Protein 6GUP (pdb70)

Secondary structure (DSSP, 8-state):
--TT-EEEEEEESSSS-EEEEE--SS----EEEEEE-STT-TT---TTHHHHHHHTSSSSEEEEEE--HHHH-TT-SS-HHHHHHHHHHHHHHHHHHHHHHH-SSTT---EEEEEETTHHHHHHHHHHS--------PPPPBSEEEEES---HHHHHHHHHHH-BTTB-HHHHHHHHHHHHHHHHHHHHHSPTT-EEEPPHHHHHHH-TT----BHHHHHHHHSPPPSS---SS-SS-TT--HHHHHTTGGGHHHHT-BSS-EEEEEETT-TTS-TTS-HHHHHHHHHHHHHTTTT---B-TT-EEETT--SS--SSTTHHHHHHHHHHHHHHHHHHH--/--TT-EEEEEEESSSS-EEEEE--TTS---EEEEEE-STTTSTT--TTHHHHHHHHTTSSEEEEEE--HHHHH--HHHHHHHHHHHHHHHHHHHHHHHH-SGGGT--EEEEEETTHHHHHHHHHH---PPPPPBSEEEEES---HHHHHHHHHHH-BTTB-HHHHHHHHHHHHHHHHHH--EEEPPHHHHHHH-TT----BHHHHHHHHS-----TT--S-TT--HHHHHTTTTHHHHHT-BSS-EEEEEETT-TTS-TT--HHHHHHHHHHHHTTTTT---B-TT-EEETT--SS--SGGGHHHHHHHHHHHHHHHHHH-

Structure (mmCIF, N/CA/C/O backbone):
data_6GUP
#
_entry.id   6GUP
#
_cell.length_a   48.930
_cell.length_b   102.850
_cell.length_c   65.060
_cell.angle_alpha   90.00
_cell.angle_beta   92.14
_cell.angle_gamma   90.00
#
_symmetry.space_group_name_H-M   'P 1 21 1'
#
loop_
_entity.id
_entity.type
_entity.pdbx_description
1 polymer 'Siderophore biosynthesis lipase/esterase, putative'
2 non-polymer GLYCEROL
3 water water
#
loop_
_atom_site.group_PDB
_atom_site.id
_atom_site.type_symbol
_atom_site.label_atom_id
_atom_site.label_alt_id
_atom_site.label_comp_id
_atom_site.label_asym_id
_atom_site.label_entity_id
_atom_site.label_seq_id
_atom_site.pdbx_PDB_ins_code
_atom_site.Cartn_x
_atom_site.Cartn_y
_atom_site.Cartn_z
_atom_site.occupancy
_atom_site.B_iso_or_equiv
_atom_site.auth_seq_id
_atom_site.auth_comp_id
_atom_site.auth_asym_id
_atom_site.auth_atom_id
_atom_site.pdbx_PDB_model_num
ATOM 1 N N . TRP A 1 7 ? -25.749 -34.525 -37.356 1.00 94.44 6 TRP A N 1
ATOM 2 C CA . TRP A 1 7 ? -24.331 -35.022 -37.375 1.00 100.56 6 TRP A CA 1
ATOM 3 C C . TRP A 1 7 ? -23.800 -35.729 -36.120 1.00 99.40 6 TRP A C 1
ATOM 4 O O . TRP A 1 7 ? -22.856 -36.515 -36.237 1.00 102.00 6 TRP A O 1
ATOM 15 N N . PRO A 1 8 ? -24.362 -35.438 -34.926 1.00 93.81 7 PRO A N 1
ATOM 16 C CA . PRO A 1 8 ? -24.035 -36.307 -33.794 1.00 89.13 7 PRO A CA 1
ATOM 17 C C . PRO A 1 8 ? -24.410 -37.763 -34.064 1.00 81.27 7 PRO A C 1
ATOM 18 O O . PRO A 1 8 ? -25.501 -38.032 -34.577 1.00 77.40 7 PRO A O 1
ATOM 22 N N . LYS A 1 9 ? -23.501 -38.679 -33.736 1.00 73.72 8 LYS A N 1
ATOM 23 C CA . LYS A 1 9 ? -23.692 -40.103 -34.018 1.00 67.94 8 LYS A CA 1
ATOM 24 C C . LYS A 1 9 ? -24.918 -40.638 -33.288 1.00 55.13 8 LYS A C 1
ATOM 25 O O . LYS A 1 9 ? -25.110 -40.369 -32.100 1.00 53.17 8 LYS A O 1
ATOM 31 N N . GLY A 1 10 ? -25.743 -41.383 -34.019 1.00 47.12 9 GLY A N 1
ATOM 32 C CA . GLY A 1 10 ? -27.020 -41.876 -33.513 1.00 43.21 9 GLY A CA 1
ATOM 33 C C . GLY A 1 10 ? -28.204 -40.953 -33.763 1.00 41.54 9 GLY A C 1
ATOM 34 O O . GLY A 1 10 ? -29.293 -41.209 -33.250 1.00 41.64 9 GLY A O 1
ATOM 35 N N . GLY A 1 11 ? -28.005 -39.886 -34.542 1.00 39.35 10 GLY A N 1
ATOM 36 C CA . GLY A 1 11 ? -29.071 -38.924 -34.844 1.00 38.31 10 GLY A CA 1
ATOM 37 C C . GLY A 1 11 ? -29.432 -38.051 -33.655 1.00 38.17 10 GLY A C 1
ATOM 38 O O . GLY A 1 11 ? -28.793 -38.131 -32.603 1.00 39.31 10 GLY A O 1
ATOM 39 N N . LEU A 1 12 ? -30.452 -37.211 -33.827 1.00 37.41 11 LEU A N 1
ATOM 40 C CA . LEU A 1 12 ? -30.942 -36.345 -32.750 1.00 38.21 11 LEU A CA 1
ATOM 41 C C . LEU A 1 12 ? -32.402 -36.670 -32.410 1.00 36.30 11 LEU A C 1
ATOM 42 O O . LEU A 1 12 ? -33.263 -36.592 -33.290 1.00 34.47 11 LEU A O 1
ATOM 47 N N . PRO A 1 13 ? -32.683 -37.052 -31.140 1.00 37.76 12 PRO A N 1
ATOM 48 C CA . PRO A 1 13 ? -34.063 -37.380 -30.757 1.00 39.07 12 PRO A CA 1
ATOM 49 C C . PRO A 1 13 ? -35.009 -36.184 -30.781 1.00 38.79 12 PRO A C 1
ATOM 50 O O . PRO A 1 13 ? -34.583 -35.048 -30.560 1.00 39.54 12 PRO A O 1
ATOM 54 N N . GLY A 1 14 ? -36.285 -36.451 -31.038 1.00 38.22 13 GLY A N 1
ATOM 55 C CA . GLY A 1 14 ? -37.283 -35.395 -31.087 1.00 38.69 13 GLY A CA 1
ATOM 56 C C . GLY A 1 14 ? -38.677 -35.848 -31.460 1.00 36.93 13 GLY A C 1
ATOM 57 O O . GLY A 1 14 ? -38.985 -37.038 -31.404 1.00 37.63 13 GLY A O 1
ATOM 58 N N . ILE A 1 15 ? -39.510 -34.879 -31.837 1.00 35.31 14 ILE A N 1
ATOM 59 C CA . ILE A 1 15 ? -40.906 -35.109 -32.215 1.00 35.95 14 ILE A CA 1
ATOM 60 C C . ILE A 1 15 ? -41.162 -34.465 -33.575 1.00 34.87 14 ILE A C 1
ATOM 61 O O . ILE A 1 15 ? -40.913 -33.269 -33.751 1.00 35.33 14 ILE A O 1
ATOM 66 N N . LEU A 1 16 ? -41.662 -35.257 -34.524 1.00 33.84 15 LEU A N 1
ATOM 67 C CA . LEU A 1 16 ? -42.075 -34.745 -35.831 1.00 34.43 15 LEU A CA 1
ATOM 68 C C . LEU A 1 16 ? -43.558 -34.380 -35.794 1.00 35.08 15 LEU A C 1
ATOM 69 O O . LEU A 1 16 ? -44.411 -35.247 -35.581 1.00 34.42 15 LEU A O 1
ATOM 74 N N . HIS A 1 17 ? -43.849 -33.095 -36.000 1.00 35.12 16 HIS A N 1
ATOM 75 C CA . HIS A 1 17 ? -45.216 -32.574 -36.008 1.00 36.39 16 HIS A CA 1
ATOM 76 C C . HIS A 1 17 ? -45.680 -32.271 -37.424 1.00 36.13 16 HIS A C 1
ATOM 77 O O . HIS A 1 17 ? -44.866 -32.103 -38.325 1.00 36.07 16 HIS A O 1
ATOM 84 N N . HIS A 1 18 ? -46.996 -32.195 -37.594 1.00 36.83 17 HIS A N 1
ATOM 85 C CA . HIS A 1 18 ? -47.622 -31.718 -38.825 1.00 38.46 17 HIS A CA 1
ATOM 86 C C . HIS A 1 18 ? -48.408 -30.451 -38.497 1.00 38.76 17 HIS A C 1
ATOM 87 O O . HIS A 1 18 ? -49.467 -30.527 -37.872 1.00 38.63 17 HIS A O 1
ATOM 94 N N . TYR A 1 19 ? -47.881 -29.292 -38.898 1.00 38.74 18 TYR A N 1
ATOM 95 C CA . TYR A 1 19 ? -48.588 -28.014 -38.710 1.00 38.29 18 TYR A CA 1
ATOM 96 C C . TYR A 1 19 ? -49.579 -27.717 -39.850 1.00 40.24 18 TYR A C 1
ATOM 97 O O . TYR A 1 19 ? -50.528 -26.954 -39.662 1.00 41.83 18 TYR A O 1
ATOM 106 N N . THR A 1 20 ? -49.344 -28.309 -41.022 1.00 42.31 19 THR A N 1
ATOM 107 C CA . THR A 1 20 ? -50.385 -28.498 -42.044 1.00 43.53 19 THR A CA 1
ATOM 108 C C . THR A 1 20 ? -50.402 -29.983 -42.412 1.00 47.00 19 THR A C 1
ATOM 109 O O . THR A 1 20 ? -49.616 -30.766 -41.874 1.00 46.92 19 THR A O 1
ATOM 113 N N . GLU A 1 21 ? -51.291 -30.368 -43.326 1.00 50.84 20 GLU A N 1
ATOM 114 C CA . GLU A 1 21 ? -51.328 -31.747 -43.830 1.00 53.22 20 GLU A CA 1
ATOM 115 C C . GLU A 1 21 ? -50.081 -32.082 -44.664 1.00 47.95 20 GLU A C 1
ATOM 116 O O . GLU A 1 21 ? -49.634 -33.230 -44.674 1.00 47.85 20 GLU A O 1
ATOM 122 N N . THR A 1 22 ? -49.526 -31.074 -45.341 1.00 45.26 21 THR A N 1
ATOM 123 C CA . THR A 1 22 ? -48.346 -31.224 -46.203 1.00 45.30 21 THR A CA 1
ATOM 124 C C . THR A 1 22 ? -47.018 -30.899 -45.501 1.00 42.89 21 THR A C 1
ATOM 125 O O . THR A 1 22 ? -45.991 -31.498 -45.829 1.00 45.17 21 THR A O 1
ATOM 129 N N . LEU A 1 23 ? -47.036 -29.961 -44.552 1.00 38.69 22 LEU A N 1
ATOM 130 C CA . LEU A 1 23 ? -45.806 -29.383 -43.993 1.00 36.07 22 LEU A CA 1
ATOM 131 C C . LEU A 1 23 ? -45.563 -29.812 -42.548 1.00 34.07 22 LEU A C 1
ATOM 132 O O . LEU A 1 23 ? -46.508 -29.943 -41.764 1.00 34.49 22 LEU A O 1
ATOM 137 N N . VAL A 1 24 ? -44.287 -30.010 -42.208 1.00 33.48 23 VAL A N 1
ATOM 138 C CA . VAL A 1 24 ? -43.881 -30.532 -40.897 1.00 34.15 23 VAL A CA 1
ATOM 139 C C . VAL A 1 24 ? -42.931 -29.597 -40.159 1.00 35.10 23 VAL A C 1
ATOM 140 O O . VAL A 1 24 ? -42.245 -28.773 -40.773 1.00 35.94 23 VAL A O 1
ATOM 144 N N . THR A 1 25 ? -42.907 -29.742 -38.837 1.00 36.45 24 THR A N 1
ATOM 145 C CA . THR A 1 25 ? -41.911 -29.091 -37.991 1.00 37.79 24 THR A CA 1
ATOM 146 C C . THR A 1 25 ? -41.356 -30.116 -36.997 1.00 37.42 24 THR A C 1
ATOM 147 O O . THR A 1 25 ? -42.121 -30.855 -36.370 1.00 37.07 24 THR A O 1
ATOM 151 N N . PHE A 1 26 ? -40.027 -30.173 -36.894 1.00 36.06 25 PHE A N 1
ATOM 152 C CA . PHE A 1 26 ? -39.338 -31.129 -36.024 1.00 35.82 25 PHE A CA 1
ATOM 153 C C . PHE A 1 26 ? -38.895 -30.449 -34.731 1.00 36.61 25 PHE A C 1
ATOM 154 O O . PHE A 1 26 ? -38.110 -29.501 -34.765 1.00 36.34 25 PHE A O 1
ATOM 162 N N . GLU A 1 27 ? -39.390 -30.958 -33.604 1.00 37.94 26 GLU A N 1
ATOM 163 C CA . GLU A 1 27 ? -39.043 -30.451 -32.277 1.00 39.27 26 GLU A CA 1
ATOM 164 C C . GLU A 1 27 ? -37.905 -31.285 -31.705 1.00 39.51 26 GLU A C 1
ATOM 165 O O . GLU A 1 27 ? -38.034 -32.500 -31.600 1.00 39.73 26 GLU A O 1
ATOM 171 N N . TYR A 1 28 ? -36.815 -30.632 -31.308 1.00 40.16 27 TYR A N 1
ATOM 172 C CA . TYR A 1 28 ? -35.671 -31.317 -30.702 1.00 42.51 27 TYR A CA 1
ATOM 173 C C . TYR A 1 28 ? -35.977 -31.495 -29.226 1.00 46.31 27 TYR A C 1
ATOM 174 O O . TYR A 1 28 ? -36.217 -30.511 -28.525 1.00 48.51 27 TYR A O 1
ATOM 183 N N . THR A 1 29 ? -35.977 -32.739 -28.756 1.00 50.73 28 THR A N 1
ATOM 184 C CA . THR A 1 29 ? -36.238 -33.019 -27.345 1.00 57.19 28 THR A CA 1
ATOM 185 C C . THR A 1 29 ? -35.759 -34.411 -26.950 1.00 61.04 28 THR A C 1
ATOM 186 O O . THR A 1 29 ? -35.979 -35.386 -27.676 1.00 59.81 28 THR A O 1
ATOM 190 N N . THR A 1 30 ? -35.089 -34.478 -25.802 1.00 66.52 29 THR A N 1
ATOM 191 C CA . THR A 1 30 ? -34.621 -35.733 -25.226 1.00 75.82 29 THR A CA 1
ATOM 192 C C . THR A 1 30 ? -35.284 -36.078 -23.888 1.00 84.09 29 THR A C 1
ATOM 193 O O . THR A 1 30 ? -35.058 -37.180 -23.380 1.00 85.22 29 THR A O 1
ATOM 197 N N . THR A 1 31 ? -36.099 -35.179 -23.320 1.00 92.64 30 THR A N 1
ATOM 198 C CA . THR A 1 31 ? -36.508 -35.329 -21.915 1.00 100.45 30 THR A CA 1
ATOM 199 C C . THR A 1 31 ? -37.937 -34.902 -21.532 1.00 105.51 30 THR A C 1
ATOM 200 O O . THR A 1 31 ? -38.649 -34.231 -22.283 1.00 104.54 30 THR A O 1
ATOM 204 N N . THR A 1 32 ? -38.307 -35.333 -20.325 1.00 113.30 31 THR A N 1
ATOM 205 C CA . THR A 1 32 ? -39.579 -35.043 -19.649 1.00 116.06 31 THR A CA 1
ATOM 206 C C . THR A 1 32 ? -39.793 -33.563 -19.308 1.00 110.11 31 THR A C 1
ATOM 207 O O . THR A 1 32 ? -40.934 -33.127 -19.140 1.00 106.45 31 THR A O 1
ATOM 211 N N . THR A 1 33 ? -38.691 -32.816 -19.200 1.00 105.45 32 THR A N 1
ATOM 212 C CA . THR A 1 33 ? -38.673 -31.448 -18.660 1.00 99.14 32 THR A CA 1
ATOM 213 C C . THR A 1 33 ? -39.695 -30.507 -19.299 1.00 88.08 32 THR A C 1
ATOM 214 O O . THR A 1 33 ? -40.064 -30.663 -20.466 1.00 86.43 32 THR A O 1
ATOM 218 N N . ARG A 1 34 ? -40.123 -29.523 -18.514 1.00 80.02 33 ARG A N 1
ATOM 219 C CA . ARG A 1 34 ? -41.138 -28.560 -18.933 1.00 75.41 33 ARG A CA 1
ATOM 220 C C . ARG A 1 34 ? -40.543 -27.574 -19.945 1.00 68.83 33 ARG A C 1
ATOM 221 O O . ARG A 1 34 ? -39.430 -27.080 -19.753 1.00 67.57 33 ARG A O 1
ATOM 229 N N . LYS A 1 35 ? -41.295 -27.303 -21.013 1.00 63.32 34 LYS A N 1
ATOM 230 C CA . LYS A 1 35 ? -40.846 -26.471 -22.133 1.00 57.31 34 LYS A CA 1
ATOM 231 C C . LYS A 1 35 ? -41.970 -25.536 -22.577 1.00 53.43 34 LYS A C 1
ATOM 232 O O . LYS A 1 35 ? -42.503 -25.689 -23.675 1.00 52.44 34 LYS A O 1
ATOM 238 N N . PRO A 1 36 ? -42.339 -24.557 -21.734 1.00 51.13 35 PRO A N 1
ATOM 239 C CA . PRO A 1 36 ? -43.392 -23.611 -22.125 1.00 49.31 35 PRO A CA 1
ATOM 240 C C . PRO A 1 36 ? -43.010 -22.681 -23.291 1.00 46.88 35 PRO A C 1
ATOM 241 O O . PRO A 1 36 ? -43.899 -22.174 -23.978 1.00 46.58 35 PRO A O 1
ATOM 245 N N . HIS A 1 37 ? -41.708 -22.481 -23.510 1.00 44.37 36 HIS A N 1
ATOM 246 C CA . HIS A 1 37 ? -41.198 -21.550 -24.519 1.00 42.87 36 HIS A CA 1
ATOM 247 C C . HIS A 1 37 ? -40.677 -22.285 -25.756 1.00 42.07 36 HIS A C 1
ATOM 248 O O . HIS A 1 37 ? -40.311 -23.462 -25.682 1.00 40.51 36 HIS A O 1
ATOM 255 N N . SER A 1 38 ? -40.641 -21.572 -26.883 1.00 41.48 37 SER A N 1
ATOM 256 C CA . SER A 1 38 ? -40.339 -22.161 -28.192 1.00 40.56 37 SER A CA 1
ATOM 257 C C . SER A 1 38 ? -39.417 -21.278 -29.030 1.00 36.87 37 SER A C 1
ATOM 258 O O . SER A 1 38 ? -39.641 -20.073 -29.140 1.00 36.08 37 SER A O 1
ATOM 261 N N . LEU A 1 39 ? -38.389 -21.891 -29.618 1.00 33.99 38 LEU A N 1
ATOM 262 C CA . LEU A 1 39 ? -37.526 -21.240 -30.603 1.00 33.38 38 LEU A CA 1
ATOM 263 C C . LEU A 1 39 ? -37.740 -21.916 -31.957 1.00 31.72 38 LEU A C 1
ATOM 264 O O . LEU A 1 39 ? -37.340 -23.067 -32.144 1.00 31.77 38 LEU A O 1
ATOM 269 N N . LEU A 1 40 ? -38.382 -21.205 -32.887 1.00 30.78 39 LEU A N 1
ATOM 270 C CA . LEU A 1 40 ? -38.560 -21.691 -34.258 1.00 30.27 39 LEU A CA 1
ATOM 271 C C . LEU A 1 40 ? -37.395 -21.205 -35.116 1.00 30.86 39 LEU A C 1
ATOM 272 O O . LEU A 1 40 ? -37.220 -20.002 -35.321 1.00 29.85 39 LEU A O 1
ATOM 277 N N . PHE A 1 41 ? -36.620 -22.162 -35.616 1.00 32.05 40 PHE A N 1
ATOM 278 C CA . PHE A 1 41 ? -35.418 -21.910 -36.398 1.00 32.79 40 PHE A CA 1
ATOM 279 C C . PHE A 1 41 ? -35.760 -22.117 -37.872 1.00 32.74 40 PHE A C 1
ATOM 280 O O . PHE A 1 41 ? -36.217 -23.193 -38.256 1.00 32.23 40 PHE A O 1
ATOM 288 N N . VAL A 1 42 ? -35.547 -21.079 -38.680 1.00 32.19 41 VAL A N 1
ATOM 289 C CA . VAL A 1 42 ? -35.816 -21.118 -40.118 1.00 32.01 41 VAL A CA 1
ATOM 290 C C . VAL A 1 42 ? -34.473 -21.158 -40.844 1.00 34.63 41 VAL A C 1
ATOM 291 O O . VAL A 1 42 ? -33.723 -20.178 -40.835 1.00 32.95 41 VAL A O 1
ATOM 295 N N . GLY A 1 43 ? -34.174 -22.298 -41.465 1.00 37.95 42 GLY A N 1
ATOM 296 C CA . GLY A 1 43 ? -32.928 -22.479 -42.207 1.00 40.96 42 GLY A CA 1
ATOM 297 C C . GLY A 1 43 ? -32.923 -21.732 -43.527 1.00 42.74 42 GLY A C 1
ATOM 298 O O . GLY A 1 43 ? -33.877 -21.021 -43.856 1.00 42.51 42 GLY A O 1
ATOM 299 N N . GLY A 1 44 ? -31.842 -21.898 -44.286 1.00 45.26 43 GLY A N 1
ATOM 300 C CA . GLY A 1 44 ? -31.707 -21.277 -45.605 1.00 49.09 43 GLY A CA 1
ATOM 301 C C . GLY A 1 44 ? -32.740 -21.766 -46.606 1.00 54.06 43 GLY A C 1
ATOM 302 O O . GLY A 1 44 ? -33.423 -22.767 -46.369 1.00 54.27 43 GLY A O 1
ATOM 303 N N . LEU A 1 45 ? -32.862 -21.048 -47.721 1.00 58.81 44 LEU A N 1
ATOM 304 C CA . LEU A 1 45 ? -33.798 -21.420 -48.785 1.00 62.57 44 LEU A CA 1
ATOM 305 C C . LEU A 1 45 ? -33.431 -22.794 -49.346 1.00 57.80 44 LEU A C 1
ATOM 306 O O . LEU A 1 45 ? -32.307 -22.997 -49.811 1.00 56.55 44 LEU A O 1
ATOM 311 N N . GLY A 1 46 ? -34.382 -23.725 -49.288 1.00 53.76 45 GLY A N 1
ATOM 312 C CA . GLY A 1 46 ? -34.170 -25.095 -49.752 1.00 53.78 45 GLY A CA 1
ATOM 313 C C . GLY A 1 46 ? -33.566 -26.057 -48.736 1.00 54.95 45 GLY A C 1
ATOM 314 O O . GLY A 1 46 ? -33.173 -27.165 -49.107 1.00 56.11 45 GLY A O 1
ATOM 315 N N . ASP A 1 47 ? -33.496 -25.654 -47.464 1.00 56.52 46 ASP A N 1
ATOM 316 C CA . ASP A 1 47 ? -32.921 -26.501 -46.408 1.00 59.05 46 ASP A CA 1
ATOM 317 C C . ASP A 1 47 ? -33.926 -27.528 -45.887 1.00 57.22 46 ASP A C 1
ATOM 318 O O . ASP A 1 47 ? -33.637 -28.726 -45.866 1.00 55.68 46 ASP A O 1
ATOM 323 N N . GLY A 1 48 ? -35.098 -27.054 -45.466 1.00 54.50 47 GLY A N 1
ATOM 324 C CA . GLY A 1 48 ? -36.096 -27.905 -44.812 1.00 53.87 47 GLY A CA 1
ATOM 325 C C . GLY A 1 48 ? -35.645 -28.234 -43.399 1.00 52.01 47 GLY A C 1
ATOM 326 O O . GLY A 1 48 ? -35.322 -27.328 -42.628 1.00 52.53 47 GLY A O 1
ATOM 327 N N . LEU A 1 49 ? -35.609 -29.526 -43.065 1.00 49.17 48 LEU A N 1
ATOM 328 C CA . LEU A 1 49 ? -35.056 -29.996 -41.785 1.00 47.36 48 LEU A CA 1
ATOM 329 C C . LEU A 1 49 ? -33.559 -30.345 -41.864 1.00 46.75 48 LEU A C 1
ATOM 330 O O . LEU A 1 49 ? -32.977 -30.776 -40.865 1.00 46.68 48 LEU A O 1
ATOM 335 N N . ALA A 1 50 ? -32.936 -30.140 -43.028 1.00 46.23 49 ALA A N 1
ATOM 336 C CA . ALA A 1 50 ? -31.576 -30.626 -43.295 1.00 49.77 49 ALA A CA 1
ATOM 337 C C . ALA A 1 50 ? -30.433 -29.672 -42.908 1.00 51.87 49 ALA A C 1
ATOM 338 O O . ALA A 1 50 ? -29.270 -29.973 -43.193 1.00 52.04 49 ALA A O 1
ATOM 340 N N . THR A 1 51 ? -30.745 -28.539 -42.273 1.00 50.99 50 THR A N 1
ATOM 341 C CA . THR A 1 51 ? -29.709 -27.631 -41.768 1.00 49.17 50 THR A CA 1
ATOM 342 C C . THR A 1 51 ? -28.861 -28.350 -40.720 1.00 37.74 50 THR A C 1
ATOM 343 O O . THR A 1 51 ? -29.401 -29.034 -39.853 1.00 22.64 50 THR A O 1
ATOM 347 N N . THR A 1 52 ? -27.540 -28.203 -40.824 1.00 41.76 51 THR A N 1
ATOM 348 C CA . THR A 1 52 ? -26.607 -28.719 -39.819 1.00 50.57 51 THR A CA 1
ATOM 349 C C . THR A 1 52 ? -26.017 -27.544 -39.036 1.00 53.57 51 THR A C 1
ATOM 350 O O . THR A 1 52 ? -26.640 -27.080 -38.085 1.00 50.72 51 THR A O 1
ATOM 354 N N . SER A 1 53 ? -24.843 -27.053 -39.441 1.00 55.93 52 SER A N 1
ATOM 355 C CA . SER A 1 53 ? -24.177 -25.915 -38.791 1.00 56.92 52 SER A CA 1
ATOM 356 C C . SER A 1 53 ? -24.009 -26.071 -37.260 1.00 51.84 52 SER A C 1
ATOM 357 O O . SER A 1 53 ? -23.312 -26.983 -36.809 1.00 51.94 52 SER A O 1
ATOM 360 N N . TYR A 1 54 ? -24.671 -25.210 -36.483 1.00 46.77 53 TYR A N 1
ATOM 361 C CA . TYR A 1 54 ? -24.540 -25.160 -35.016 1.00 42.93 53 TYR A CA 1
ATOM 362 C C . TYR A 1 54 ? -25.789 -25.706 -34.320 1.00 41.33 53 TYR A C 1
ATOM 363 O O . TYR A 1 54 ? -25.927 -25.585 -33.099 1.00 39.85 53 TYR A O 1
ATOM 372 N N . LEU A 1 55 ? -26.682 -26.326 -35.091 1.00 41.66 54 LEU A N 1
ATOM 373 C CA . LEU A 1 55 ? -28.025 -26.658 -34.611 1.00 42.47 54 LEU A CA 1
ATOM 374 C C . LEU A 1 55 ? -28.006 -27.763 -33.555 1.00 41.56 54 LEU A C 1
ATOM 375 O O . LEU A 1 55 ? -28.787 -27.724 -32.602 1.00 41.45 54 LEU A O 1
ATOM 380 N N . ALA A 1 56 ? -27.112 -28.736 -33.730 1.00 41.60 55 ALA A N 1
ATOM 381 C CA . ALA A 1 56 ? -26.917 -29.807 -32.750 1.00 40.69 55 ALA A CA 1
ATOM 382 C C . ALA A 1 56 ? -26.411 -29.268 -31.412 1.00 41.14 55 ALA A C 1
ATOM 383 O O . ALA A 1 56 ? -26.911 -29.659 -30.357 1.00 40.41 55 ALA A O 1
ATOM 385 N N . ASP A 1 57 ? -25.423 -28.374 -31.470 1.00 42.89 56 ASP A N 1
ATOM 386 C CA . ASP A 1 57 ? -24.874 -27.726 -30.270 1.00 44.64 56 ASP A CA 1
ATOM 387 C C . ASP A 1 57 ? -25.906 -26.845 -29.563 1.00 41.97 56 ASP A C 1
ATOM 388 O O . ASP A 1 57 ? -25.928 -26.787 -28.332 1.00 41.46 56 ASP A O 1
ATOM 393 N N . LEU A 1 58 ? -26.749 -26.165 -30.343 1.00 41.30 57 LEU A N 1
ATOM 394 C CA . LEU A 1 58 ? -27.838 -25.349 -29.795 1.00 41.48 57 LEU A CA 1
ATOM 395 C C . LEU A 1 58 ? -28.875 -26.212 -29.073 1.00 42.86 57 LEU A C 1
ATOM 396 O O . LEU A 1 58 ? -29.279 -25.889 -27.958 1.00 42.69 57 LEU A O 1
ATOM 401 N N . ALA A 1 59 ? -29.293 -27.305 -29.712 1.00 43.59 58 ALA A N 1
ATOM 402 C CA . ALA A 1 59 ? -30.225 -28.265 -29.101 1.00 42.24 58 ALA A CA 1
ATOM 403 C C . ALA A 1 59 ? -29.666 -28.873 -27.811 1.00 44.45 58 ALA A C 1
ATOM 404 O O . ALA A 1 59 ? -30.395 -29.020 -26.827 1.00 45.76 58 ALA A O 1
ATOM 406 N N . HIS A 1 60 ? -28.378 -29.218 -27.826 1.00 48.31 59 HIS A N 1
ATOM 407 C CA . HIS A 1 60 ? -27.677 -29.720 -26.636 1.00 53.65 59 HIS A CA 1
ATOM 408 C C . HIS A 1 60 ? -27.648 -28.688 -25.500 1.00 52.52 59 HIS A C 1
ATOM 409 O O . HIS A 1 60 ? -27.834 -29.044 -24.334 1.00 52.54 59 HIS A O 1
ATOM 416 N N . ALA A 1 61 ? -27.419 -27.422 -25.850 1.00 49.86 60 ALA A N 1
ATOM 417 C CA . ALA A 1 61 ? -27.388 -26.325 -24.872 1.00 47.64 60 ALA A CA 1
ATOM 418 C C . ALA A 1 61 ? -28.767 -25.972 -24.299 1.00 47.50 60 ALA A C 1
ATOM 419 O O . ALA A 1 61 ? -28.861 -25.535 -23.149 1.00 47.64 60 ALA A O 1
ATOM 421 N N . LEU A 1 62 ? -29.824 -26.151 -25.096 1.00 47.71 61 LEU A N 1
ATOM 422 C CA . LEU A 1 62 ? -31.202 -25.880 -24.652 1.00 48.46 61 LEU A CA 1
ATOM 423 C C . LEU A 1 62 ? -31.860 -27.020 -23.844 1.00 50.86 61 LEU A C 1
ATOM 424 O O . LEU A 1 62 ? -32.998 -26.865 -23.395 1.00 50.96 61 LEU A O 1
ATOM 429 N N . GLN A 1 63 ? -31.165 -28.149 -23.665 1.00 55.38 62 GLN A N 1
ATOM 430 C CA . GLN A 1 63 ? -31.669 -29.274 -22.846 1.00 59.94 62 GLN A CA 1
ATOM 431 C C . GLN A 1 63 ? -32.067 -28.903 -21.401 1.00 58.66 62 GLN A C 1
ATOM 432 O O . GLN A 1 63 ? -33.184 -29.217 -20.983 1.00 60.49 62 GLN A O 1
ATOM 438 N N . PRO A 1 64 ? -31.167 -28.239 -20.638 1.00 58.26 63 PRO A N 1
ATOM 439 C CA . PRO A 1 64 ? -31.533 -27.803 -19.276 1.00 58.06 63 PRO A CA 1
ATOM 440 C C . PRO A 1 64 ? -32.567 -26.664 -19.172 1.00 56.55 63 PRO A C 1
ATOM 441 O O . PRO A 1 64 ? -33.130 -26.461 -18.094 1.00 57.12 63 PRO A O 1
ATOM 445 N N . THR A 1 65 ? -32.816 -25.943 -20.266 1.00 52.15 64 THR A N 1
ATOM 446 C CA . THR A 1 65 ? -33.636 -24.726 -20.245 1.00 49.62 64 THR A CA 1
ATOM 447 C C . THR A 1 65 ? -35.134 -25.032 -20.380 1.00 48.44 64 THR A C 1
ATOM 448 O O . THR A 1 65 ? -35.529 -26.190 -20.536 1.00 47.67 64 THR A O 1
ATOM 452 N N . GLU A 1 66 ? -35.950 -23.978 -20.316 1.00 47.52 65 GLU A N 1
ATOM 453 C CA . GLU A 1 66 ? -37.396 -24.056 -20.578 1.00 49.74 65 GLU A CA 1
ATOM 454 C C . GLU A 1 66 ? -37.770 -23.775 -22.053 1.00 48.54 65 GLU A C 1
ATOM 455 O O . GLU A 1 66 ? -38.946 -23.566 -22.365 1.00 47.66 65 GLU A O 1
ATOM 461 N N . TRP A 1 67 ? -36.776 -23.782 -22.947 1.00 46.15 66 TRP A N 1
ATOM 462 C CA . TRP A 1 67 ? -36.985 -23.606 -24.387 1.00 43.96 66 TRP A CA 1
ATOM 463 C C . TRP A 1 67 ? -36.777 -24.925 -25.122 1.00 44.20 66 TRP A C 1
ATOM 464 O O . TRP A 1 67 ? -35.820 -25.649 -24.832 1.00 43.19 66 TRP A O 1
ATOM 475 N N . SER A 1 68 ? -37.670 -25.234 -26.063 1.00 44.35 67 SER A N 1
ATOM 476 C CA . SER A 1 68 ? -37.465 -26.338 -27.006 1.00 45.33 67 SER A CA 1
ATOM 477 C C . SER A 1 68 ? -37.274 -25.770 -28.413 1.00 42.03 67 SER A C 1
ATOM 478 O O . SER A 1 68 ? -37.941 -24.807 -28.800 1.00 40.28 67 SER A O 1
ATOM 481 N N . LEU A 1 69 ? -36.359 -26.378 -29.163 1.00 39.40 68 LEU A N 1
ATOM 482 C CA . LEU A 1 69 ? -35.993 -25.920 -30.502 1.00 37.35 68 LEU A CA 1
ATOM 483 C C . LEU A 1 69 ? -36.872 -26.597 -31.551 1.00 36.39 68 LEU A C 1
ATOM 484 O O . LEU A 1 69 ? -37.064 -27.811 -31.505 1.00 37.12 68 LEU A O 1
ATOM 489 N N . PHE A 1 70 ? -37.396 -25.802 -32.486 1.00 35.80 69 PHE A N 1
ATOM 490 C CA . PHE A 1 70 ? -38.123 -26.304 -33.655 1.00 35.95 69 PHE A CA 1
ATOM 491 C C . PHE A 1 70 ? -37.406 -25.903 -34.938 1.00 36.07 69 PHE A C 1
ATOM 492 O O . PHE A 1 70 ? -36.843 -24.811 -35.025 1.00 36.15 69 PHE A O 1
ATOM 500 N N . THR A 1 71 ? -37.440 -26.795 -35.924 1.00 34.99 70 THR A N 1
ATOM 501 C CA . THR A 1 71 ? -37.101 -26.476 -37.313 1.00 34.38 70 THR A CA 1
ATOM 502 C C . THR A 1 71 ? -38.299 -26.888 -38.160 1.00 35.06 70 THR A C 1
ATOM 503 O O . THR A 1 71 ? -39.145 -27.646 -37.685 1.00 35.23 70 THR A O 1
ATOM 507 N N . LEU A 1 72 ? -38.387 -26.395 -39.396 1.00 34.92 71 LEU A N 1
ATOM 508 C CA . LEU A 1 72 ? -39.564 -26.671 -40.233 1.00 35.87 71 LEU A CA 1
ATOM 509 C C . LEU A 1 72 ? -39.294 -26.733 -41.729 1.00 36.25 71 LEU A C 1
ATOM 510 O O . LEU A 1 72 ? -38.267 -26.254 -42.216 1.00 35.74 71 LEU A O 1
ATOM 515 N N . THR A 1 73 ? -40.253 -27.331 -42.436 1.00 37.57 72 THR A N 1
ATOM 516 C CA . THR A 1 73 ? -40.306 -27.315 -43.890 1.00 38.12 72 THR A CA 1
ATOM 517 C C . THR A 1 73 ? -41.312 -26.270 -44.348 1.00 37.59 72 THR A C 1
ATOM 518 O O . THR A 1 73 ? -42.331 -26.039 -43.690 1.00 37.12 72 THR A O 1
ATOM 522 N N . LEU A 1 74 ? -41.001 -25.640 -45.476 1.00 37.91 73 LEU A N 1
ATOM 523 C CA . LEU A 1 74 ? -41.896 -24.724 -46.168 1.00 38.15 73 LEU A CA 1
ATOM 524 C C . LEU A 1 74 ? -42.121 -25.309 -47.561 1.00 40.07 73 LEU A C 1
ATOM 525 O O . LEU A 1 74 ? -41.539 -26.342 -47.900 1.00 41.21 73 LEU A O 1
ATOM 530 N N . THR A 1 75 ? -42.960 -24.662 -48.365 1.00 41.32 74 THR A N 1
ATOM 531 C CA . THR A 1 75 ? -43.090 -25.020 -49.783 1.00 41.94 74 THR A CA 1
ATOM 532 C C . THR A 1 75 ? -41.794 -24.657 -50.519 1.00 44.59 74 THR A C 1
ATOM 533 O O . THR A 1 75 ? -41.372 -25.371 -51.430 1.00 45.18 74 THR A O 1
ATOM 537 N N . SER A 1 76 ? -41.170 -23.554 -50.105 1.00 47.20 75 SER A N 1
ATOM 538 C CA . SER A 1 76 ? -39.885 -23.116 -50.656 1.00 48.57 75 SER A CA 1
ATOM 539 C C . SER A 1 76 ? -38.699 -24.032 -50.323 1.00 47.41 75 SER A C 1
ATOM 540 O O . SER A 1 76 ? -37.659 -23.947 -50.982 1.00 48.16 75 SER A O 1
ATOM 543 N N . SER A 1 77 ? -38.841 -24.876 -49.298 1.00 45.49 76 SER A N 1
ATOM 544 C CA . SER A 1 77 ? -37.892 -25.970 -49.048 1.00 47.03 76 SER A CA 1
ATOM 545 C C . SER A 1 77 ? -37.787 -26.897 -50.260 1.00 49.30 76 SER A C 1
ATOM 546 O O . SER A 1 77 ? -36.691 -27.315 -50.632 1.00 51.53 76 SER A O 1
ATOM 549 N N . TYR A 1 78 ? -38.934 -27.198 -50.867 1.00 51.02 77 TYR A N 1
ATOM 550 C CA . TYR A 1 78 ? -39.014 -28.079 -52.036 1.00 54.33 77 TYR A CA 1
ATOM 551 C C . TYR A 1 78 ? -38.933 -27.307 -53.365 1.00 56.64 77 TYR A C 1
ATOM 552 O O . TYR A 1 78 ? -38.401 -27.828 -54.345 1.00 57.50 77 TYR A O 1
ATOM 561 N N . GLN A 1 79 ? -39.441 -26.073 -53.393 1.00 56.87 78 GLN A N 1
ATOM 562 C CA . GLN A 1 79 ? -39.331 -25.203 -54.573 1.00 56.88 78 GLN A CA 1
ATOM 563 C C . GLN A 1 79 ? -38.357 -24.058 -54.275 1.00 56.59 78 GLN A C 1
ATOM 564 O O . GLN A 1 79 ? -38.757 -22.903 -54.101 1.00 58.48 78 GLN A O 1
ATOM 570 N N . SER A 1 80 ? -37.070 -24.395 -54.229 1.00 57.58 79 SER A N 1
ATOM 571 C CA . SER A 1 80 ? -36.009 -23.431 -53.902 1.00 61.13 79 SER A CA 1
ATOM 572 C C . SER A 1 80 ? -35.518 -22.577 -55.087 1.00 62.85 79 SER A C 1
ATOM 573 O O . SER A 1 80 ? -34.674 -21.696 -54.905 1.00 62.17 79 SER A O 1
ATOM 576 N N . TRP A 1 81 ? -36.065 -22.820 -56.279 1.00 63.17 80 TRP A N 1
ATOM 577 C CA . TRP A 1 81 ? -35.607 -22.182 -57.528 1.00 62.95 80 TRP A CA 1
ATOM 578 C C . TRP A 1 81 ? -36.464 -20.988 -57.962 1.00 64.66 80 TRP A C 1
ATOM 579 O O . TRP A 1 81 ? -36.076 -20.282 -58.885 1.00 63.83 80 TRP A O 1
ATOM 590 N N . GLY A 1 82 ? -37.605 -20.757 -57.306 1.00 70.22 81 GLY A N 1
ATOM 591 C CA . GLY A 1 82 ? -38.562 -19.725 -57.729 1.00 77.25 81 GLY A CA 1
ATOM 592 C C . GLY A 1 82 ? -38.439 -18.386 -57.014 1.00 80.32 81 GLY A C 1
ATOM 593 O O . GLY A 1 82 ? -38.086 -18.333 -55.834 1.00 80.87 81 GLY A O 1
ATOM 594 N N . LEU A 1 83 ? -38.736 -17.309 -57.746 1.00 83.14 82 LEU A N 1
ATOM 595 C CA . LEU A 1 83 ? -38.832 -15.946 -57.195 1.00 83.88 82 LEU A CA 1
ATOM 596 C C . LEU A 1 83 ? -40.254 -15.700 -56.691 1.00 82.47 82 LEU A C 1
ATOM 597 O O . LEU A 1 83 ? -41.199 -16.370 -57.120 1.00 84.65 82 LEU A O 1
ATOM 602 N N . GLY A 1 84 ? -40.397 -14.739 -55.780 1.00 76.33 83 GLY A N 1
ATOM 603 C CA . GLY A 1 84 ? -41.698 -14.358 -55.235 1.00 69.45 83 GLY A CA 1
ATOM 604 C C . GLY A 1 84 ? -42.168 -15.372 -54.214 1.00 65.79 83 GLY A C 1
ATOM 605 O O . GLY A 1 84 ? -43.341 -15.750 -54.202 1.00 66.66 83 GLY A O 1
ATOM 606 N N . HIS A 1 85 ? -41.240 -15.804 -53.360 1.00 57.32 84 HIS A N 1
ATOM 607 C CA . HIS A 1 85 ? -41.476 -16.892 -52.408 1.00 53.15 84 HIS A CA 1
ATOM 608 C C . HIS A 1 85 ? -41.662 -16.445 -50.950 1.00 49.61 84 HIS A C 1
ATOM 609 O O . HIS A 1 85 ? -42.211 -17.203 -50.147 1.00 48.27 84 HIS A O 1
ATOM 616 N N . LEU A 1 86 ? -41.213 -15.234 -50.609 1.00 45.94 85 LEU A N 1
ATOM 617 C CA . LEU A 1 86 ? -41.230 -14.770 -49.214 1.00 43.27 85 LEU A CA 1
ATOM 618 C C . LEU A 1 86 ? -42.629 -14.594 -48.613 1.00 42.26 85 LEU A C 1
ATOM 619 O O . LEU A 1 86 ? -42.803 -14.803 -47.411 1.00 40.55 85 LEU A O 1
ATOM 624 N N . ASP A 1 87 ? -43.611 -14.206 -49.429 1.00 43.11 86 ASP A N 1
ATOM 625 C CA . ASP A 1 87 ? -45.000 -14.081 -48.956 1.00 45.83 86 ASP A CA 1
ATOM 626 C C . ASP A 1 87 ? -45.581 -15.422 -48.500 1.00 45.11 86 ASP A C 1
ATOM 627 O O . ASP A 1 87 ? -46.226 -15.496 -47.453 1.00 44.07 86 ASP A O 1
ATOM 632 N N . ARG A 1 88 ? -45.347 -16.469 -49.288 1.00 45.56 87 ARG A N 1
ATOM 633 C CA . ARG A 1 88 ? -45.806 -17.821 -48.953 1.00 45.47 87 ARG A CA 1
ATOM 634 C C . ARG A 1 88 ? -45.041 -18.410 -47.762 1.00 40.72 87 ARG A C 1
ATOM 635 O O . ARG A 1 88 ? -45.637 -19.069 -46.908 1.00 36.72 87 ARG A O 1
ATOM 643 N N . ASP A 1 89 ? -43.726 -18.186 -47.730 1.00 39.75 88 ASP A N 1
ATOM 644 C CA . ASP A 1 89 ? -42.878 -18.555 -46.582 1.00 40.91 88 ASP A CA 1
ATOM 645 C C . ASP A 1 89 ? -43.440 -18.004 -45.284 1.00 39.32 88 ASP A C 1
ATOM 646 O O . ASP A 1 89 ? -43.590 -18.723 -44.294 1.00 38.14 88 ASP A O 1
ATOM 651 N N . THR A 1 90 ? -43.741 -16.713 -45.320 1.00 38.29 89 THR A N 1
ATOM 652 C CA . THR A 1 90 ? -44.284 -15.983 -44.187 1.00 38.60 89 THR A CA 1
ATOM 653 C C . THR A 1 90 ? -45.629 -16.544 -43.688 1.00 38.24 89 THR A C 1
ATOM 654 O O . THR A 1 90 ? -45.840 -16.651 -42.476 1.00 36.39 89 THR A O 1
ATOM 658 N N . ASN A 1 91 ? -46.522 -16.894 -44.613 1.00 39.61 90 ASN A N 1
ATOM 659 C CA . ASN A 1 91 ? -47.820 -17.491 -44.257 1.00 42.62 90 ASN A CA 1
ATOM 660 C C . ASN A 1 91 ? -47.657 -18.839 -43.558 1.00 38.88 90 ASN A C 1
ATOM 661 O O . ASN A 1 91 ? -48.369 -19.135 -42.597 1.00 38.61 90 ASN A O 1
ATOM 666 N N . GLU A 1 92 ? -46.724 -19.645 -44.054 1.00 36.74 91 GLU A N 1
ATOM 667 C CA . GLU A 1 92 ? -46.466 -20.979 -43.509 1.00 36.82 91 GLU A CA 1
ATOM 668 C C . GLU A 1 92 ? -45.749 -20.932 -42.159 1.00 34.65 91 GLU A C 1
ATOM 669 O O . GLU A 1 92 ? -46.010 -21.769 -41.296 1.00 35.05 91 GLU A O 1
ATOM 675 N N . ILE A 1 93 ? -44.859 -19.956 -41.978 1.00 33.88 92 ILE A N 1
ATOM 676 C CA . ILE A 1 93 ? -44.257 -19.686 -40.665 1.00 32.29 92 ILE A CA 1
ATOM 677 C C . ILE A 1 93 ? -45.354 -19.323 -39.659 1.00 31.84 92 ILE A C 1
ATOM 678 O O . ILE A 1 93 ? -45.381 -19.857 -38.550 1.00 32.01 92 ILE A O 1
ATOM 683 N N . ALA A 1 94 ? -46.257 -18.430 -40.062 1.00 32.87 93 ALA A N 1
ATOM 684 C CA . ALA A 1 94 ? -47.395 -18.027 -39.224 1.00 33.98 93 ALA A CA 1
ATOM 685 C C . ALA A 1 94 ? -48.285 -19.211 -38.834 1.00 35.45 93 ALA A C 1
ATOM 686 O O . ALA A 1 94 ? -48.737 -19.299 -37.688 1.00 35.91 93 ALA A O 1
ATOM 688 N N . GLN A 1 95 ? -48.530 -20.111 -39.788 1.00 36.07 94 GLN A N 1
ATOM 689 C CA . GLN A 1 95 ? -49.262 -21.360 -39.522 1.00 37.34 94 GLN A CA 1
ATOM 690 C C . GLN A 1 95 ? -48.517 -22.271 -38.545 1.00 34.67 94 GLN A C 1
ATOM 691 O O . GLN A 1 95 ? -49.134 -22.866 -37.660 1.00 33.83 94 GLN A O 1
ATOM 697 N N . CYS A 1 96 ? -47.198 -22.374 -38.714 1.00 33.00 95 CYS A N 1
ATOM 698 C CA . CYS A 1 96 ? -46.356 -23.163 -37.809 1.00 32.64 95 CYS A CA 1
ATOM 699 C C . CYS A 1 96 ? -46.333 -22.585 -36.393 1.00 33.41 95 CYS A C 1
ATOM 700 O O . CYS A 1 96 ? -46.395 -23.334 -35.416 1.00 33.73 95 CYS A O 1
ATOM 703 N N . LEU A 1 97 ? -46.241 -21.259 -36.291 1.00 33.85 96 LEU A N 1
ATOM 704 C CA . LEU A 1 97 ? -46.284 -20.568 -34.998 1.00 34.82 96 LEU A CA 1
ATOM 705 C C . LEU A 1 97 ? -47.616 -20.763 -34.278 1.00 35.92 96 LEU A C 1
ATOM 706 O O . LEU A 1 97 ? -47.633 -20.967 -33.062 1.00 35.99 96 LEU A O 1
ATOM 711 N N . LYS A 1 98 ? -48.719 -20.692 -35.024 1.00 38.44 97 LYS A N 1
ATOM 712 C CA . LYS A 1 98 ? -50.049 -20.971 -34.469 1.00 42.78 97 LYS A CA 1
ATOM 713 C C . LYS A 1 98 ? -50.121 -22.379 -33.894 1.00 42.38 97 LYS A C 1
ATOM 714 O O . LYS A 1 98 ? -50.635 -22.573 -32.790 1.00 42.71 97 LYS A O 1
ATOM 720 N N . TYR A 1 99 ? -49.621 -23.351 -34.655 1.00 41.53 98 TYR A N 1
ATOM 721 C CA . TYR A 1 99 ? -49.600 -24.744 -34.215 1.00 41.09 98 TYR A CA 1
ATOM 722 C C . TYR A 1 99 ? -48.773 -24.932 -32.941 1.00 39.55 98 TYR A C 1
ATOM 723 O O . TYR A 1 99 ? -49.235 -25.565 -31.991 1.00 38.15 98 TYR A O 1
ATOM 732 N N . ILE A 1 100 ? -47.553 -24.394 -32.942 1.00 38.97 99 ILE A N 1
ATOM 733 C CA . ILE A 1 100 ? -46.647 -24.486 -31.786 1.00 38.65 99 ILE A CA 1
ATOM 734 C C . ILE A 1 100 ? -47.284 -23.876 -30.537 1.00 40.06 99 ILE A C 1
ATOM 735 O O . ILE A 1 100 ? -47.162 -24.430 -29.442 1.00 40.30 99 ILE A O 1
ATOM 740 N N . LYS A 1 101 ? -47.960 -22.743 -30.715 1.00 43.51 100 LYS A N 1
ATOM 741 C CA . LYS A 1 101 ? -48.611 -22.038 -29.612 1.00 48.98 100 LYS A CA 1
ATOM 742 C C . LYS A 1 101 ? -49.745 -22.855 -28.990 1.00 49.40 100 LYS A C 1
ATOM 743 O O . LYS A 1 101 ? -49.837 -22.940 -27.763 1.00 48.06 100 LYS A O 1
ATOM 749 N N . GLU A 1 102 ? -50.594 -23.456 -29.826 1.00 53.79 101 GLU A N 1
ATOM 750 C CA . GLU A 1 102 ? -51.660 -24.346 -29.333 1.00 60.31 101 GLU A CA 1
ATOM 751 C C . GLU A 1 102 ? -51.085 -25.648 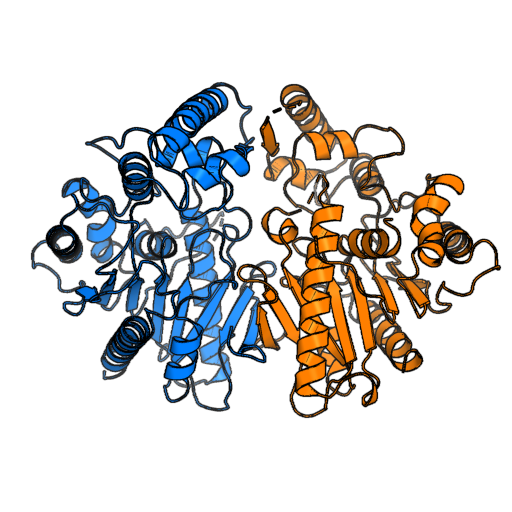-28.767 1.00 57.27 101 GLU A C 1
ATOM 752 O O . GLU A 1 102 ? -51.563 -26.137 -27.742 1.00 58.59 101 GLU A O 1
ATOM 758 N N . TYR A 1 103 ? -50.079 -26.204 -29.444 1.00 51.92 102 TYR A N 1
ATOM 759 C CA . TYR A 1 103 ? -49.402 -27.426 -28.988 1.00 48.48 102 TYR A CA 1
ATOM 760 C C . TYR A 1 103 ? -48.798 -27.270 -27.593 1.00 49.31 102 TYR A C 1
ATOM 761 O O . TYR A 1 103 ? -48.996 -28.129 -26.731 1.00 48.91 102 TYR A O 1
ATOM 770 N N . LYS A 1 104 ? -48.060 -26.181 -27.388 1.00 51.91 103 LYS A N 1
ATOM 771 C CA . LYS A 1 104 ? -47.416 -25.913 -26.097 1.00 54.39 103 LYS A CA 1
ATOM 772 C C . LYS A 1 104 ? -48.409 -25.595 -24.980 1.00 58.00 103 LYS A C 1
ATOM 773 O O . LYS A 1 104 ? -48.141 -25.900 -23.815 1.00 57.74 103 LYS A O 1
ATOM 779 N N . THR A 1 105 ? -49.541 -24.987 -25.330 1.00 63.12 104 THR A N 1
ATOM 780 C CA . THR A 1 105 ? -50.637 -24.797 -24.381 1.00 68.26 104 THR A CA 1
ATOM 781 C C . THR A 1 105 ? -51.244 -26.148 -23.998 1.00 72.14 104 THR A C 1
ATOM 782 O O . THR A 1 105 ? -51.363 -26.458 -22.817 1.00 74.81 104 THR A O 1
ATOM 786 N N . GLU A 1 106 ? -51.626 -26.937 -25.000 1.00 73.63 105 GLU A N 1
ATOM 787 C CA . GLU A 1 106 ? -52.225 -28.263 -24.774 1.00 74.12 105 GLU A CA 1
ATOM 788 C C . GLU A 1 106 ? -51.328 -29.215 -23.978 1.00 74.57 105 GLU A C 1
ATOM 789 O O . GLU A 1 106 ? -51.811 -29.921 -23.090 1.00 73.85 105 GLU A O 1
ATOM 795 N N . LYS A 1 107 ? -50.033 -29.229 -24.297 1.00 75.07 106 LYS A N 1
ATOM 796 C CA . LYS A 1 107 ? -49.089 -30.156 -23.667 1.00 75.55 106 LYS A CA 1
ATOM 797 C C . LYS A 1 107 ? -48.786 -29.791 -22.212 1.00 78.79 106 LYS A C 1
ATOM 798 O O . LYS A 1 107 ? -48.984 -30.615 -21.316 1.00 81.36 106 LYS A O 1
ATOM 804 N N . PHE A 1 108 ? -48.318 -28.563 -21.987 1.00 80.51 107 PHE A N 1
ATOM 805 C CA . PHE A 1 108 ? -47.850 -28.131 -20.661 1.00 82.61 107 PHE A CA 1
ATOM 806 C C . PHE A 1 108 ? -48.832 -27.247 -19.881 1.00 84.30 107 PHE A C 1
ATOM 807 O O . PHE A 1 108 ? -48.561 -26.915 -18.726 1.00 83.60 107 PHE A O 1
ATOM 815 N N . GLY A 1 109 ? -49.959 -26.877 -20.493 1.00 87.22 108 GLY A N 1
ATOM 816 C CA . GLY A 1 109 ? -51.005 -26.118 -19.802 1.00 89.70 108 GLY A CA 1
ATOM 817 C C . GLY A 1 109 ? -50.563 -24.728 -19.382 1.00 92.55 108 GLY A C 1
ATOM 818 O O . GLY A 1 109 ? -50.096 -23.941 -20.209 1.00 92.75 108 GLY A O 1
ATOM 819 N N . GLY A 1 110 ? -50.706 -24.438 -18.089 1.00 94.31 109 GLY A N 1
ATOM 820 C CA . GLY A 1 110 ? -50.326 -23.146 -17.522 1.00 95.40 109 GLY A CA 1
ATOM 821 C C . GLY A 1 110 ? -51.250 -22.040 -17.988 1.00 96.37 109 GLY A C 1
ATOM 822 O O . GLY A 1 110 ? -52.444 -22.270 -18.197 1.00 98.06 109 GLY A O 1
ATOM 823 N N . SER A 1 111 ? -50.698 -20.838 -18.149 1.00 96.02 110 SER A N 1
ATOM 824 C CA . SER A 1 111 ? -51.443 -19.724 -18.737 1.00 98.26 110 SER A CA 1
ATOM 825 C C . SER A 1 111 ? -51.536 -19.948 -20.245 1.00 101.89 110 SER A C 1
ATOM 826 O O . SER A 1 111 ? -50.665 -20.591 -20.839 1.00 102.96 110 SER A O 1
ATOM 829 N N . ALA A 1 112 ? -52.595 -19.420 -20.853 1.00 106.51 111 ALA A N 1
ATOM 830 C CA . ALA A 1 112 ? -52.844 -19.603 -22.286 1.00 109.10 111 ALA A CA 1
ATOM 831 C C . ALA A 1 112 ? -51.752 -18.975 -23.155 1.00 109.50 111 ALA A C 1
ATOM 832 O O . ALA A 1 112 ? -51.299 -19.593 -24.121 1.00 110.05 111 ALA A O 1
ATOM 834 N N . SER A 1 113 ? -51.336 -17.758 -22.798 1.00 106.29 112 SER A N 1
ATOM 835 C CA . SER A 1 113 ? -50.296 -17.023 -23.530 1.00 101.51 112 SER A CA 1
ATOM 836 C C . SER A 1 113 ? -49.011 -16.801 -22.709 1.00 96.28 112 SER A C 1
ATOM 837 O O . SER A 1 113 ? -48.259 -15.858 -22.975 1.00 96.30 112 SER A O 1
ATOM 840 N N . SER A 1 114 ? -48.755 -17.669 -21.726 1.00 89.32 113 SER A N 1
ATOM 841 C CA . SER A 1 114 ? -47.497 -17.637 -20.960 1.00 83.24 113 SER A CA 1
ATOM 842 C C . SER A 1 114 ? -46.292 -17.993 -21.824 1.00 75.74 113 SER A C 1
ATOM 843 O O . SER A 1 114 ? -45.212 -17.424 -21.650 1.00 75.47 113 SER A O 1
ATOM 846 N N . GLY A 1 115 ? -46.483 -18.945 -22.737 1.00 65.58 114 GLY A N 1
ATOM 847 C CA . GLY A 1 115 ? -45.419 -19.411 -23.615 1.00 58.54 114 GLY A CA 1
ATOM 848 C C . GLY A 1 115 ? -44.904 -18.323 -24.537 1.00 52.31 114 GLY A C 1
ATOM 849 O O . GLY A 1 115 ? -45.687 -17.603 -25.158 1.00 49.77 114 GLY A O 1
ATOM 850 N N . LYS A 1 116 ? -43.580 -18.220 -24.620 1.00 49.88 115 LYS A N 1
ATOM 851 C CA . LYS A 1 116 ? -42.905 -17.207 -25.421 1.00 49.59 115 LYS A CA 1
ATOM 852 C C . LYS A 1 116 ? -42.402 -17.842 -26.704 1.00 46.10 115 LYS A C 1
ATOM 853 O O . LYS A 1 116 ? -41.998 -19.009 -26.707 1.00 43.10 115 LYS A O 1
ATOM 859 N N . ILE A 1 117 ? -42.440 -17.070 -27.788 1.00 44.77 116 ILE A N 1
ATOM 860 C CA . ILE A 1 117 ? -42.021 -17.547 -29.100 1.00 43.55 116 ILE A CA 1
ATOM 861 C C . ILE A 1 117 ? -40.963 -16.618 -29.686 1.00 37.99 116 ILE A C 1
ATOM 862 O O . ILE A 1 117 ? -41.148 -15.402 -29.723 1.00 36.09 116 ILE A O 1
ATOM 867 N N . VAL A 1 118 ? -39.876 -17.215 -30.168 1.00 34.87 117 VAL A N 1
ATOM 868 C CA . VAL A 1 118 ? -38.789 -16.495 -30.821 1.00 31.69 117 VAL A CA 1
ATOM 869 C C . VAL A 1 118 ? -38.580 -17.114 -32.199 1.00 31.42 117 VAL A C 1
ATOM 870 O O . VAL A 1 118 ? -38.525 -18.339 -32.327 1.00 31.76 117 VAL A O 1
ATOM 874 N N . LEU A 1 119 ? -38.470 -16.265 -33.219 1.00 30.05 118 LEU A N 1
ATOM 875 C CA . LEU A 1 119 ? -38.196 -16.709 -34.583 1.00 28.76 118 LEU A CA 1
ATOM 876 C C . LEU A 1 119 ? -36.737 -16.418 -34.918 1.00 28.75 118 LEU A C 1
ATOM 877 O O . LEU A 1 119 ? -36.313 -15.263 -34.899 1.00 29.72 118 LEU A O 1
ATOM 882 N N . MET A 1 120 ? -35.975 -17.470 -35.212 1.00 28.33 119 MET A N 1
ATOM 883 C CA . MET A 1 120 ? -34.568 -17.341 -35.585 1.00 28.37 119 MET A CA 1
ATOM 884 C C . MET A 1 120 ? -34.384 -17.682 -37.060 1.00 29.24 119 MET A C 1
ATOM 885 O O . MET A 1 120 ? -34.877 -18.708 -37.528 1.00 29.42 119 MET A O 1
ATOM 890 N N . GLY A 1 121 ? -33.674 -16.812 -37.777 1.00 30.61 120 GLY A N 1
ATOM 891 C CA . GLY A 1 121 ? -33.336 -17.022 -39.184 1.00 31.58 120 GLY A CA 1
ATOM 892 C C . GLY A 1 121 ? -31.853 -17.300 -39.342 1.00 34.65 120 GLY A C 1
ATOM 893 O O . GLY A 1 121 ? -31.021 -16.640 -38.713 1.00 34.23 120 GLY A O 1
ATOM 894 N N . HIS A 1 122 ? -31.529 -18.282 -40.183 1.00 38.45 121 HIS A N 1
ATOM 895 C CA . HIS A 1 122 ? -30.150 -18.673 -40.470 1.00 43.35 121 HIS A CA 1
ATOM 896 C C . HIS A 1 122 ? -29.903 -18.497 -41.960 1.00 41.45 121 HIS A C 1
ATOM 897 O O . HIS A 1 122 ? -30.677 -18.999 -42.779 1.00 39.12 121 HIS A O 1
ATOM 904 N N . SER A 1 123 ? -28.826 -17.785 -42.296 1.00 41.87 122 SER A N 1
ATOM 905 C CA . SER A 1 123 ? -28.471 -17.468 -43.681 1.00 42.85 122 SER A CA 1
ATOM 906 C C . SER A 1 123 ? -29.646 -16.757 -44.385 1.00 41.22 122 SER A C 1
ATOM 907 O O . SER A 1 123 ? -30.120 -15.735 -43.882 1.00 41.35 122 SER A O 1
ATOM 910 N N . THR A 1 124 ? -30.133 -17.297 -45.505 1.00 39.83 123 THR A N 1
ATOM 911 C CA . THR A 1 124 ? -31.261 -16.704 -46.233 1.00 39.24 123 THR A CA 1
ATOM 912 C C . THR A 1 124 ? -32.623 -16.887 -45.540 1.00 36.52 123 THR A C 1
ATOM 913 O O . THR A 1 124 ? -33.609 -16.284 -45.961 1.00 37.58 123 THR A O 1
ATOM 917 N N . GLY A 1 125 ? -32.679 -17.711 -44.491 1.00 33.45 124 GLY A N 1
ATOM 918 C CA . GLY A 1 125 ? -33.837 -17.760 -43.595 1.00 31.69 124 GLY A CA 1
ATOM 919 C C . GLY A 1 125 ? -34.091 -16.456 -42.849 1.00 31.37 124 GLY A C 1
ATOM 920 O O . GLY A 1 125 ? -35.210 -16.208 -42.403 1.00 31.34 124 GLY A O 1
ATOM 921 N N . SER A 1 126 ? -33.049 -15.632 -42.701 1.00 31.94 125 SER A N 1
ATOM 922 C CA . SER A 1 126 ? -33.178 -14.274 -42.157 1.00 32.46 125 SER A CA 1
ATOM 923 C C . SER A 1 126 ? -34.077 -13.355 -42.991 1.00 31.18 125 SER A C 1
ATOM 924 O O . SER A 1 126 ? -34.692 -12.437 -42.442 1.00 30.16 125 SER A O 1
ATOM 927 N N . GLN A 1 127 ? -34.145 -13.592 -44.303 1.00 30.88 126 GLN A N 1
ATOM 928 C CA . GLN A 1 127 ? -35.082 -12.879 -45.180 1.00 31.52 126 GLN A CA 1
ATOM 929 C C . GLN A 1 127 ? -36.521 -13.110 -44.727 1.00 31.02 126 GLN A C 1
ATOM 930 O O . GLN A 1 127 ? -37.303 -12.166 -44.645 1.00 30.78 126 GLN A O 1
ATOM 936 N N . CYS A 1 128 ? -36.855 -14.368 -44.431 1.00 32.10 127 CYS A N 1
ATOM 937 C CA . CYS A 1 128 ? -38.186 -14.731 -43.925 1.00 33.36 127 CYS A CA 1
ATOM 938 C C . CYS A 1 128 ? -38.532 -14.031 -42.607 1.00 34.42 127 CYS A C 1
ATOM 939 O O . CYS A 1 128 ? -39.684 -13.650 -42.396 1.00 34.44 127 CYS A O 1
ATOM 942 N N . VAL A 1 129 ? -37.534 -13.855 -41.740 1.00 33.41 128 VAL A N 1
ATOM 943 C CA . VAL A 1 129 ? -37.719 -13.190 -40.443 1.00 32.14 128 VAL A CA 1
ATOM 944 C C . VAL A 1 129 ? -38.071 -11.711 -40.636 1.00 31.85 128 VAL A C 1
ATOM 945 O O . VAL A 1 129 ? -39.068 -11.238 -40.090 1.00 32.01 128 VAL A O 1
ATOM 949 N N . LEU A 1 130 ? -37.258 -10.994 -41.412 1.00 31.42 129 LEU A N 1
ATOM 950 C CA . LEU A 1 130 ? -37.498 -9.569 -41.685 1.00 32.29 129 LEU A CA 1
ATOM 951 C C . LEU A 1 130 ? -38.777 -9.340 -42.499 1.00 34.22 129 LEU A C 1
ATOM 952 O O . LEU A 1 130 ? -39.493 -8.366 -42.266 1.00 34.88 129 LEU A O 1
ATOM 957 N N . HIS A 1 131 ? -39.057 -10.241 -43.441 1.00 35.43 130 HIS A N 1
ATOM 958 C CA . HIS A 1 131 ? -40.282 -10.185 -44.251 1.00 35.41 130 HIS A CA 1
ATOM 959 C C . HIS A 1 131 ? -41.530 -10.435 -43.393 1.00 33.33 130 HIS A C 1
ATOM 960 O O . HIS A 1 131 ? -42.545 -9.761 -43.564 1.00 33.30 130 HIS A O 1
ATOM 967 N N . TYR A 1 132 ? -41.440 -11.394 -42.470 1.00 32.58 131 TYR A N 1
ATOM 968 C CA . TYR A 1 132 ? -42.504 -11.656 -41.485 1.00 32.25 131 TYR A CA 1
ATOM 969 C C . TYR A 1 132 ? -42.849 -10.393 -40.687 1.00 33.94 131 TYR A C 1
ATOM 970 O O . TYR A 1 132 ? -44.027 -10.075 -40.500 1.00 35.13 131 TYR A O 1
ATOM 979 N N . LEU A 1 133 ? -41.817 -9.681 -40.236 1.00 34.07 132 LEU A N 1
ATOM 980 C CA . LEU A 1 133 ? -41.983 -8.500 -39.381 1.00 34.48 132 LEU A CA 1
ATOM 981 C C . LEU A 1 133 ? -42.345 -7.208 -40.121 1.00 35.41 132 LEU A C 1
ATOM 982 O O . LEU A 1 133 ? -43.043 -6.365 -39.560 1.00 35.95 132 LEU A O 1
ATOM 987 N N . SER A 1 134 ? -41.875 -7.049 -41.360 1.00 36.28 133 SER A N 1
ATOM 988 C CA . SER A 1 134 ? -41.924 -5.753 -42.053 1.00 37.72 133 SER A CA 1
ATOM 989 C C . SER A 1 134 ? -43.122 -5.541 -42.985 1.00 39.58 133 SER A C 1
ATOM 990 O O . SER A 1 134 ? -43.558 -4.403 -43.172 1.00 41.22 133 SER A O 1
ATOM 993 N N . ARG A 1 135 ? -43.650 -6.618 -43.565 1.00 40.84 134 ARG A N 1
ATOM 994 C CA . ARG A 1 135 ? -44.698 -6.502 -44.585 1.00 42.61 134 ARG A CA 1
ATOM 995 C C . ARG A 1 135 ? -46.095 -6.318 -43.978 1.00 43.98 134 ARG A C 1
ATOM 996 O O . ARG A 1 135 ? -46.287 -6.588 -42.790 1.00 42.31 134 ARG A O 1
ATOM 1004 N N . PRO A 1 136 ? -47.073 -5.854 -44.792 1.00 48.97 135 PRO A N 1
ATOM 1005 C CA . PRO A 1 136 ? -48.458 -5.698 -44.326 1.00 51.25 135 PRO A CA 1
ATOM 1006 C C . PRO A 1 136 ? -49.082 -6.989 -43.796 1.00 53.30 135 PRO A C 1
ATOM 1007 O O . PRO A 1 136 ? -48.762 -8.077 -44.284 1.00 51.52 135 PRO A O 1
ATOM 1011 N N . ASN A 1 137 ? -49.975 -6.849 -42.818 1.00 57.71 136 ASN A N 1
ATOM 1012 C CA . ASN A 1 137 ? -50.649 -7.979 -42.180 1.00 64.21 136 ASN A CA 1
ATOM 1013 C C . ASN A 1 137 ? -52.168 -7.814 -42.329 1.00 72.11 136 ASN A C 1
ATOM 1014 O O . ASN A 1 137 ? -52.866 -7.512 -41.355 1.00 73.01 136 ASN A O 1
ATOM 1019 N N . PRO A 1 138 ? -52.685 -7.997 -43.563 1.00 82.08 137 PRO A N 1
ATOM 1020 C CA . PRO A 1 138 ? -54.118 -7.855 -43.788 1.00 89.29 137 PRO A CA 1
ATOM 1021 C C . PRO A 1 138 ? -54.932 -9.030 -43.245 1.00 97.54 137 PRO A C 1
ATOM 1022 O O . PRO A 1 138 ? -54.398 -10.115 -42.991 1.00 97.29 137 PRO A O 1
ATOM 1026 N N . HIS A 1 139 ? -56.227 -8.778 -43.103 1.00 109.73 138 HIS A N 1
ATOM 1027 C CA . HIS A 1 139 ? -57.196 -9.712 -42.523 1.00 119.54 138 HIS A CA 1
ATOM 1028 C C . HIS A 1 139 ? -58.174 -10.062 -43.642 1.00 113.43 138 HIS A C 1
ATOM 1029 O O . HIS A 1 139 ? -59.375 -9.800 -43.551 1.00 113.83 138 HIS A O 1
ATOM 1036 N N . THR A 1 140 ? -57.638 -10.641 -44.713 1.00 102.49 139 THR A N 1
ATOM 1037 C CA . THR A 1 140 ? -58.418 -10.921 -45.917 1.00 93.74 139 THR A CA 1
ATOM 1038 C C . THR A 1 140 ? -58.951 -12.351 -45.878 1.00 86.76 139 THR A C 1
ATOM 1039 O O . THR A 1 140 ? -58.198 -13.292 -45.614 1.00 85.88 139 THR A O 1
ATOM 1043 N N . HIS A 1 141 ? -60.251 -12.495 -46.141 1.00 80.12 140 HIS A N 1
ATOM 1044 C CA . HIS A 1 141 ? -60.932 -13.791 -46.139 1.00 74.93 140 HIS A CA 1
ATOM 1045 C C . HIS A 1 141 ? -61.628 -13.975 -47.487 1.00 74.19 140 HIS A C 1
ATOM 1046 O O . HIS A 1 141 ? -62.575 -13.251 -47.807 1.00 73.30 140 HIS A O 1
ATOM 1053 N N . THR A 1 142 ? -61.146 -14.941 -48.267 1.00 74.05 141 THR A N 1
ATOM 1054 C CA . THR A 1 142 ? -61.598 -15.156 -49.642 1.00 73.36 141 THR A CA 1
ATOM 1055 C C . THR A 1 142 ? -62.511 -16.373 -49.742 1.00 73.41 141 THR A C 1
ATOM 1056 O O . THR A 1 142 ? -63.228 -16.542 -50.729 1.00 74.29 141 THR A O 1
ATOM 1060 N N . VAL A 1 152 ? -55.408 -15.848 -42.159 1.00 85.78 151 VAL A N 1
ATOM 1061 C CA . VAL A 1 152 ? -54.008 -16.213 -41.945 1.00 79.70 151 VAL A CA 1
ATOM 1062 C C . VAL A 1 152 ? -53.254 -14.993 -41.406 1.00 75.51 151 VAL A C 1
ATOM 1063 O O . VAL A 1 152 ? -52.317 -14.481 -42.027 1.00 73.47 151 VAL A O 1
ATOM 1067 N N . GLU A 1 153 ? -53.701 -14.523 -40.243 1.00 71.60 152 GLU A N 1
ATOM 1068 C CA . GLU A 1 153 ? -53.041 -13.419 -39.545 1.00 67.37 152 GLU A CA 1
ATOM 1069 C C . GLU A 1 153 ? -51.765 -13.922 -38.887 1.00 53.55 152 GLU A C 1
ATOM 1070 O O . GLU A 1 153 ? -51.751 -14.993 -38.276 1.00 49.65 152 GLU A O 1
ATOM 1076 N N . ARG A 1 154 ? -50.705 -13.132 -39.010 1.00 45.72 153 ARG A N 1
ATOM 1077 C CA . ARG A 1 154 ? -49.422 -13.458 -38.406 1.00 42.06 153 ARG A CA 1
ATOM 1078 C C . ARG A 1 154 ? -49.448 -13.007 -36.965 1.00 40.16 153 ARG A C 1
ATOM 1079 O O . ARG A 1 154 ? -49.844 -11.875 -36.675 1.00 40.66 153 ARG A O 1
ATOM 1087 N N . MET A 1 155 ? -49.027 -13.888 -36.065 1.00 38.67 154 MET A N 1
ATOM 1088 C CA . MET A 1 155 ? -48.968 -13.550 -34.650 1.00 40.24 154 MET A CA 1
ATOM 1089 C C . MET A 1 155 ? -47.718 -12.720 -34.351 1.00 41.56 154 MET A C 1
ATOM 1090 O O . MET A 1 155 ? -46.713 -12.845 -35.058 1.00 39.00 154 MET A O 1
ATOM 1095 N N . PRO A 1 156 ? -47.771 -11.876 -33.303 1.00 43.10 155 PRO A N 1
ATOM 1096 C CA . PRO A 1 156 ? -46.564 -11.151 -32.910 1.00 41.63 155 PRO A CA 1
ATOM 1097 C C . PRO A 1 156 ? -45.562 -12.065 -32.208 1.00 38.17 155 PRO A C 1
ATOM 1098 O O . PRO A 1 156 ? -45.958 -13.010 -31.520 1.00 38.11 155 PRO A O 1
ATOM 1102 N N . LEU A 1 157 ? -44.277 -11.775 -32.394 1.00 34.74 156 LEU A N 1
ATOM 1103 C CA . LEU A 1 157 ? -43.192 -12.560 -31.815 1.00 33.68 156 LEU A CA 1
ATOM 1104 C C . LEU A 1 157 ? -42.680 -11.893 -30.542 1.00 32.81 156 LEU A C 1
ATOM 1105 O O . LEU A 1 157 ? -42.660 -10.663 -30.443 1.00 33.73 156 LEU A O 1
ATOM 1110 N N . ASP A 1 158 ? -42.268 -12.711 -29.576 1.00 33.65 157 ASP A N 1
ATOM 1111 C CA . ASP A 1 158 ? -41.611 -12.220 -28.358 1.00 34.52 157 ASP A CA 1
ATOM 1112 C C . ASP A 1 158 ? -40.124 -11.938 -28.592 1.00 34.41 157 ASP A C 1
ATOM 1113 O O . ASP A 1 158 ? -39.483 -11.274 -27.778 1.00 34.28 157 ASP A O 1
ATOM 1118 N N . GLY A 1 159 ? -39.579 -12.457 -29.692 1.00 33.75 158 GLY A N 1
ATOM 1119 C CA . GLY A 1 159 ? -38.198 -12.194 -30.078 1.00 33.00 158 GLY A CA 1
ATOM 1120 C C . GLY A 1 159 ? -37.934 -12.537 -31.531 1.00 31.97 158 GLY A C 1
ATOM 1121 O O . GLY A 1 159 ? -38.702 -13.276 -32.154 1.00 30.69 158 GLY A O 1
ATOM 1122 N N . ALA A 1 160 ? -36.847 -11.989 -32.069 1.00 30.77 159 ALA A N 1
ATOM 1123 C CA . ALA A 1 160 ? -36.424 -12.275 -33.437 1.00 32.06 159 ALA A CA 1
ATOM 1124 C C . ALA A 1 160 ? -34.902 -12.232 -33.545 1.00 32.05 159 ALA A C 1
ATOM 1125 O O . ALA A 1 160 ? -34.273 -11.275 -33.095 1.00 31.49 159 ALA A O 1
ATOM 1127 N N . ILE A 1 161 ? -34.322 -13.281 -34.127 1.00 31.40 160 ILE A N 1
ATOM 1128 C CA . ILE A 1 161 ? -32.873 -13.383 -34.313 1.00 30.93 160 ILE A CA 1
ATOM 1129 C C . ILE A 1 161 ? -32.585 -13.610 -35.799 1.00 30.26 160 ILE A C 1
ATOM 1130 O O . ILE A 1 161 ? -33.285 -14.379 -36.459 1.00 29.40 160 ILE A O 1
ATOM 1135 N N . MET A 1 162 ? -31.559 -12.933 -36.315 1.00 29.97 161 MET A N 1
ATOM 1136 C CA . MET A 1 162 ? -31.074 -13.147 -37.680 1.00 30.98 161 MET A CA 1
ATOM 1137 C C . MET A 1 162 ? -29.582 -13.455 -37.632 1.00 30.44 161 MET A C 1
ATOM 1138 O O . MET A 1 162 ? -28.781 -12.605 -37.242 1.00 30.57 161 MET A O 1
ATOM 1143 N N . GLN A 1 163 ? -29.219 -14.677 -38.016 1.00 30.05 162 GLN A N 1
ATOM 1144 C CA . GLN A 1 163 ? -27.832 -15.136 -37.989 1.00 31.61 162 GLN A CA 1
ATOM 1145 C C . GLN A 1 163 ? -27.257 -15.103 -39.402 1.00 32.98 162 GLN A C 1
ATOM 1146 O O . GLN A 1 163 ? -27.773 -15.772 -40.299 1.00 34.25 162 GLN A O 1
ATOM 1152 N N . ALA A 1 164 ? -26.188 -14.325 -39.581 1.00 33.79 163 ALA A N 1
ATOM 1153 C CA . ALA A 1 164 ? -25.543 -14.123 -40.881 1.00 34.42 163 ALA A CA 1
ATOM 1154 C C . ALA A 1 164 ? -26.518 -13.725 -42.009 1.00 34.03 163 ALA A C 1
ATOM 1155 O O . ALA A 1 164 ? -26.575 -14.398 -43.045 1.00 34.46 163 ALA A O 1
ATOM 1157 N N . PRO A 1 165 ? -27.299 -12.640 -41.804 1.00 32.86 164 PRO A N 1
ATOM 1158 C CA . PRO A 1 165 ? -28.130 -12.125 -42.898 1.00 32.15 164 PRO A CA 1
ATOM 1159 C C . PRO A 1 165 ? -27.253 -11.445 -43.948 1.00 34.79 164 PRO A C 1
ATOM 1160 O O . PRO A 1 165 ? -26.767 -10.332 -43.732 1.00 36.95 164 PRO A O 1
ATOM 1164 N N . VAL A 1 166 ? -27.056 -12.134 -45.069 1.00 36.50 165 VAL A N 1
ATOM 1165 C CA . VAL A 1 166 ? -26.065 -11.762 -46.073 1.00 37.32 165 VAL A CA 1
ATOM 1166 C C . VAL A 1 166 ? -26.751 -11.599 -47.428 1.00 37.47 165 VAL A C 1
ATOM 1167 O O . VAL A 1 166 ? -27.619 -12.394 -47.794 1.00 36.95 165 VAL A O 1
ATOM 1171 N N . SER A 1 167 ? -26.350 -10.561 -48.160 1.00 37.94 166 SER A N 1
ATOM 1172 C CA . SER A 1 167 ? -26.858 -10.310 -49.508 1.00 39.56 166 SER A CA 1
ATOM 1173 C C . SER A 1 167 ? -26.302 -11.340 -50.491 1.00 41.33 166 SER A C 1
ATOM 1174 O O . SER A 1 167 ? -25.084 -11.450 -50.655 1.00 41.37 166 SER A O 1
ATOM 1177 N N . ASP A 1 168 ? -27.200 -12.094 -51.126 1.00 43.28 167 ASP A N 1
ATOM 1178 C CA . ASP A 1 168 ? -26.826 -13.022 -52.201 1.00 45.61 167 ASP A CA 1
ATOM 1179 C C . ASP A 1 168 ? -26.245 -12.275 -53.397 1.00 44.24 167 ASP A C 1
ATOM 1180 O O . ASP A 1 168 ? -25.294 -12.746 -54.022 1.00 43.84 167 ASP A O 1
ATOM 1185 N N . ARG A 1 169 ? -26.832 -11.122 -53.712 1.00 43.57 168 ARG A N 1
ATOM 1186 C CA . ARG A 1 169 ? -26.324 -10.240 -54.764 1.00 44.78 168 ARG A CA 1
ATOM 1187 C C . ARG A 1 169 ? -24.858 -9.870 -54.527 1.00 44.83 168 ARG A C 1
ATOM 1188 O O . ARG A 1 169 ? -24.026 -10.018 -55.424 1.00 45.15 168 ARG A O 1
ATOM 1196 N N . GLU A 1 170 ? -24.559 -9.383 -53.325 1.00 45.08 169 GLU A N 1
ATOM 1197 C CA . GLU A 1 170 ? -23.186 -9.007 -52.964 1.00 45.01 169 GLU A CA 1
ATOM 1198 C C . GLU A 1 170 ? -22.257 -10.211 -52.788 1.00 44.11 169 GLU A C 1
ATOM 1199 O O . GLU A 1 170 ? -21.049 -10.084 -52.987 1.00 44.85 169 GLU A O 1
ATOM 1205 N N . ALA A 1 171 ? -22.812 -11.365 -52.416 1.00 42.24 170 ALA A N 1
ATOM 1206 C CA . ALA A 1 171 ? -22.042 -12.613 -52.371 1.00 42.07 170 ALA A CA 1
ATOM 1207 C C . ALA A 1 171 ? -21.570 -13.051 -53.759 1.00 43.20 170 ALA A C 1
ATOM 1208 O O . ALA A 1 171 ? -20.445 -13.529 -53.906 1.00 42.45 170 ALA A O 1
ATOM 1210 N N . ILE A 1 172 ? -22.427 -12.880 -54.766 1.00 43.55 171 ILE A N 1
ATOM 1211 C CA . ILE A 1 172 ? -22.071 -13.191 -56.156 1.00 43.84 171 ILE A CA 1
ATOM 1212 C C . ILE A 1 172 ? -21.009 -12.217 -56.688 1.00 46.61 171 ILE A C 1
ATOM 1213 O O . ILE A 1 172 ? -20.076 -12.639 -57.372 1.00 46.47 171 ILE A O 1
ATOM 1218 N N . GLN A 1 173 ? -21.152 -10.928 -56.367 1.00 49.98 172 GLN A N 1
ATOM 1219 C CA . GLN A 1 173 ? -20.128 -9.912 -56.683 1.00 52.35 172 GLN A CA 1
ATOM 1220 C C . GLN A 1 173 ? -18.746 -10.286 -56.130 1.00 51.07 172 GLN A C 1
ATOM 1221 O O . GLN A 1 173 ? -17.727 -10.078 -56.791 1.00 51.67 172 GLN A O 1
ATOM 1227 N N . TRP A 1 174 ? -18.736 -10.837 -54.918 1.00 48.94 173 TRP A N 1
ATOM 1228 C CA . TRP A 1 174 ? -17.514 -11.290 -54.248 1.00 47.90 173 TRP A CA 1
ATOM 1229 C C . TRP A 1 174 ? -16.950 -12.574 -54.867 1.00 48.08 173 TRP A C 1
ATOM 1230 O O . TRP A 1 174 ? -15.730 -12.741 -54.941 1.00 49.48 173 TRP A O 1
ATOM 1241 N N . VAL A 1 175 ? -17.838 -13.472 -55.298 1.00 45.88 174 VAL A N 1
ATOM 1242 C CA . VAL A 1 175 ? -17.450 -14.669 -56.063 1.00 45.79 174 VAL A CA 1
ATOM 1243 C C . VAL A 1 175 ? -16.830 -14.289 -57.416 1.00 47.17 174 VAL A C 1
ATOM 1244 O O . VAL A 1 175 ? -15.829 -14.881 -57.822 1.00 48.53 174 VAL A O 1
ATOM 1248 N N . LEU A 1 176 ? -17.424 -13.315 -58.104 1.00 48.07 175 LEU A N 1
ATOM 1249 C CA . LEU A 1 176 ? -16.872 -12.806 -59.368 1.00 51.18 175 LEU A CA 1
ATOM 1250 C C . LEU A 1 176 ? -15.543 -12.062 -59.184 1.00 55.04 175 LEU A C 1
ATOM 1251 O O . LEU A 1 176 ? -14.714 -12.052 -60.092 1.00 57.03 175 LEU A O 1
ATOM 1256 N N . ALA A 1 177 ? -15.354 -11.436 -58.022 1.00 57.87 176 ALA A N 1
ATOM 1257 C CA . ALA A 1 177 ? -14.096 -10.761 -57.688 1.00 60.55 176 ALA A CA 1
ATOM 1258 C C . ALA A 1 177 ? -12.978 -11.741 -57.315 1.00 61.72 176 ALA A C 1
ATOM 1259 O O . ALA A 1 177 ? -11.870 -11.644 -57.847 1.00 62.71 176 ALA A O 1
ATOM 1261 N N . GLU A 1 178 ? -13.278 -12.676 -56.410 1.00 61.04 177 GLU A N 1
ATOM 1262 C CA . GLU A 1 178 ? -12.265 -13.553 -55.789 1.00 61.53 177 GLU A CA 1
ATOM 1263 C C . GLU A 1 178 ? -12.271 -15.029 -56.207 1.00 59.61 177 GLU A C 1
ATOM 1264 O O . GLU A 1 178 ? -11.268 -15.719 -56.013 1.00 60.63 177 GLU A O 1
ATOM 1270 N N . GLY A 1 179 ? -13.382 -15.509 -56.766 1.00 56.24 178 GLY A N 1
ATOM 1271 C CA . GLY A 1 179 ? -13.561 -16.930 -57.080 1.00 54.00 178 GLY A CA 1
ATOM 1272 C C . GLY A 1 179 ? -14.391 -17.656 -56.034 1.00 54.48 178 GLY A C 1
ATOM 1273 O O . GLY A 1 179 ? -14.895 -17.042 -55.090 1.00 53.73 178 GLY A O 1
ATOM 1274 N N . LEU A 1 180 ? -14.530 -18.969 -56.213 1.00 56.50 179 LEU A N 1
ATOM 1275 C CA . LEU A 1 180 ? -15.303 -19.821 -55.302 1.00 58.91 179 LEU A CA 1
ATOM 1276 C C . LEU A 1 180 ? -14.802 -21.266 -55.363 1.00 61.18 179 LEU A C 1
ATOM 1277 O O . LEU A 1 180 ? -14.910 -21.918 -56.405 1.00 59.84 179 LEU A O 1
ATOM 1282 N N . GLY A 1 181 ? -14.261 -21.756 -54.247 1.00 64.97 180 GLY A N 1
ATOM 1283 C CA . GLY A 1 181 ? -13.714 -23.112 -54.168 1.00 69.30 180 GLY A CA 1
ATOM 1284 C C . GLY A 1 181 ? -12.416 -23.236 -54.948 1.00 72.90 180 GLY A C 1
ATOM 1285 O O . GLY A 1 181 ? -11.491 -22.447 -54.748 1.00 72.92 180 GLY A O 1
ATOM 1286 N N . ASP A 1 182 ? -12.355 -24.223 -55.841 1.00 78.80 181 ASP A N 1
ATOM 1287 C CA . ASP A 1 182 ? -11.223 -24.382 -56.765 1.00 83.28 181 ASP A CA 1
ATOM 1288 C C . ASP A 1 182 ? -11.219 -23.340 -57.891 1.00 79.58 181 ASP A C 1
ATOM 1289 O O . ASP A 1 182 ? -10.168 -23.062 -58.473 1.00 80.81 181 ASP A O 1
ATOM 1294 N N . ARG A 1 183 ? -12.385 -22.763 -58.183 1.00 73.09 182 ARG A N 1
ATOM 1295 C CA . ARG A 1 183 ? -12.596 -21.968 -59.393 1.00 67.39 182 ARG A CA 1
ATOM 1296 C C . ARG A 1 183 ? -12.171 -20.513 -59.180 1.00 65.89 182 ARG A C 1
ATOM 1297 O O . ARG A 1 183 ? -12.592 -19.877 -58.212 1.00 63.67 182 ARG A O 1
ATOM 1305 N N . THR A 1 184 ? -11.343 -20.001 -60.091 1.00 68.19 183 THR A N 1
ATOM 1306 C CA . THR A 1 184 ? -10.894 -18.605 -60.075 1.00 69.15 183 THR A CA 1
ATOM 1307 C C . THR A 1 184 ? -11.935 -17.706 -60.767 1.00 63.13 183 THR A C 1
ATOM 1308 O O . THR A 1 184 ? -12.830 -18.219 -61.445 1.00 62.07 183 THR A O 1
ATOM 1312 N N . PRO A 1 185 ? -11.832 -16.368 -60.590 1.00 59.74 184 PRO A N 1
ATOM 1313 C CA . PRO A 1 185 ? -12.692 -15.401 -61.295 1.00 62.55 184 PRO A CA 1
ATOM 1314 C C . PRO A 1 185 ? -12.740 -15.550 -62.817 1.00 70.45 184 PRO A C 1
ATOM 1315 O O . PRO A 1 185 ? -13.805 -15.397 -63.417 1.00 73.05 184 PRO A O 1
ATOM 1319 N N . ALA A 1 186 ? -11.589 -15.835 -63.421 1.00 77.43 185 ALA A N 1
ATOM 1320 C CA . ALA A 1 186 ? -11.476 -16.002 -64.872 1.00 79.74 185 ALA A CA 1
ATOM 1321 C C . ALA A 1 186 ? -12.257 -17.199 -65.428 1.00 79.09 185 ALA A C 1
ATOM 1322 O O . ALA A 1 186 ? -12.680 -17.179 -66.584 1.00 80.74 185 ALA A O 1
ATOM 1324 N N . GLU A 1 187 ? -12.423 -18.234 -64.606 1.00 79.63 186 GLU A N 1
ATOM 1325 C CA . GLU A 1 187 ? -13.159 -19.448 -64.979 1.00 81.67 186 GLU A CA 1
ATOM 1326 C C . GLU A 1 187 ? -14.663 -19.310 -64.747 1.00 77.21 186 GLU A C 1
ATOM 1327 O O . GLU A 1 187 ? -15.465 -19.884 -65.486 1.00 77.08 186 GLU A O 1
ATOM 1333 N N . ILE A 1 188 ? -15.027 -18.579 -63.695 1.00 70.86 187 ILE A N 1
ATOM 1334 C CA . ILE A 1 188 ? -16.427 -18.352 -63.316 1.00 64.73 187 ILE A CA 1
ATOM 1335 C C . ILE A 1 188 ? -17.120 -17.329 -64.227 1.00 66.15 187 ILE A C 1
ATOM 1336 O O . ILE A 1 188 ? -18.300 -17.489 -64.548 1.00 66.39 187 ILE A O 1
ATOM 1341 N N . ARG A 1 189 ? -16.386 -16.291 -64.631 1.00 67.10 188 ARG A N 1
ATOM 1342 C CA . ARG A 1 189 ? -16.932 -15.182 -65.432 1.00 67.30 188 ARG A CA 1
ATOM 1343 C C . ARG A 1 189 ? -17.703 -15.594 -66.701 1.00 64.38 188 ARG A C 1
ATOM 1344 O O . ARG A 1 189 ? -18.836 -15.146 -66.886 1.00 65.77 188 ARG A O 1
ATOM 1352 N N . PRO A 1 190 ? -17.098 -16.433 -67.576 1.00 61.13 189 PRO A N 1
ATOM 1353 C CA . PRO A 1 190 ? -17.798 -16.866 -68.801 1.00 62.51 189 PRO A CA 1
ATOM 1354 C C . PRO A 1 190 ? -19.145 -17.540 -68.534 1.00 63.98 189 PRO A C 1
ATOM 1355 O O . PRO A 1 190 ? -20.081 -17.391 -69.323 1.00 62.72 189 PRO A O 1
ATOM 1359 N N . VAL A 1 191 ? -19.221 -18.269 -67.423 1.00 64.09 190 VAL A N 1
ATOM 1360 C CA . VAL A 1 191 ? -20.431 -18.980 -67.026 1.00 62.47 190 VAL A CA 1
ATOM 1361 C C . VAL A 1 191 ? -21.485 -17.987 -66.526 1.00 60.48 190 VAL A C 1
ATOM 1362 O O . VAL A 1 191 ? -22.660 -18.116 -66.864 1.00 57.84 190 VAL A O 1
ATOM 1366 N N . PHE A 1 192 ? -21.058 -17.002 -65.734 1.00 59.15 191 PHE A N 1
ATOM 1367 C CA . PHE A 1 192 ? -21.953 -15.950 -65.233 1.00 59.79 191 PHE A CA 1
ATOM 1368 C C . PHE A 1 192 ? -22.605 -15.139 -66.355 1.00 62.11 191 PHE A C 1
ATOM 1369 O O . PHE A 1 192 ? -23.802 -14.847 -66.300 1.00 61.28 191 PHE A O 1
ATOM 1377 N N . GLU A 1 193 ? -21.804 -14.771 -67.353 1.00 65.63 192 GLU A N 1
ATOM 1378 C CA . GLU A 1 193 ? -22.281 -13.995 -68.503 1.00 68.35 192 GLU A CA 1
ATOM 1379 C C . GLU A 1 193 ? -23.247 -14.805 -69.367 1.00 65.74 192 GLU A C 1
ATOM 1380 O O . GLU A 1 193 ? -24.243 -14.269 -69.860 1.00 65.32 192 GLU A O 1
ATOM 1386 N N . LYS A 1 194 ? -22.940 -16.088 -69.551 1.00 64.10 193 LYS A N 1
ATOM 1387 C CA . LYS A 1 194 ? -23.831 -17.014 -70.252 1.00 66.06 193 LYS A CA 1
ATOM 1388 C C . LYS A 1 194 ? -25.135 -17.229 -69.475 1.00 63.37 193 LYS A C 1
ATOM 1389 O O . LYS A 1 194 ? -26.208 -17.258 -70.075 1.00 62.99 193 LYS A O 1
ATOM 1395 N N . LEU A 1 195 ? -25.036 -17.359 -68.150 1.00 59.72 194 LEU A N 1
ATOM 1396 C CA . LEU A 1 195 ? -26.216 -17.532 -67.285 1.00 56.72 194 LEU A CA 1
ATOM 1397 C C . LEU A 1 195 ? -27.167 -16.329 -67.306 1.00 57.01 194 LEU A C 1
ATOM 1398 O O . LEU A 1 195 ? -28.386 -16.512 -67.326 1.00 55.71 194 LEU A O 1
ATOM 1403 N N . THR A 1 196 ? -26.614 -15.114 -67.291 1.00 58.10 195 THR A N 1
ATOM 1404 C CA . THR A 1 196 ? -27.420 -13.889 -67.416 1.00 60.11 195 THR A CA 1
ATOM 1405 C C . THR A 1 196 ? -28.120 -13.828 -68.769 1.00 58.18 195 THR A C 1
ATOM 1406 O O . THR A 1 196 ? -29.329 -13.615 -68.833 1.00 59.26 195 THR A O 1
ATOM 1410 N N . SER A 1 197 ? -27.354 -14.041 -69.837 1.00 56.77 196 SER A N 1
ATOM 1411 C CA . SER A 1 197 ? -27.885 -14.065 -71.206 1.00 58.19 196 SER A CA 1
ATOM 1412 C C . SER A 1 197 ? -29.008 -15.094 -71.390 1.00 59.19 196 SER A C 1
ATOM 1413 O O . SER A 1 197 ? -30.000 -14.816 -72.067 1.00 60.87 196 SER A O 1
ATOM 1416 N N . MET A 1 198 ? -28.836 -16.274 -70.793 1.00 56.68 197 MET A N 1
ATOM 1417 C CA . MET A 1 198 ? -29.883 -17.305 -70.763 1.00 54.92 197 MET A CA 1
ATOM 1418 C C . MET A 1 198 ? -31.107 -16.846 -69.979 1.00 51.51 197 MET A C 1
ATOM 1419 O O . MET A 1 198 ? -32.242 -17.017 -70.431 1.00 50.46 197 MET A O 1
ATOM 1424 N N . ALA A 1 199 ? -30.860 -16.276 -68.801 1.00 48.07 198 ALA A N 1
ATOM 1425 C CA . ALA A 1 199 ? -31.923 -15.841 -67.898 1.00 45.50 198 ALA A CA 1
ATOM 1426 C C . ALA A 1 199 ? -32.748 -14.678 -68.457 1.00 46.87 198 ALA A C 1
ATOM 1427 O O . ALA A 1 199 ? -33.968 -14.643 -68.277 1.00 45.56 198 ALA A O 1
ATOM 1429 N N . ARG A 1 200 ? -32.084 -13.734 -69.125 1.00 48.42 199 ARG A N 1
ATOM 1430 C CA . ARG A 1 200 ? -32.772 -12.614 -69.784 1.00 50.41 199 ARG A CA 1
ATOM 1431 C C . ARG A 1 200 ? -33.627 -13.080 -70.960 1.00 48.13 199 ARG A C 1
ATOM 1432 O O . ARG A 1 200 ? -34.744 -12.594 -71.147 1.00 47.94 199 ARG A O 1
ATOM 1440 N N . GLU A 1 201 ? -33.089 -14.011 -71.748 1.00 47.30 200 GLU A N 1
ATOM 1441 C CA . GLU A 1 201 ? -33.806 -14.595 -72.885 1.00 51.40 200 GLU A CA 1
ATOM 1442 C C . GLU A 1 201 ? -35.072 -15.332 -72.436 1.00 49.95 200 GLU A C 1
ATOM 1443 O O . GLU A 1 201 ? -36.119 -15.212 -73.073 1.00 49.60 200 GLU A O 1
ATOM 1449 N N . ALA A 1 202 ? -34.967 -16.075 -71.335 1.00 49.00 201 ALA A N 1
ATOM 1450 C CA . ALA A 1 202 ? -36.109 -16.791 -70.755 1.00 48.01 201 ALA A CA 1
ATOM 1451 C C . ALA A 1 202 ? -37.186 -15.847 -70.218 1.00 47.01 201 ALA A C 1
ATOM 1452 O O . ALA A 1 202 ? -38.375 -16.116 -70.380 1.00 47.05 201 ALA A O 1
ATOM 1454 N N . ALA A 1 203 ? -36.772 -14.750 -69.583 1.00 45.78 202 ALA A N 1
ATOM 1455 C CA . ALA A 1 203 ? -37.713 -13.738 -69.084 1.00 45.47 202 ALA A CA 1
ATOM 1456 C C . ALA A 1 203 ? -38.550 -13.136 -70.215 1.00 45.68 202 ALA A C 1
ATOM 1457 O O . ALA A 1 203 ? -39.760 -12.957 -70.072 1.00 45.26 202 ALA A O 1
ATOM 1459 N N . ARG A 1 204 ? -37.897 -12.841 -71.337 1.00 47.40 203 ARG A N 1
ATOM 1460 C CA . ARG A 1 204 ? -38.578 -12.330 -72.529 1.00 50.13 203 ARG A CA 1
ATOM 1461 C C . ARG A 1 204 ? -39.447 -13.379 -73.236 1.00 52.06 203 ARG A C 1
ATOM 1462 O O . ARG A 1 204 ? -40.584 -13.083 -73.612 1.00 52.78 203 ARG A O 1
ATOM 1470 N N . ASP A 1 205 ? -38.911 -14.591 -73.407 1.00 50.91 204 ASP A N 1
ATOM 1471 C CA . ASP A 1 205 ? -39.465 -15.584 -74.347 1.00 52.17 204 ASP A CA 1
ATOM 1472 C C . ASP A 1 205 ? -40.288 -16.732 -73.749 1.00 48.18 204 ASP A C 1
ATOM 1473 O O . ASP A 1 205 ? -41.072 -17.347 -74.474 1.00 46.30 204 ASP A O 1
ATOM 1478 N N . ALA A 1 206 ? -40.111 -17.041 -72.463 1.00 44.95 205 ALA A N 1
ATOM 1479 C CA . ALA A 1 206 ? -40.816 -18.178 -71.848 1.00 42.33 205 ALA A CA 1
ATOM 1480 C C . ALA A 1 206 ? -42.314 -17.908 -71.734 1.00 41.76 205 ALA A C 1
ATOM 1481 O O . ALA A 1 206 ? -42.729 -16.762 -71.538 1.00 41.22 205 ALA A O 1
ATOM 1483 N N . ASP A 1 207 ? -43.116 -18.965 -71.864 1.00 42.33 206 ASP A N 1
ATOM 1484 C CA . ASP A 1 207 ? -44.573 -18.859 -71.732 1.00 43.72 206 ASP A CA 1
ATOM 1485 C C . ASP A 1 207 ? -44.951 -18.479 -70.304 1.00 41.78 206 ASP A C 1
ATOM 1486 O O . ASP A 1 207 ? -44.227 -18.797 -69.359 1.00 41.40 206 ASP A O 1
ATOM 1491 N N . ALA A 1 208 ? -46.081 -17.790 -70.158 1.00 40.60 207 ALA A N 1
ATOM 1492 C CA . ALA A 1 208 ? -46.563 -17.367 -68.844 1.00 41.14 207 ALA A CA 1
ATOM 1493 C C . ALA A 1 208 ? -46.828 -18.581 -67.955 1.00 43.03 207 ALA A C 1
ATOM 1494 O O . ALA A 1 208 ? -47.380 -19.582 -68.415 1.00 43.25 207 ALA A O 1
ATOM 1496 N N . GLY A 1 209 ? -46.395 -18.494 -66.699 1.00 44.07 208 GLY A N 1
ATOM 1497 C CA . GLY A 1 209 ? -46.534 -19.591 -65.741 1.00 44.53 208 GLY A CA 1
ATOM 1498 C C . GLY A 1 209 ? -45.419 -20.628 -65.742 1.00 43.92 208 GLY A C 1
ATOM 1499 O O . GLY A 1 209 ? -45.339 -21.430 -64.809 1.00 45.72 208 GLY A O 1
ATOM 1500 N N . THR A 1 210 ? -44.566 -20.632 -66.772 1.00 42.28 209 THR A N 1
ATOM 1501 C CA . THR A 1 210 ? -43.439 -21.565 -66.840 1.00 42.49 209 THR A CA 1
ATOM 1502 C C . THR A 1 210 ? -42.213 -21.005 -66.130 1.00 43.55 209 THR A C 1
ATOM 1503 O O . THR A 1 210 ? -42.102 -19.794 -65.915 1.00 43.44 209 THR A O 1
ATOM 1507 N N . ASP A 1 211 ? -41.299 -21.906 -65.778 1.00 42.79 210 ASP A N 1
ATOM 1508 C CA . ASP A 1 211 ? -40.003 -21.554 -65.203 1.00 42.84 210 ASP A CA 1
ATOM 1509 C C . ASP A 1 211 ? -38.908 -22.322 -65.929 1.00 41.85 210 ASP A C 1
ATOM 1510 O O . ASP A 1 211 ? -38.914 -23.554 -65.933 1.00 42.99 210 ASP A O 1
ATOM 1515 N N . VAL A 1 212 ? -37.978 -21.591 -66.540 1.00 40.29 211 VAL A N 1
ATOM 1516 C CA . VAL A 1 212 ? -36.811 -22.189 -67.179 1.00 40.94 211 VAL A CA 1
ATOM 1517 C C . VAL A 1 212 ? -35.744 -22.379 -66.105 1.00 42.23 211 VAL A C 1
ATOM 1518 O O . VAL A 1 212 ? -35.150 -21.406 -65.637 1.00 42.83 211 VAL A O 1
ATOM 1522 N N . LEU A 1 213 ? -35.515 -23.631 -65.713 1.00 43.51 212 LEU A N 1
ATOM 1523 C CA . LEU A 1 213 ? -34.485 -23.959 -64.730 1.00 44.98 212 LEU A CA 1
ATOM 1524 C C . LEU A 1 213 ? -33.127 -23.938 -65.413 1.00 45.89 212 LEU A C 1
ATOM 1525 O O . LEU A 1 213 ? -32.921 -24.635 -66.410 1.00 47.06 212 LEU A O 1
ATOM 1530 N N . LEU A 1 214 ? -32.210 -23.134 -64.879 1.00 45.28 213 LEU A N 1
ATOM 1531 C CA . LEU A 1 214 ? -30.865 -23.023 -65.432 1.00 44.61 213 LEU A CA 1
ATOM 1532 C C . LEU A 1 214 ? -30.036 -24.228 -64.981 1.00 45.16 213 LEU A C 1
ATOM 1533 O O . LEU A 1 214 ? -30.343 -24.827 -63.946 1.00 45.13 213 LEU A O 1
ATOM 1538 N N . PRO A 1 215 ? -28.990 -24.594 -65.753 1.00 47.72 214 PRO A N 1
ATOM 1539 C CA . PRO A 1 215 ? -28.216 -25.797 -65.424 1.00 50.15 214 PRO A CA 1
ATOM 1540 C C . PRO A 1 215 ? -27.509 -25.699 -64.075 1.00 51.59 214 PRO A C 1
ATOM 1541 O O . PRO A 1 215 ? -26.874 -24.683 -63.781 1.00 50.21 214 PRO A O 1
ATOM 1545 N N . LEU A 1 216 ? -27.633 -26.754 -63.274 1.00 54.78 215 LEU A N 1
ATOM 1546 C CA . LEU A 1 216 ? -27.016 -26.813 -61.947 1.00 58.56 215 LEU A CA 1
ATOM 1547 C C . LEU A 1 216 ? -25.486 -26.793 -62.059 1.00 59.22 215 LEU A C 1
ATOM 1548 O O . LEU A 1 216 ? -24.813 -26.166 -61.239 1.00 60.13 215 LEU A O 1
ATOM 1553 N N . ALA A 1 217 ? -24.953 -27.462 -63.084 1.00 59.01 216 ALA A N 1
ATOM 1554 C CA . ALA A 1 217 ? -23.516 -27.433 -63.392 1.00 60.00 216 ALA A CA 1
ATOM 1555 C C . ALA A 1 217 ? -22.962 -26.008 -63.453 1.00 59.26 216 ALA A C 1
ATOM 1556 O O . ALA A 1 217 ? -21.898 -25.733 -62.904 1.00 60.45 216 ALA A O 1
ATOM 1558 N N . MET A 1 218 ? -23.702 -25.118 -64.114 1.00 57.37 217 MET A N 1
ATOM 1559 C CA . MET A 1 218 ? -23.302 -23.717 -64.290 1.00 55.28 217 MET A CA 1
ATOM 1560 C C . MET A 1 218 ? -23.573 -22.837 -63.064 1.00 51.75 217 MET A C 1
ATOM 1561 O O . MET A 1 218 ? -22.684 -22.106 -62.628 1.00 51.76 217 MET A O 1
ATOM 1566 N N . THR A 1 219 ? -24.791 -22.900 -62.520 1.00 49.17 218 THR A N 1
ATOM 1567 C CA . THR A 1 219 ? -25.204 -22.007 -61.420 1.00 48.60 218 THR A CA 1
ATOM 1568 C C . THR A 1 219 ? -24.413 -22.208 -60.124 1.00 49.10 218 THR A C 1
ATOM 1569 O O . THR A 1 219 ? -24.116 -21.239 -59.424 1.00 49.06 218 THR A O 1
ATOM 1573 N N . SER A 1 220 ? -24.078 -23.459 -59.814 1.00 53.77 219 SER A N 1
ATOM 1574 C CA . SER A 1 220 ? -23.309 -23.786 -58.602 1.00 58.18 219 SER A CA 1
ATOM 1575 C C . SER A 1 220 ? -21.867 -23.268 -58.594 1.00 59.96 219 SER A C 1
ATOM 1576 O O . SER A 1 220 ? -21.266 -23.146 -57.524 1.00 61.14 219 SER A O 1
ATOM 1579 N N . LEU A 1 221 ? -21.318 -22.974 -59.773 1.00 60.14 220 LEU A N 1
ATOM 1580 C CA . LEU A 1 221 ? -20.006 -22.326 -59.878 1.00 61.93 220 LEU A CA 1
ATOM 1581 C C . LEU A 1 221 ? -20.026 -20.890 -59.370 1.00 61.73 220 LEU A C 1
ATOM 1582 O O . LEU A 1 221 ? -19.017 -20.404 -58.854 1.00 59.72 220 LEU A O 1
ATOM 1587 N N . VAL A 1 222 ? -21.162 -20.216 -59.540 1.00 62.33 221 VAL A N 1
ATOM 1588 C CA . VAL A 1 222 ? -21.320 -18.823 -59.116 1.00 65.59 221 VAL A CA 1
ATOM 1589 C C . VAL A 1 222 ? -22.171 -18.638 -57.857 1.00 64.14 221 VAL A C 1
ATOM 1590 O O . VAL A 1 222 ? -22.076 -17.590 -57.217 1.00 64.10 221 VAL A O 1
ATOM 1594 N N . TYR A 1 223 ? -22.986 -19.634 -57.497 1.00 63.98 222 TYR A N 1
ATOM 1595 C CA . TYR A 1 223 ? -23.912 -19.491 -56.378 1.00 66.17 222 TYR A CA 1
ATOM 1596 C C . TYR A 1 223 ? -23.480 -20.309 -55.145 1.00 69.97 222 TYR A C 1
ATOM 1597 O O . TYR A 1 223 ? -23.592 -21.537 -55.150 1.00 67.41 222 TYR A O 1
ATOM 1606 N N . PRO A 1 224 ? -22.968 -19.623 -54.092 1.00 79.64 223 PRO A N 1
ATOM 1607 C CA . PRO A 1 224 ? -22.538 -20.225 -52.817 1.00 84.77 223 PRO A CA 1
ATOM 1608 C C . PRO A 1 224 ? -23.572 -21.115 -52.131 1.00 82.94 223 PRO A C 1
ATOM 1609 O O . PRO A 1 224 ? -23.204 -22.134 -51.542 1.00 84.77 223 PRO A O 1
ATOM 1613 N N . ALA A 1 225 ? -24.843 -20.718 -52.192 1.00 78.24 224 ALA A N 1
ATOM 1614 C CA . ALA A 1 225 ? -25.941 -21.519 -51.638 1.00 74.48 224 ALA A CA 1
ATOM 1615 C C . ALA A 1 225 ? -26.066 -22.896 -52.303 1.00 76.26 224 ALA A C 1
ATOM 1616 O O . ALA A 1 225 ? -26.494 -23.852 -51.654 1.00 76.37 224 ALA A O 1
ATOM 1618 N N . HIS A 1 226 ? -25.699 -22.981 -53.586 1.00 78.97 225 HIS A N 1
ATOM 1619 C CA . HIS A 1 226 ? -25.643 -24.248 -54.333 1.00 84.49 225 HIS A CA 1
ATOM 1620 C C . HIS A 1 226 ? -27.027 -24.912 -54.437 1.00 83.96 225 HIS A C 1
ATOM 1621 O O . HIS A 1 226 ? -27.159 -26.137 -54.348 1.00 84.50 225 HIS A O 1
ATOM 1628 N N . THR A 1 227 ? -28.051 -24.083 -54.629 1.00 84.52 226 THR A N 1
ATOM 1629 C CA . THR A 1 227 ? -29.432 -24.544 -54.798 1.00 84.64 226 THR A CA 1
ATOM 1630 C C . THR A 1 227 ? -29.816 -24.285 -56.261 1.00 77.92 226 THR A C 1
ATOM 1631 O O . THR A 1 227 ? -29.263 -23.370 -56.881 1.00 78.71 226 THR A O 1
ATOM 1635 N N . PRO A 1 228 ? -30.739 -25.095 -56.831 1.00 71.29 227 PRO A N 1
ATOM 1636 C CA . PRO A 1 228 ? -31.160 -24.865 -58.221 1.00 68.97 227 PRO A CA 1
ATOM 1637 C C . PRO A 1 228 ? -31.785 -23.487 -58.434 1.00 65.23 227 PRO A C 1
ATOM 1638 O O . PRO A 1 228 ? -32.344 -22.915 -57.495 1.00 65.79 227 PRO A O 1
ATOM 1642 N N . LEU A 1 229 ? -31.683 -22.970 -59.656 1.00 59.23 228 LEU A N 1
ATOM 1643 C CA . LEU A 1 229 ? -32.150 -21.621 -59.969 1.00 55.33 228 LEU A CA 1
ATOM 1644 C C . LEU A 1 229 ? -32.962 -21.574 -61.255 1.00 49.77 228 LEU A C 1
ATOM 1645 O O . LEU A 1 229 ? -32.509 -22.039 -62.304 1.00 47.09 228 LEU A O 1
ATOM 1650 N N . SER A 1 230 ? -34.163 -21.004 -61.159 1.00 45.31 229 SER A N 1
ATOM 1651 C CA . SER A 1 230 ? -34.941 -20.629 -62.333 1.00 42.97 229 SER A CA 1
ATOM 1652 C C . SER A 1 230 ? -34.327 -19.372 -62.940 1.00 40.79 229 SER A C 1
ATOM 1653 O O . SER A 1 230 ? -33.563 -18.658 -62.281 1.00 41.82 229 SER A O 1
ATOM 1656 N N . ALA A 1 231 ? -34.664 -19.115 -64.199 1.00 40.46 230 ALA A N 1
ATOM 1657 C CA . ALA A 1 231 ? -34.204 -17.916 -64.901 1.00 41.26 230 ALA A CA 1
ATOM 1658 C C . ALA A 1 231 ? -34.678 -16.638 -64.212 1.00 44.53 230 ALA A C 1
ATOM 1659 O O . ALA A 1 231 ? -33.902 -15.695 -64.047 1.00 45.89 230 ALA A O 1
ATOM 1661 N N . ARG A 1 232 ? -35.949 -16.620 -63.812 1.00 47.58 231 ARG A N 1
ATOM 1662 C CA . ARG A 1 232 ? -36.525 -15.464 -63.117 1.00 52.10 231 ARG A CA 1
ATOM 1663 C C . ARG A 1 232 ? -35.879 -15.210 -61.762 1.00 55.21 231 ARG A C 1
ATOM 1664 O O . ARG A 1 232 ? -35.645 -14.054 -61.399 1.00 56.58 231 ARG A O 1
ATOM 1672 N N . ARG A 1 233 ? -35.596 -16.279 -61.022 1.00 56.61 232 ARG A N 1
ATOM 1673 C CA . ARG A 1 233 ? -34.935 -16.140 -59.730 1.00 57.94 232 ARG A CA 1
ATOM 1674 C C . ARG A 1 233 ? -33.496 -15.668 -59.870 1.00 59.33 232 ARG A C 1
ATOM 1675 O O . ARG A 1 233 ? -33.050 -14.815 -59.106 1.00 60.77 232 ARG A O 1
ATOM 1683 N N . PHE A 1 234 ? -32.775 -16.231 -60.834 1.00 58.56 233 PHE A N 1
ATOM 1684 C CA . PHE A 1 234 ? -31.399 -15.824 -61.099 1.00 57.55 233 PHE A CA 1
ATOM 1685 C C . PHE A 1 234 ? -31.299 -14.343 -61.496 1.00 58.42 233 PHE A C 1
ATOM 1686 O O . PHE A 1 234 ? -30.377 -13.651 -61.057 1.00 59.41 233 PHE A O 1
ATOM 1694 N N . LEU A 1 235 ? -32.232 -13.871 -62.326 1.00 56.39 234 LEU A N 1
ATOM 1695 C CA . LEU A 1 235 ? -32.259 -12.458 -62.751 1.00 55.84 234 LEU A CA 1
ATOM 1696 C C . LEU A 1 235 ? -32.406 -11.482 -61.594 1.00 57.03 234 LEU A C 1
ATOM 1697 O O . LEU A 1 235 ? -31.818 -10.400 -61.615 1.00 58.87 234 LEU A O 1
ATOM 1702 N N . SER A 1 236 ? -33.205 -11.866 -60.603 1.00 56.22 235 SER A N 1
ATOM 1703 C CA . SER A 1 236 ? -33.346 -11.100 -59.365 1.00 55.72 235 SER A CA 1
ATOM 1704 C C . SER A 1 236 ? -31.996 -10.868 -58.678 1.00 56.04 235 SER A C 1
ATOM 1705 O O . SER A 1 236 ? -31.727 -9.772 -58.180 1.00 58.39 235 SER A O 1
ATOM 1708 N N . LEU A 1 237 ? -31.153 -11.900 -58.674 1.00 53.73 236 LEU A N 1
ATOM 1709 C CA . LEU A 1 237 ? -29.862 -11.860 -57.985 1.00 51.79 236 LEU A CA 1
ATOM 1710 C C . LEU A 1 237 ? -28.760 -11.091 -58.731 1.00 54.13 236 LEU A C 1
ATOM 1711 O O . LEU A 1 237 ? -27.833 -10.597 -58.087 1.00 54.24 236 LEU A O 1
ATOM 1716 N N . THR A 1 238 ? -28.858 -10.980 -60.061 1.00 59.25 237 THR A N 1
ATOM 1717 C CA . THR A 1 238 ? -27.796 -10.357 -60.879 1.00 69.05 237 THR A CA 1
ATOM 1718 C C . THR A 1 238 ? -28.123 -9.023 -61.558 1.00 77.10 237 THR A C 1
ATOM 1719 O O . THR A 1 238 ? -27.200 -8.269 -61.874 1.00 78.69 237 THR A O 1
ATOM 1723 N N . SER A 1 239 ? -29.404 -8.737 -61.802 1.00 83.73 238 SER A N 1
ATOM 1724 C CA . SER A 1 239 ? -29.798 -7.473 -62.445 1.00 85.68 238 SER A CA 1
ATOM 1725 C C . SER A 1 239 ? -29.456 -6.287 -61.545 1.00 87.66 238 SER A C 1
ATOM 1726 O O . SER A 1 239 ? -29.326 -6.461 -60.331 1.00 85.20 238 SER A O 1
ATOM 1729 N N . PRO A 1 240 ? -29.301 -5.083 -62.134 1.00 91.28 239 PRO A N 1
ATOM 1730 C CA . PRO A 1 240 ? -28.894 -3.968 -61.290 1.00 90.43 239 PRO A CA 1
ATOM 1731 C C . PRO A 1 240 ? -29.980 -3.615 -60.288 1.00 87.44 239 PRO A C 1
ATOM 1732 O O . PRO A 1 240 ? -31.126 -3.368 -60.677 1.00 85.44 239 PRO A O 1
ATOM 1736 N N . GLU A 1 241 ? -29.623 -3.656 -59.006 1.00 86.17 240 GLU A N 1
ATOM 1737 C CA . GLU A 1 241 ? -30.429 -3.031 -57.966 1.00 83.76 240 GLU A CA 1
ATOM 1738 C C . GLU A 1 241 ? -30.661 -1.594 -58.383 1.00 88.07 240 GLU A C 1
ATOM 1739 O O . GLU A 1 241 ? -29.724 -0.909 -58.809 1.00 88.27 240 GLU A O 1
ATOM 1745 N N . SER A 1 242 ? -31.903 -1.141 -58.305 1.00 93.51 241 SER A N 1
ATOM 1746 C CA . SER A 1 242 ? -32.175 0.246 -58.604 1.00 100.02 241 SER A CA 1
ATOM 1747 C C . SER A 1 242 ? -31.912 1.072 -57.356 1.00 101.59 241 SER A C 1
ATOM 1748 O O . SER A 1 242 ? -32.373 0.701 -56.273 1.00 101.05 241 SER A O 1
ATOM 1751 N N . PRO A 1 243 ? -31.148 2.177 -57.492 1.00 102.28 242 PRO A N 1
ATOM 1752 C CA . PRO A 1 243 ? -31.001 3.124 -56.387 1.00 107.17 242 PRO A CA 1
ATOM 1753 C C . PRO A 1 243 ? -32.328 3.558 -55.742 1.00 115.51 242 PRO A C 1
ATOM 1754 O O . PRO A 1 243 ? -32.361 3.806 -54.534 1.00 118.64 242 PRO A O 1
ATOM 1758 N N . GLU A 1 244 ? -33.398 3.641 -56.536 1.00 112.75 243 GLU A N 1
ATOM 1759 C CA . GLU A 1 244 ? -34.746 3.869 -55.997 1.00 101.78 243 GLU A CA 1
ATOM 1760 C C . GLU A 1 244 ? -35.334 2.629 -55.298 1.00 90.56 243 GLU A C 1
ATOM 1761 O O . GLU A 1 244 ? -35.950 2.774 -54.239 1.00 88.75 243 GLU A O 1
ATOM 1767 N N . SER A 1 245 ? -35.146 1.429 -55.864 1.00 86.07 244 SER A N 1
ATOM 1768 C CA . SER A 1 245 ? -35.658 0.182 -55.242 1.00 86.42 244 SER A CA 1
ATOM 1769 C C . SER A 1 245 ? -35.017 -1.172 -55.683 1.00 81.49 244 SER A C 1
ATOM 1770 O O . SER A 1 245 ? -34.833 -1.416 -56.874 1.00 81.90 244 SER A O 1
ATOM 1773 N N . PRO A 1 246 ? -34.709 -2.063 -54.710 1.00 74.29 245 PRO A N 1
ATOM 1774 C CA . PRO A 1 246 ? -34.200 -3.430 -54.920 1.00 69.61 245 PRO A CA 1
ATOM 1775 C C . PRO A 1 246 ? -35.278 -4.519 -55.056 1.00 61.37 245 PRO A C 1
ATOM 1776 O O . PRO A 1 246 ? -36.473 -4.232 -54.960 1.00 60.47 245 PRO A O 1
ATOM 1780 N N . SER A 1 247 ? -34.830 -5.760 -55.259 1.00 56.51 246 SER A N 1
ATOM 1781 C CA . SER A 1 247 ? -35.716 -6.925 -55.368 1.00 55.76 246 SER A CA 1
ATOM 1782 C C . SER A 1 247 ? -36.184 -7.423 -53.996 1.00 55.97 246 SER A C 1
ATOM 1783 O O . SER A 1 247 ? -35.723 -6.943 -52.957 1.00 56.17 246 SER A O 1
ATOM 1786 N N . GLU A 1 248 ? -37.103 -8.389 -54.016 1.00 56.00 247 GLU A N 1
ATOM 1787 C CA . GLU A 1 248 ? -37.649 -9.012 -52.801 1.00 59.08 247 GLU A CA 1
ATOM 1788 C C . GLU A 1 248 ? -36.566 -9.641 -51.919 1.00 57.40 247 GLU A C 1
ATOM 1789 O O . GLU A 1 248 ? -36.593 -9.492 -50.695 1.00 56.60 247 GLU A O 1
ATOM 1795 N N . ASP A 1 249 ? -35.630 -10.347 -52.550 1.00 59.53 248 ASP A N 1
ATOM 1796 C CA . ASP A 1 249 ? -34.537 -11.022 -51.841 1.00 63.40 248 ASP A CA 1
ATOM 1797 C C . ASP A 1 249 ? -33.512 -10.046 -51.275 1.00 59.72 248 ASP A C 1
ATOM 1798 O O . ASP A 1 249 ? -32.955 -10.286 -50.201 1.00 57.51 248 ASP A O 1
ATOM 1803 N N . ASP A 1 250 ? -33.271 -8.949 -51.993 1.00 54.65 249 ASP A N 1
ATOM 1804 C CA . ASP A 1 250 ? -32.195 -8.018 -51.662 1.00 51.85 249 ASP A CA 1
ATOM 1805 C C . ASP A 1 250 ? -32.571 -7.096 -50.491 1.00 46.43 249 ASP A C 1
ATOM 1806 O O . ASP A 1 250 ? -32.844 -5.906 -50.669 1.00 46.88 249 ASP A O 1
ATOM 1811 N N . LEU A 1 251 ? -32.575 -7.678 -49.293 1.00 40.97 250 LEU A N 1
ATOM 1812 C CA . LEU A 1 251 ? -32.875 -6.963 -48.050 1.00 39.09 250 LEU A CA 1
ATOM 1813 C C . LEU A 1 251 ? -31.611 -6.493 -47.326 1.00 37.53 250 LEU A C 1
ATOM 1814 O O . LEU A 1 251 ? -31.658 -5.504 -46.593 1.00 37.52 250 LEU A O 1
ATOM 1819 N N . PHE A 1 252 ? -30.489 -7.188 -47.544 1.00 36.03 251 PHE A N 1
ATOM 1820 C CA . PHE A 1 252 ? -29.288 -7.033 -46.716 1.00 35.16 251 PHE A CA 1
ATOM 1821 C C . PHE A 1 252 ? -28.054 -6.476 -47.445 1.00 34.80 251 PHE A C 1
ATOM 1822 O O . PHE A 1 252 ? -26.940 -6.572 -46.921 1.00 33.50 251 PHE A O 1
ATOM 1830 N N . SER A 1 253 ? -28.239 -5.880 -48.627 1.00 34.66 252 SER A N 1
ATOM 1831 C CA . SER A 1 253 ? -27.121 -5.257 -49.356 1.00 35.30 252 SER A CA 1
ATOM 1832 C C . SER A 1 253 ? -26.638 -3.986 -48.656 1.00 35.74 252 SER A C 1
ATOM 1833 O O . SER A 1 253 ? -27.441 -3.201 -48.152 1.00 36.33 252 SER A O 1
ATOM 1836 N N . SER A 1 254 ? -25.321 -3.799 -48.642 1.00 36.88 253 SER A N 1
ATOM 1837 C CA . SER A 1 254 ? -24.681 -2.684 -47.943 1.00 39.57 253 SER A CA 1
ATOM 1838 C C . SER A 1 254 ? -24.885 -1.313 -48.594 1.00 42.01 253 SER A C 1
ATOM 1839 O O . SER A 1 254 ? -24.727 -0.293 -47.922 1.00 43.92 253 SER A O 1
ATOM 1842 N N . ASP A 1 255 ? -25.230 -1.287 -49.884 1.00 43.28 254 ASP A N 1
ATOM 1843 C CA . ASP A 1 255 ? -25.434 -0.026 -50.619 1.00 45.84 254 ASP A CA 1
ATOM 1844 C C . ASP A 1 255 ? -26.910 0.401 -50.759 1.00 44.16 254 ASP A C 1
ATOM 1845 O O . ASP A 1 255 ? -27.217 1.300 -51.548 1.00 44.04 254 ASP A O 1
ATOM 1850 N N . LEU A 1 256 ? -27.811 -0.228 -49.998 1.00 42.71 255 LEU A N 1
ATOM 1851 C CA . LEU A 1 256 ? -29.208 0.210 -49.940 1.00 43.21 255 LEU A CA 1
ATOM 1852 C C . LEU A 1 256 ? -29.296 1.532 -49.189 1.00 43.61 255 LEU A C 1
ATOM 1853 O O . LEU A 1 256 ? -28.585 1.738 -48.205 1.00 43.90 255 LEU A O 1
ATOM 1858 N N . SER A 1 257 ? -30.170 2.419 -49.657 1.00 43.83 256 SER A N 1
ATOM 1859 C CA . SER A 1 257 ? -30.348 3.736 -49.045 1.00 44.47 256 SER A CA 1
ATOM 1860 C C . SER A 1 257 ? -31.113 3.642 -47.728 1.00 44.16 256 SER A C 1
ATOM 1861 O O . SER A 1 257 ? -31.752 2.628 -47.436 1.00 40.13 256 SER A O 1
ATOM 1864 N N . ASP A 1 258 ? -31.047 4.719 -46.948 1.00 45.53 257 ASP A N 1
ATOM 1865 C CA . ASP A 1 258 ? -31.818 4.835 -45.704 1.00 47.59 257 ASP A CA 1
ATOM 1866 C C . ASP A 1 258 ? -33.329 4.848 -45.954 1.00 48.41 257 ASP A C 1
ATOM 1867 O O . ASP A 1 258 ? -34.097 4.400 -45.099 1.00 47.81 257 ASP A O 1
ATOM 1872 N N . GLU A 1 259 ? -33.748 5.359 -47.114 1.00 50.18 258 GLU A N 1
ATOM 1873 C CA . GLU A 1 259 ? -35.150 5.274 -47.538 1.00 52.68 258 GLU A CA 1
ATOM 1874 C C . GLU A 1 259 ? -35.585 3.813 -47.688 1.00 46.52 258 GLU A C 1
ATOM 1875 O O . GLU A 1 259 ? -36.653 3.432 -47.213 1.00 44.32 258 GLU A O 1
ATOM 1881 N N . GLN A 1 260 ? -34.745 3.010 -48.341 1.00 42.82 259 GLN A N 1
ATOM 1882 C CA . GLN A 1 260 ? -35.027 1.583 -48.562 1.00 41.92 259 GLN A CA 1
ATOM 1883 C C . GLN A 1 260 ? -35.013 0.757 -47.273 1.00 38.53 259 GLN A C 1
ATOM 1884 O O . GLN A 1 260 ? -35.858 -0.125 -47.099 1.00 37.26 259 GLN A O 1
ATOM 1890 N N . LEU A 1 261 ? -34.065 1.042 -46.379 1.00 36.13 260 LEU A N 1
ATOM 1891 C CA . LEU A 1 261 ? -34.025 0.399 -45.057 1.00 35.97 260 LEU A CA 1
ATOM 1892 C C . LEU A 1 261 ? -35.237 0.773 -44.196 1.00 36.36 260 LEU A C 1
ATOM 1893 O O . LEU A 1 261 ? -35.679 -0.029 -43.373 1.00 36.94 260 LEU A O 1
ATOM 1898 N N . GLY A 1 262 ? -35.764 1.983 -44.390 1.00 37.82 261 GLY A N 1
ATOM 1899 C CA . GLY A 1 262 ? -37.014 2.414 -43.759 1.00 39.75 261 GLY A CA 1
ATOM 1900 C C . GLY A 1 262 ? -38.237 1.602 -44.166 1.00 40.92 261 GLY A C 1
ATOM 1901 O O . GLY A 1 262 ? -39.179 1.464 -43.383 1.00 40.54 261 GLY A O 1
ATOM 1902 N N . LYS A 1 263 ? -38.219 1.071 -45.389 1.00 41.60 262 LYS A N 1
ATOM 1903 C CA . LYS A 1 263 ? -39.295 0.211 -45.899 1.00 41.37 262 LYS A CA 1
ATOM 1904 C C . LYS A 1 263 ? -39.268 -1.219 -45.352 1.00 39.04 262 LYS A C 1
ATOM 1905 O O . LYS A 1 263 ? -40.273 -1.924 -45.454 1.00 38.66 262 LYS A O 1
ATOM 1911 N N . THR A 1 264 ? -38.133 -1.649 -44.794 1.00 36.60 263 THR A N 1
ATOM 1912 C CA . THR A 1 264 ? -37.971 -3.012 -44.277 1.00 35.67 263 THR A CA 1
ATOM 1913 C C . THR A 1 264 ? -37.723 -3.007 -42.764 1.00 35.49 263 THR A C 1
ATOM 1914 O O . THR A 1 264 ? -38.643 -3.285 -41.992 1.00 35.62 263 THR A O 1
ATOM 1918 N N . PHE A 1 265 ? -36.503 -2.672 -42.341 1.00 34.16 264 PHE A N 1
ATOM 1919 C CA . PHE A 1 265 ? -36.178 -2.579 -40.908 1.00 34.05 264 PHE A CA 1
ATOM 1920 C C . PHE A 1 265 ? -37.038 -1.526 -40.204 1.00 35.43 264 PHE A C 1
ATOM 1921 O O . PHE A 1 265 ? -37.498 -1.747 -39.082 1.00 35.38 264 PHE A O 1
ATOM 1929 N N . GLY A 1 266 ? -37.250 -0.394 -40.875 1.00 36.86 265 GLY A N 1
ATOM 1930 C CA . GLY A 1 266 ? -38.098 0.684 -40.363 1.00 37.45 265 GLY A CA 1
ATOM 1931 C C . GLY A 1 266 ? -39.570 0.346 -40.192 1.00 38.45 265 GLY A C 1
ATOM 1932 O O . GLY A 1 266 ? -40.252 0.968 -39.377 1.00 40.30 265 GLY A O 1
ATOM 1933 N N . MET A 1 267 ? -40.065 -0.630 -40.954 1.00 37.29 266 MET A N 1
ATOM 1934 C CA . MET A 1 267 ? -41.450 -1.103 -40.815 1.00 37.36 266 MET A CA 1
ATOM 1935 C C . MET A 1 267 ? -41.670 -2.130 -39.692 1.00 36.77 266 MET A C 1
ATOM 1936 O O . MET A 1 267 ? -42.814 -2.516 -39.446 1.00 38.43 266 MET A O 1
ATOM 1941 N N . ILE A 1 268 ? -40.609 -2.558 -39.003 1.00 35.92 267 ILE A N 1
ATOM 1942 C CA . ILE A 1 268 ? -40.747 -3.497 -37.877 1.00 36.47 267 ILE A CA 1
ATOM 1943 C C . ILE A 1 268 ? -41.598 -2.880 -36.757 1.00 37.10 267 ILE A C 1
ATOM 1944 O O . ILE A 1 268 ? -42.489 -3.541 -36.219 1.00 36.04 267 ILE A O 1
ATOM 1949 N N . ARG A 1 269 ? -41.325 -1.621 -36.419 1.00 38.01 268 ARG A N 1
ATOM 1950 C CA . ARG A 1 269 ? -42.119 -0.895 -35.417 1.00 39.35 268 ARG A CA 1
ATOM 1951 C C . ARG A 1 269 ? -43.584 -0.711 -35.834 1.00 39.03 268 ARG A C 1
ATOM 1952 O O . ARG A 1 269 ? -44.482 -0.814 -34.997 1.00 39.53 268 ARG A O 1
ATOM 1960 N N . GLU A 1 270 ? -43.814 -0.445 -37.119 1.00 39.44 269 GLU A N 1
ATOM 1961 C CA . GLU A 1 270 ? -45.146 -0.077 -37.616 1.00 41.29 269 GLU A CA 1
ATOM 1962 C C . GLU A 1 270 ? -46.128 -1.253 -37.671 1.00 40.03 269 GLU A C 1
ATOM 1963 O O . GLU A 1 270 ? -47.304 -1.082 -37.344 1.00 40.12 269 GLU A O 1
ATOM 1969 N N . GLN A 1 271 ? -45.655 -2.432 -38.079 1.00 38.69 270 GLN A N 1
ATOM 1970 C CA . GLN A 1 271 ? -46.529 -3.610 -38.221 1.00 38.46 270 GLN A CA 1
ATOM 1971 C C . GLN A 1 271 ? -46.933 -4.240 -36.881 1.00 38.43 270 GLN A C 1
ATOM 1972 O O . GLN A 1 271 ? -47.955 -4.926 -36.808 1.00 39.09 270 GLN A O 1
ATOM 1978 N N . GLY A 1 272 ? -46.134 -4.022 -35.836 1.00 39.63 271 GLY A N 1
ATOM 1979 C CA . GLY A 1 272 ? -46.467 -4.477 -34.483 1.00 40.33 271 GLY A CA 1
ATOM 1980 C C . GLY A 1 272 ? -46.372 -5.977 -34.255 1.00 40.63 271 GLY A C 1
ATOM 1981 O O . GLY A 1 272 ? -47.117 -6.524 -33.438 1.00 41.82 271 GLY A O 1
ATOM 1982 N N . LEU A 1 273 ? -45.455 -6.639 -34.963 1.00 39.51 272 LEU A N 1
ATOM 1983 C CA . LEU A 1 273 ? -45.275 -8.093 -34.858 1.00 39.33 272 LEU A CA 1
ATOM 1984 C C . LEU A 1 273 ? -43.990 -8.502 -34.125 1.00 38.38 272 LEU A C 1
ATOM 1985 O O . LEU A 1 273 ? -43.618 -9.679 -34.145 1.00 39.66 272 LEU A O 1
ATOM 1990 N N . LEU A 1 274 ? -43.328 -7.548 -33.467 1.00 37.34 273 LEU A N 1
ATOM 1991 C CA . LEU A 1 274 ? -42.192 -7.845 -32.595 1.00 35.98 273 LEU A CA 1
ATOM 1992 C C . LEU A 1 274 ? -42.348 -7.104 -31.269 1.00 38.23 273 LEU A C 1
ATOM 1993 O O . LEU A 1 274 ? -41.959 -5.939 -31.154 1.00 37.71 273 LEU A O 1
ATOM 1998 N N . ARG A 1 275 ? -42.928 -7.784 -30.278 1.00 40.56 274 ARG A N 1
ATOM 1999 C CA . ARG A 1 275 ? -42.980 -7.270 -28.900 1.00 43.27 274 ARG A CA 1
ATOM 2000 C C . ARG A 1 275 ? -41.764 -7.782 -28.117 1.00 40.70 274 ARG A C 1
ATOM 2001 O O . ARG A 1 275 ? -41.877 -8.538 -27.149 1.00 41.01 274 ARG A O 1
ATOM 2009 N N . GLY A 1 276 ? -40.595 -7.330 -28.558 1.00 39.26 275 GLY A N 1
ATOM 2010 C CA . GLY A 1 276 ? -39.314 -7.779 -28.027 1.00 38.66 275 GLY A CA 1
ATOM 2011 C C . GLY A 1 276 ? -38.174 -7.182 -28.830 1.00 36.81 275 GLY A C 1
ATOM 2012 O O . GLY A 1 276 ? -38.347 -6.150 -29.485 1.00 35.60 275 GLY A O 1
ATOM 2013 N N . LYS A 1 277 ? -37.019 -7.845 -28.801 1.00 36.02 276 LYS A N 1
ATOM 2014 C CA . LYS A 1 277 ? -35.798 -7.321 -29.418 1.00 37.04 276 LYS A CA 1
ATOM 2015 C C . LYS A 1 277 ? -35.434 -8.049 -30.711 1.00 3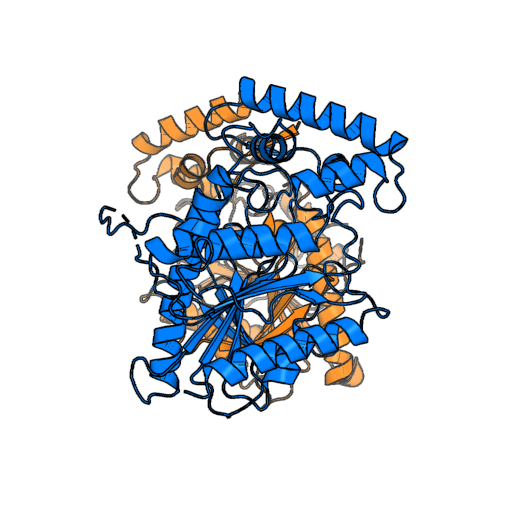5.12 276 LYS A C 1
ATOM 2016 O O . LYS A 1 277 ? -35.714 -9.239 -30.858 1.00 35.61 276 LYS A O 1
ATOM 2022 N N . LEU A 1 278 ? -34.817 -7.318 -31.642 1.00 33.79 277 LEU A N 1
ATOM 2023 C CA . LEU A 1 278 ? -34.210 -7.903 -32.840 1.00 33.17 277 LEU A CA 1
ATOM 2024 C C . LEU A 1 278 ? -32.704 -8.008 -32.628 1.00 32.84 277 LEU A C 1
ATOM 2025 O O . LEU A 1 278 ? -32.022 -6.982 -32.534 1.00 32.51 277 LEU A O 1
ATOM 2030 N N . MET A 1 279 ? -32.188 -9.236 -32.554 1.00 31.86 278 MET A N 1
ATOM 2031 C CA . MET A 1 279 ? -30.744 -9.467 -32.461 1.00 31.80 278 MET A CA 1
ATOM 2032 C C . MET A 1 279 ? -30.185 -9.980 -33.786 1.00 31.65 278 MET A C 1
ATOM 2033 O O . MET A 1 279 ? -30.613 -11.021 -34.282 1.00 32.03 278 MET A O 1
ATOM 2038 N N . VAL A 1 280 ? -29.230 -9.241 -34.348 1.00 31.84 279 VAL A N 1
ATOM 2039 C CA . VAL A 1 280 ? -28.503 -9.658 -35.547 1.00 32.83 279 VAL A CA 1
ATOM 2040 C C . VAL A 1 280 ? -27.114 -10.156 -35.141 1.00 32.94 279 VAL A C 1
ATOM 2041 O O . VAL A 1 280 ? -26.383 -9.458 -34.438 1.00 31.41 279 VAL A O 1
ATOM 2045 N N . LEU A 1 281 ? -26.766 -11.362 -35.588 1.00 33.50 280 LEU A N 1
ATOM 2046 C CA . LEU A 1 281 ? -25.460 -11.964 -35.319 1.00 34.90 280 LEU A CA 1
ATOM 2047 C C . LEU A 1 281 ? -24.684 -12.135 -36.621 1.00 35.31 280 LEU A C 1
ATOM 2048 O O . LEU A 1 281 ? -24.869 -13.122 -37.339 1.00 35.79 280 LEU A O 1
ATOM 2053 N N . PHE A 1 282 ? -23.831 -11.160 -36.929 1.00 36.14 281 PHE A N 1
ATOM 2054 C CA . PHE A 1 282 ? -22.925 -11.264 -38.076 1.00 39.30 281 PHE A CA 1
ATOM 2055 C C . PHE A 1 282 ? -21.775 -12.212 -37.780 1.00 39.28 281 PHE A C 1
ATOM 2056 O O . PHE A 1 282 ? -21.398 -12.410 -36.625 1.00 38.61 281 PHE A O 1
ATOM 2064 N N . SER A 1 283 ? -21.212 -12.768 -38.848 1.00 39.86 282 SER A N 1
ATOM 2065 C CA . SER A 1 283 ? -20.028 -13.610 -38.767 1.00 41.36 282 SER A CA 1
ATOM 2066 C C . SER A 1 283 ? -18.812 -12.762 -39.147 1.00 42.91 282 SER A C 1
ATOM 2067 O O . SER A 1 283 ? -18.778 -12.168 -40.225 1.00 41.87 282 SER A O 1
ATOM 2070 N N . GLY A 1 284 ? -17.834 -12.686 -38.243 1.00 44.02 283 GLY A N 1
ATOM 2071 C CA . GLY A 1 284 ? -16.657 -11.829 -38.421 1.00 45.60 283 GLY A CA 1
ATOM 2072 C C . GLY A 1 284 ? -15.739 -12.213 -39.564 1.00 46.14 283 GLY A C 1
ATOM 2073 O O . GLY A 1 284 ? -15.134 -11.341 -40.194 1.00 47.32 283 GLY A O 1
ATOM 2074 N N . ALA A 1 285 ? -15.637 -13.513 -39.829 1.00 45.84 284 ALA A N 1
ATOM 2075 C CA . ALA A 1 285 ? -14.875 -14.036 -40.961 1.00 47.91 284 ALA A CA 1
ATOM 2076 C C . ALA A 1 285 ? -15.812 -14.614 -42.026 1.00 46.85 284 ALA A C 1
ATOM 2077 O O . ALA A 1 285 ? -15.507 -15.645 -42.633 1.00 45.70 284 ALA A O 1
ATOM 2079 N N . ASP A 1 286 ? -16.947 -13.946 -42.250 1.00 46.99 285 ASP A N 1
ATOM 2080 C CA . ASP A 1 286 ? -17.929 -14.402 -43.231 1.00 46.93 285 ASP A CA 1
ATOM 2081 C C . ASP A 1 286 ? -17.322 -14.296 -44.625 1.00 48.59 285 ASP A C 1
ATOM 2082 O O . ASP A 1 286 ? -17.048 -13.202 -45.122 1.00 47.33 285 ASP A O 1
ATOM 2087 N N . GLN A 1 287 ? -17.115 -15.458 -45.235 1.00 51.19 286 GLN A N 1
ATOM 2088 C CA . GLN A 1 287 ? -16.509 -15.561 -46.560 1.00 54.90 286 GLN A CA 1
ATOM 2089 C C . GLN A 1 287 ? -17.441 -15.139 -47.706 1.00 52.64 286 GLN A C 1
ATOM 2090 O O . GLN A 1 287 ? -16.969 -14.929 -48.820 1.00 52.55 286 GLN A O 1
ATOM 2096 N N . SER A 1 288 ? -18.747 -15.039 -47.439 1.00 48.78 287 SER A N 1
ATOM 2097 C CA . SER A 1 288 ? -19.726 -14.566 -48.428 1.00 46.42 287 SER A CA 1
ATOM 2098 C C . SER A 1 288 ? -19.812 -13.041 -48.539 1.00 42.66 287 SER A C 1
ATOM 2099 O O . SER A 1 288 ? -20.321 -12.531 -49.534 1.00 42.87 287 SER A O 1
ATOM 2102 N N . VAL A 1 289 ? -19.330 -12.320 -47.527 1.00 40.06 288 VAL A N 1
ATOM 2103 C CA . VAL A 1 289 ? -19.431 -10.862 -47.492 1.00 39.36 288 VAL A CA 1
ATOM 2104 C C . VAL A 1 289 ? -18.156 -10.263 -48.088 1.00 42.13 288 VAL A C 1
ATOM 2105 O O . VAL A 1 289 ? -17.057 -10.626 -47.658 1.00 42.92 288 VAL A O 1
ATOM 2109 N N . PRO A 1 290 ? -18.291 -9.352 -49.080 1.00 44.00 289 PRO A N 1
ATOM 2110 C CA . PRO A 1 290 ? -17.096 -8.727 -49.663 1.00 45.72 289 PRO A CA 1
ATOM 2111 C C . PRO A 1 290 ? -16.273 -7.924 -48.658 1.00 51.04 289 PRO A C 1
ATOM 2112 O O . PRO A 1 290 ? -16.827 -7.348 -47.718 1.00 50.57 289 PRO A O 1
ATOM 2116 N N . ALA A 1 291 ? -14.960 -7.890 -48.873 1.00 56.02 290 ALA A N 1
ATOM 2117 C CA . ALA A 1 291 ? -14.042 -7.130 -48.022 1.00 58.57 290 ALA A CA 1
ATOM 2118 C C . ALA A 1 291 ? -14.247 -5.613 -48.128 1.00 55.38 290 ALA A C 1
ATOM 2119 O O . ALA A 1 291 ? -13.874 -4.878 -47.211 1.00 56.79 290 ALA A O 1
ATOM 2121 N N . TRP A 1 292 ? -14.832 -5.148 -49.236 1.00 51.62 291 TRP A N 1
ATOM 2122 C CA . TRP A 1 292 ? -15.206 -3.731 -49.385 1.00 50.98 291 TRP A CA 1
ATOM 2123 C C . TRP A 1 292 ? -16.430 -3.295 -48.551 1.00 48.69 291 TRP A C 1
ATOM 2124 O O . TRP A 1 292 ? -16.679 -2.095 -48.420 1.00 48.40 291 TRP A O 1
ATOM 2135 N N . VAL A 1 293 ? -17.180 -4.251 -47.995 1.00 45.11 292 VAL A N 1
ATOM 2136 C CA . VAL A 1 293 ? -18.319 -3.956 -47.116 1.00 43.19 292 VAL A CA 1
ATOM 2137 C C . VAL A 1 293 ? -17.833 -3.728 -45.681 1.00 42.93 292 VAL A C 1
ATOM 2138 O O . VAL A 1 293 ? -17.160 -4.588 -45.107 1.00 43.62 292 VAL A O 1
ATOM 2142 N N . ASP A 1 294 ? -18.178 -2.571 -45.116 1.00 42.14 293 ASP A N 1
ATOM 2143 C CA . ASP A 1 294 ? -17.958 -2.292 -43.695 1.00 43.40 293 ASP A CA 1
ATOM 2144 C C . ASP A 1 294 ? -19.137 -2.886 -42.916 1.00 41.55 293 ASP A C 1
ATOM 2145 O O . ASP A 1 294 ? -20.252 -2.364 -42.974 1.00 38.76 293 ASP A O 1
ATOM 2150 N N . LYS A 1 295 ? -18.880 -3.977 -42.196 1.00 41.52 294 LYS A N 1
ATOM 2151 C CA . LYS A 1 295 ? -19.925 -4.689 -41.444 1.00 42.30 294 LYS A CA 1
ATOM 2152 C C . LYS A 1 295 ? -20.459 -3.885 -40.253 1.00 41.29 294 LYS A C 1
ATOM 2153 O O . LYS A 1 295 ? -21.632 -4.009 -39.895 1.00 39.38 294 LYS A O 1
ATOM 2159 N N . ASP A 1 296 ? -19.591 -3.075 -39.645 1.00 40.96 295 ASP A N 1
ATOM 2160 C CA . ASP A 1 296 ? -19.960 -2.237 -38.497 1.00 39.92 295 ASP A CA 1
ATOM 2161 C C . ASP A 1 296 ? -20.892 -1.100 -38.907 1.00 38.66 295 ASP A C 1
ATOM 2162 O O . ASP A 1 296 ? -21.873 -0.817 -38.215 1.00 37.52 295 ASP A O 1
ATOM 2167 N N . THR A 1 297 ? -20.570 -0.449 -40.025 1.00 38.52 296 THR A N 1
ATOM 2168 C CA . THR A 1 297 ? -21.448 0.556 -40.631 1.00 38.89 296 THR A CA 1
ATOM 2169 C C . THR A 1 297 ? -22.803 -0.058 -40.983 1.00 37.88 296 THR A C 1
ATOM 2170 O O . THR A 1 297 ? -23.839 0.548 -40.726 1.00 37.21 296 THR A O 1
ATOM 2174 N N . LEU A 1 298 ? -22.784 -1.262 -41.554 1.00 38.42 297 LEU A N 1
ATOM 2175 C CA . LEU A 1 298 ? -24.010 -1.953 -41.963 1.00 38.71 297 LEU A CA 1
ATOM 2176 C C . LEU A 1 298 ? -24.954 -2.226 -40.785 1.00 37.18 297 LEU A C 1
ATOM 2177 O O . LEU A 1 298 ? -26.157 -1.983 -40.894 1.00 35.07 297 LEU A O 1
ATOM 2182 N N . LEU A 1 299 ? -24.407 -2.711 -39.667 1.00 37.84 298 LEU A N 1
ATOM 2183 C CA . LEU A 1 299 ? -25.207 -2.966 -38.452 1.00 39.07 298 LEU A CA 1
ATOM 2184 C C . LEU A 1 299 ? -25.787 -1.692 -37.831 1.00 37.24 298 LEU A C 1
ATOM 2185 O O . LEU A 1 299 ? -26.937 -1.695 -37.386 1.00 35.27 298 LEU A O 1
ATOM 2190 N N . SER A 1 300 ? -24.994 -0.621 -37.792 1.00 37.76 299 SER A N 1
ATOM 2191 C CA . SER A 1 300 ? -25.450 0.665 -37.245 1.00 38.78 299 SER A CA 1
ATOM 2192 C C . SER A 1 300 ? -26.558 1.292 -38.093 1.00 36.74 299 SER A C 1
ATOM 2193 O O . SER A 1 300 ? -27.488 1.892 -37.553 1.00 35.75 299 SER A O 1
ATOM 2196 N N . ARG A 1 301 ? -26.456 1.148 -39.414 1.00 34.53 300 ARG A N 1
ATOM 2197 C CA . ARG A 1 301 ? -27.505 1.612 -40.328 1.00 34.21 300 ARG A CA 1
ATOM 2198 C C . ARG A 1 301 ? -28.802 0.803 -40.186 1.00 33.17 300 ARG A C 1
ATOM 2199 O O . ARG A 1 301 ? -29.894 1.370 -40.264 1.00 32.46 300 ARG A O 1
ATOM 2207 N N . TRP A 1 302 ? -28.681 -0.508 -39.969 1.00 32.09 301 TRP A N 1
ATOM 2208 C CA . TRP A 1 302 ? -29.848 -1.346 -39.658 1.00 31.81 301 TRP A CA 1
ATOM 2209 C C . TRP A 1 302 ? -30.437 -0.994 -38.291 1.00 31.87 301 TRP A C 1
ATOM 2210 O O . TRP A 1 302 ? -31.659 -0.930 -38.146 1.00 31.72 301 TRP A O 1
ATOM 2221 N N . ARG A 1 303 ? -29.571 -0.769 -37.301 1.00 31.87 302 ARG A N 1
ATOM 2222 C CA . ARG A 1 303 ? -30.007 -0.330 -35.970 1.00 32.72 302 ARG A C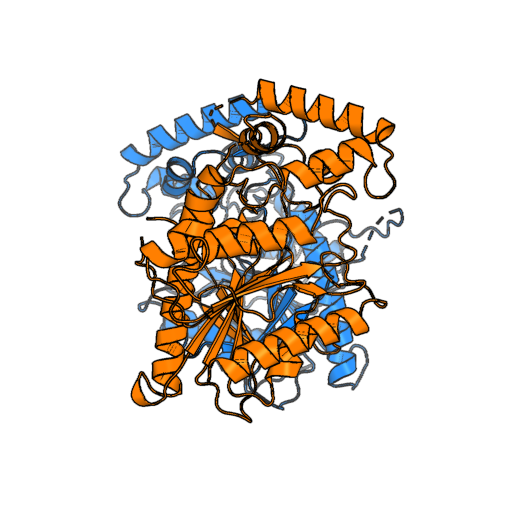A 1
ATOM 2223 C C . ARG A 1 303 ? -30.794 0.976 -36.044 1.00 32.75 302 ARG A C 1
ATOM 2224 O O . ARG A 1 303 ? -31.901 1.067 -35.510 1.00 31.91 302 ARG A O 1
ATOM 2232 N N . ASN A 1 304 ? -30.213 1.974 -36.706 1.00 34.14 303 ASN A N 1
ATOM 2233 C CA . ASN A 1 304 ? -30.833 3.298 -36.833 1.00 36.34 303 ASN A CA 1
ATOM 2234 C C . ASN A 1 304 ? -32.131 3.278 -37.649 1.00 35.97 303 ASN A C 1
ATOM 2235 O O . ASN A 1 304 ? -33.057 4.036 -37.353 1.00 36.25 303 ASN A O 1
ATOM 2240 N N . ALA A 1 305 ? -32.193 2.417 -38.666 1.00 35.55 304 ALA A N 1
ATOM 2241 C CA . ALA A 1 305 ? -33.436 2.185 -39.411 1.00 35.75 304 ALA A CA 1
ATOM 2242 C C . ALA A 1 305 ? -34.489 1.504 -38.533 1.00 35.71 304 ALA A C 1
ATOM 2243 O O . ALA A 1 305 ? -35.642 1.936 -38.501 1.00 35.20 304 ALA A O 1
ATOM 2245 N N . THR A 1 306 ? -34.077 0.454 -37.818 1.00 35.72 305 THR A N 1
ATOM 2246 C CA . THR A 1 306 ? -34.957 -0.292 -36.904 1.00 37.01 305 THR A CA 1
ATOM 2247 C C . THR A 1 306 ? -35.483 0.574 -35.751 1.00 37.60 305 THR A C 1
ATOM 2248 O O . THR A 1 306 ? -36.673 0.530 -35.433 1.00 36.97 305 THR A O 1
ATOM 2252 N N . ASP A 1 307 ?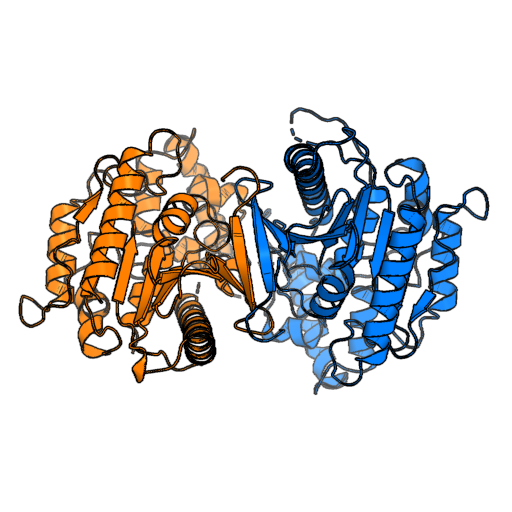 -34.589 1.346 -35.134 1.00 37.89 306 ASP A N 1
ATOM 2253 C CA . ASP A 1 307 ? -34.928 2.196 -33.980 1.00 39.72 306 ASP A CA 1
ATOM 2254 C C . ASP A 1 307 ? -35.430 3.602 -34.345 1.00 41.33 306 ASP A C 1
ATOM 2255 O O . ASP A 1 307 ? -35.768 4.378 -33.447 1.00 42.14 306 ASP A O 1
ATOM 2260 N N . HIS A 1 308 ? -35.484 3.923 -35.642 1.00 41.01 307 HIS A N 1
ATOM 2261 C CA . HIS A 1 308 ? -35.918 5.240 -36.129 1.00 41.68 307 HIS A CA 1
ATOM 2262 C C . HIS A 1 308 ? -35.097 6.387 -35.515 1.00 44.16 307 HIS A C 1
ATOM 2263 O O . HIS A 1 308 ? -35.647 7.397 -35.066 1.00 44.63 307 HIS A O 1
ATOM 2270 N N . ASN A 1 309 ? -33.776 6.197 -35.506 1.00 46.20 308 ASN A N 1
ATOM 2271 C CA . ASN A 1 309 ? -32.807 7.178 -34.999 1.00 50.02 308 ASN A CA 1
ATOM 2272 C C . ASN A 1 309 ? -33.057 7.570 -33.534 1.00 50.17 308 ASN A C 1
ATOM 2273 O O . ASN A 1 309 ? -33.131 8.756 -33.198 1.00 49.73 308 ASN A O 1
ATOM 2278 N N . GLY A 1 310 ? -33.195 6.559 -32.677 1.00 49.52 309 GLY A N 1
ATOM 2279 C CA . GLY A 1 310 ? -33.371 6.760 -31.234 1.00 49.82 309 GLY A CA 1
ATOM 2280 C C . GLY A 1 310 ? -34.795 6.951 -30.728 1.00 49.27 309 GLY A C 1
ATOM 2281 O O . GLY A 1 310 ? -34.996 7.110 -29.521 1.00 51.63 309 GLY A O 1
ATOM 2282 N N . GLU A 1 311 ? -35.781 6.938 -31.628 1.00 46.95 310 GLU A N 1
ATOM 2283 C CA . GLU A 1 311 ? -37.193 7.044 -31.239 1.00 47.94 310 GLU A CA 1
ATOM 2284 C C . GLU A 1 311 ? -37.701 5.772 -30.555 1.00 47.02 310 GLU A C 1
ATOM 2285 O O . GLU A 1 311 ? -38.564 5.845 -29.678 1.00 49.33 310 GLU A O 1
ATOM 2291 N N . ALA A 1 312 ? -37.167 4.619 -30.964 1.00 45.47 311 ALA A N 1
ATOM 2292 C CA . ALA A 1 312 ? -37.515 3.321 -30.379 1.00 44.89 311 ALA A CA 1
ATOM 2293 C C . ALA A 1 312 ? -36.267 2.587 -29.893 1.00 41.60 311 ALA A C 1
ATOM 2294 O O . ALA A 1 312 ? -35.141 3.027 -30.135 1.00 40.57 311 ALA A O 1
ATOM 2296 N N . ALA A 1 313 ? -36.485 1.475 -29.191 1.00 39.28 312 ALA A N 1
ATOM 2297 C CA . ALA A 1 313 ? -35.406 0.617 -28.692 1.00 37.84 312 ALA A CA 1
ATOM 2298 C C . ALA A 1 313 ? -35.696 -0.847 -29.036 1.00 35.87 312 ALA A C 1
ATOM 2299 O O . ALA A 1 313 ? -35.634 -1.730 -28.177 1.00 35.84 312 ALA A O 1
ATOM 2301 N N . ILE A 1 314 ? -36.004 -1.087 -30.309 1.00 33.68 313 ILE A N 1
ATOM 2302 C CA . ILE A 1 314 ? -36.338 -2.424 -30.807 1.00 33.47 313 ILE A CA 1
ATOM 2303 C C . ILE A 1 314 ? -35.069 -3.244 -31.042 1.00 32.27 313 ILE A C 1
ATOM 2304 O O . ILE A 1 314 ? -35.004 -4.410 -30.665 1.00 30.46 313 ILE A O 1
ATOM 2309 N N . TRP A 1 315 ? -34.078 -2.631 -31.683 1.00 31.67 314 TRP A N 1
ATOM 2310 C CA . TRP A 1 315 ? -32.787 -3.271 -31.941 1.00 30.80 314 TRP A CA 1
ATOM 2311 C C . TRP A 1 315 ? -32.127 -3.724 -30.639 1.00 30.86 314 TRP A C 1
ATOM 2312 O O . TRP A 1 315 ? -32.064 -2.960 -29.672 1.00 31.61 314 TRP A O 1
ATOM 2323 N N . ASP A 1 316 ? -31.653 -4.968 -30.619 1.00 31.02 315 ASP A N 1
ATOM 2324 C CA . ASP A 1 316 ? -30.917 -5.491 -29.476 1.00 31.83 315 ASP A CA 1
ATOM 2325 C C . ASP A 1 316 ? -29.491 -4.967 -29.560 1.00 32.73 315 ASP A C 1
ATOM 2326 O O . ASP A 1 316 ? -28.777 -5.271 -30.519 1.00 30.66 315 ASP A O 1
ATOM 2331 N N . GLU A 1 317 ? -29.077 -4.193 -28.555 1.00 34.17 316 GLU A N 1
ATOM 2332 C CA . GLU A 1 317 ? -27.704 -3.673 -28.481 1.00 36.25 316 GLU A CA 1
ATOM 2333 C C . GLU A 1 317 ? -26.646 -4.787 -28.460 1.00 34.49 316 GLU A C 1
ATOM 2334 O O . GLU A 1 317 ? -25.522 -4.579 -28.914 1.00 34.77 316 GLU A O 1
ATOM 2340 N N . ASN A 1 318 ? -27.022 -5.961 -27.947 1.00 33.68 317 ASN A N 1
ATOM 2341 C CA . ASN A 1 318 ? -26.160 -7.153 -27.971 1.00 34.32 317 ASN A CA 1
ATOM 2342 C C . ASN A 1 318 ? -25.941 -7.774 -29.364 1.00 32.48 317 ASN A C 1
ATOM 2343 O O . ASN A 1 318 ? -25.206 -8.756 -29.483 1.00 31.83 317 ASN A O 1
ATOM 2348 N N . SER A 1 319 ? -26.580 -7.228 -30.401 1.00 31.05 318 SER A N 1
ATOM 2349 C CA . SER A 1 319 ? -26.221 -7.528 -31.788 1.00 30.06 318 SER A CA 1
ATOM 2350 C C . SER A 1 319 ? -24.772 -7.145 -32.058 1.00 31.15 318 SER A C 1
ATOM 2351 O O . SER A 1 319 ? -24.254 -6.184 -31.482 1.00 31.44 318 SER A O 1
ATOM 2354 N N . GLY A 1 320 ? -24.126 -7.893 -32.943 1.00 32.25 319 GLY A N 1
ATOM 2355 C CA . GLY A 1 320 ? -22.729 -7.642 -33.255 1.00 32.95 319 GLY A CA 1
ATOM 2356 C C . GLY A 1 320 ? -22.137 -8.615 -34.248 1.00 34.49 319 GLY A C 1
ATOM 2357 O O . GLY A 1 320 ? -22.859 -9.300 -34.979 1.00 34.68 319 GLY A O 1
ATOM 2358 N N . ILE A 1 321 ? -20.809 -8.670 -34.249 1.00 35.55 320 ILE A N 1
ATOM 2359 C CA . ILE A 1 321 ? -20.037 -9.417 -35.230 1.00 38.18 320 ILE A CA 1
ATOM 2360 C C . ILE A 1 321 ? -19.227 -10.467 -34.471 1.00 38.75 320 ILE A C 1
ATOM 2361 O O . ILE A 1 321 ? -18.285 -10.123 -33.756 1.00 38.26 320 ILE A O 1
ATOM 2366 N N . ILE A 1 322 ? -19.598 -11.740 -34.638 1.00 38.98 321 ILE A N 1
ATOM 2367 C CA . ILE A 1 322 ? -18.968 -12.850 -33.909 1.00 39.43 321 ILE A CA 1
ATOM 2368 C C . ILE A 1 322 ? -17.515 -12.978 -34.393 1.00 41.11 321 ILE A C 1
ATOM 2369 O O . ILE A 1 322 ? -17.298 -13.179 -35.590 1.00 39.43 321 ILE A O 1
ATOM 2374 N N . PRO A 1 323 ? -16.522 -12.851 -33.479 1.00 44.04 322 PRO A N 1
ATOM 2375 C CA . PRO A 1 323 ? -15.114 -12.946 -33.907 1.00 45.23 322 PRO A CA 1
ATOM 2376 C C . PRO A 1 323 ? -14.745 -14.297 -34.529 1.00 44.75 322 PRO A C 1
ATOM 2377 O O . PRO A 1 323 ? -15.108 -15.342 -33.986 1.00 43.55 322 PRO A O 1
ATOM 2381 N N . ASN A 1 324 ? -14.060 -14.251 -35.674 1.00 45.22 323 ASN A N 1
ATOM 2382 C CA . ASN A 1 324 ? -13.547 -15.440 -36.382 1.00 46.46 323 ASN A CA 1
ATOM 2383 C C . ASN A 1 324 ? -14.607 -16.416 -36.927 1.00 45.89 323 ASN A C 1
ATOM 2384 O O . ASN A 1 324 ? -14.247 -17.487 -37.423 1.00 45.97 323 ASN A O 1
ATOM 2389 N N . ALA A 1 325 ? -15.890 -16.050 -36.871 1.00 44.57 324 ALA A N 1
ATOM 2390 C CA . ALA A 1 325 ? -16.962 -16.943 -37.310 1.00 43.57 324 ALA A CA 1
ATOM 2391 C C . ALA A 1 325 ? -17.068 -16.918 -38.827 1.00 42.34 324 ALA A C 1
ATOM 2392 O O . ALA A 1 325 ? -16.956 -15.857 -39.435 1.00 42.76 324 ALA A O 1
ATOM 2394 N N . SER A 1 326 ? -17.286 -18.085 -39.426 1.00 41.64 325 SER A N 1
ATOM 2395 C CA . SER A 1 326 ? -17.562 -18.195 -40.856 1.00 42.54 325 SER A CA 1
ATOM 2396 C C . SER A 1 326 ? -19.071 -18.054 -41.035 1.00 41.66 325 SER A C 1
ATOM 2397 O O . SER A 1 326 ? -19.801 -17.909 -40.050 1.00 39.71 325 SER A O 1
ATOM 2400 N N . HIS A 1 327 ? -19.535 -18.095 -42.283 1.00 41.89 326 HIS A N 1
ATOM 2401 C CA . HIS A 1 327 ? -20.956 -17.897 -42.594 1.00 42.62 326 HIS A CA 1
ATOM 2402 C C . HIS A 1 327 ? -21.867 -18.889 -41.868 1.00 44.64 326 HIS A C 1
ATOM 2403 O O . HIS A 1 327 ? -22.813 -18.485 -41.188 1.00 44.29 326 HIS A O 1
ATOM 2410 N N . ALA A 1 328 ? -21.565 -20.177 -42.021 1.00 47.11 327 ALA A N 1
ATOM 2411 C CA . ALA A 1 328 ? -22.347 -21.257 -41.410 1.00 47.75 327 ALA A CA 1
ATOM 2412 C C . ALA A 1 328 ? -21.678 -21.895 -40.183 1.00 48.37 327 ALA A C 1
ATOM 2413 O O . ALA A 1 328 ? -22.283 -22.756 -39.546 1.00 49.10 327 ALA A O 1
ATOM 2415 N N . LEU A 1 329 ? -20.451 -21.478 -39.852 1.00 47.01 328 LEU A N 1
ATOM 2416 C CA . LEU A 1 329 ? -19.706 -22.007 -38.697 1.00 45.95 328 LEU A CA 1
ATOM 2417 C C . LEU A 1 329 ? -19.544 -23.540 -38.773 1.00 50.70 328 LEU A C 1
ATOM 2418 O O . LEU A 1 329 ? -19.634 -24.242 -37.762 1.00 51.07 328 LEU A O 1
ATOM 2423 N N . SER A 1 330 ? -19.286 -24.038 -39.984 1.00 59.30 329 SER A N 1
ATOM 2424 C CA . SER A 1 330 ? -19.326 -25.479 -40.283 1.00 68.79 329 SER A CA 1
ATOM 2425 C C . SER A 1 330 ? -18.077 -26.258 -39.869 1.00 78.28 329 SER A C 1
ATOM 2426 O O . SER A 1 330 ? -18.170 -27.441 -39.536 1.00 80.16 329 SER A O 1
ATOM 2429 N N . ASN A 1 331 ? -16.919 -25.599 -39.893 1.00 89.16 330 ASN A N 1
ATOM 2430 C CA . ASN A 1 331 ? -15.622 -26.283 -39.791 1.00 98.68 330 ASN A CA 1
ATOM 2431 C C . ASN A 1 331 ? -15.333 -26.856 -38.402 1.00 103.24 330 ASN A C 1
ATOM 2432 O O . ASN A 1 331 ? -16.061 -26.602 -37.439 1.00 102.24 330 ASN A O 1
ATOM 2437 N N . ASP A 1 332 ? -14.252 -27.629 -38.326 1.00 106.72 331 ASP A N 1
ATOM 2438 C CA . ASP A 1 332 ? -13.655 -28.046 -37.052 1.00 104.49 331 ASP A CA 1
ATOM 2439 C C . ASP A 1 332 ? -12.926 -26.853 -36.416 1.00 89.37 331 ASP A C 1
ATOM 2440 O O . ASP A 1 332 ? -12.857 -26.734 -35.190 1.00 86.23 331 ASP A O 1
ATOM 2445 N N . ASP A 1 333 ? -12.371 -25.996 -37.276 1.00 79.82 332 ASP A N 1
ATOM 2446 C CA . ASP A 1 333 ? -11.898 -24.642 -36.930 1.00 76.28 332 ASP A CA 1
ATOM 2447 C C . ASP A 1 333 ? -12.914 -23.810 -36.120 1.00 68.21 332 ASP A C 1
ATOM 2448 O O . ASP A 1 333 ? -12.531 -23.058 -35.221 1.00 66.04 332 ASP A O 1
ATOM 2453 N N . GLN A 1 334 ? -14.198 -23.975 -36.437 1.00 61.11 333 GLN A N 1
ATOM 2454 C CA . GLN A 1 334 ? -15.291 -23.156 -35.893 1.00 55.11 333 GLN A CA 1
ATOM 2455 C C . GLN A 1 334 ? -15.893 -23.602 -34.546 1.00 54.28 333 GLN A C 1
ATOM 2456 O O . GLN A 1 334 ? -16.964 -23.119 -34.169 1.00 53.35 333 GLN A O 1
ATOM 2462 N N . ALA A 1 335 ? -15.215 -24.490 -33.816 1.00 53.82 334 ALA A N 1
ATOM 2463 C CA . ALA A 1 335 ? -15.679 -24.932 -32.492 1.00 53.17 334 ALA A CA 1
ATOM 2464 C C . ALA A 1 335 ? -15.903 -23.777 -31.506 1.00 53.22 334 ALA A C 1
ATOM 2465 O O . ALA A 1 335 ? -16.916 -23.749 -30.804 1.00 53.31 334 ALA A O 1
ATOM 2467 N N . GLU A 1 336 ? -14.964 -22.830 -31.469 1.00 53.48 335 GLU A N 1
ATOM 2468 C CA . GLU A 1 336 ? -15.025 -21.699 -30.529 1.00 55.40 335 GLU A CA 1
ATOM 2469 C C . GLU A 1 336 ? -16.086 -20.646 -30.915 1.00 50.85 335 GLU A C 1
ATOM 2470 O O . GLU A 1 336 ? -16.845 -20.211 -30.044 1.00 48.46 335 GLU A O 1
ATOM 2476 N N . PRO A 1 337 ? -16.136 -20.222 -32.201 1.00 48.86 336 PRO A N 1
ATOM 2477 C CA . PRO A 1 337 ? -17.234 -19.342 -32.641 1.00 47.52 336 PRO A CA 1
ATOM 2478 C C . PRO A 1 337 ? -18.640 -19.934 -32.497 1.00 45.02 336 PRO A C 1
ATOM 2479 O O . PRO A 1 337 ? -19.572 -19.201 -32.155 1.00 43.75 336 PRO A O 1
ATOM 2483 N N . ARG A 1 338 ? -18.792 -21.230 -32.775 1.00 44.11 337 ARG A N 1
ATOM 2484 C CA . ARG A 1 338 ? -20.071 -21.922 -32.551 1.00 44.15 337 ARG A CA 1
ATOM 2485 C C . ARG A 1 338 ? -20.501 -21.841 -31.095 1.00 41.88 337 ARG A C 1
ATOM 2486 O O . ARG A 1 338 ? -21.640 -21.480 -30.803 1.00 39.94 337 ARG A O 1
ATOM 2494 N N . ASN A 1 339 ? -19.584 -22.184 -30.191 1.00 41.28 338 ASN A N 1
ATOM 2495 C CA . ASN A 1 339 ? -19.859 -22.138 -28.751 1.00 42.34 338 ASN A CA 1
ATOM 2496 C C . ASN A 1 339 ? -20.238 -20.731 -28.296 1.00 39.12 338 ASN A C 1
ATOM 2497 O O . ASN A 1 339 ? -21.145 -20.564 -27.478 1.00 38.93 338 ASN A O 1
ATOM 2502 N N . PHE A 1 340 ? -19.537 -19.732 -28.829 1.00 38.06 339 PHE A N 1
ATOM 2503 C CA . PHE A 1 340 ? -19.839 -18.333 -28.538 1.00 38.21 339 PHE A CA 1
ATOM 2504 C C . PHE A 1 340 ? -21.220 -17.943 -29.058 1.00 36.59 339 PHE A C 1
ATOM 2505 O O . PHE A 1 340 ? -22.014 -17.356 -28.323 1.00 35.41 339 PHE A O 1
ATOM 2513 N N . LEU A 1 341 ? -21.496 -18.284 -30.317 1.00 35.95 340 LEU A N 1
ATOM 2514 C CA . LEU A 1 341 ? -22.798 -18.019 -30.943 1.00 35.98 340 LEU A CA 1
ATOM 2515 C C . LEU A 1 341 ? -23.939 -18.623 -30.133 1.00 36.71 340 LEU A C 1
ATOM 2516 O O . LEU A 1 341 ? -24.934 -17.950 -29.865 1.00 36.20 340 LEU A O 1
ATOM 2521 N N . VAL A 1 342 ? -23.784 -19.890 -29.751 1.00 37.92 341 VAL A N 1
ATOM 2522 C CA . VAL A 1 342 ? -24.795 -20.598 -28.961 1.00 38.85 341 VAL A CA 1
ATOM 2523 C C . VAL A 1 342 ? -25.005 -19.910 -27.608 1.00 38.79 341 VAL A C 1
ATOM 2524 O O . VAL A 1 342 ? -26.144 -19.755 -27.164 1.00 37.15 341 VAL A O 1
ATOM 2528 N N . ASN A 1 343 ? -23.911 -19.497 -26.968 1.00 39.39 342 ASN A N 1
ATOM 2529 C CA . ASN A 1 343 ? -23.986 -18.760 -25.698 1.00 39.68 342 ASN A CA 1
ATOM 2530 C C . ASN A 1 343 ? -24.707 -17.414 -25.826 1.00 35.79 342 ASN A C 1
ATOM 2531 O O . ASN A 1 343 ? -25.420 -17.014 -24.905 1.00 35.62 342 ASN A O 1
ATOM 2536 N N . LYS A 1 344 ? -24.529 -16.724 -26.956 1.00 34.72 343 LYS A N 1
ATOM 2537 C CA . LYS A 1 344 ? -25.258 -15.474 -27.214 1.00 34.90 343 LYS A CA 1
ATOM 2538 C C . LYS A 1 344 ? -26.763 -15.712 -27.368 1.00 33.92 343 LYS A C 1
ATOM 2539 O O . LYS A 1 344 ? -27.565 -14.886 -26.929 1.00 32.89 343 LYS A O 1
ATOM 2545 N N . VAL A 1 345 ? -27.137 -16.829 -27.996 1.00 34.50 344 VAL A N 1
ATOM 2546 C CA . VAL A 1 345 ? -28.551 -17.200 -28.145 1.00 34.41 344 VAL A CA 1
ATOM 2547 C C . VAL A 1 345 ? -29.177 -17.505 -26.781 1.00 36.00 344 VAL A C 1
ATOM 2548 O O . VAL A 1 345 ? -30.260 -17.009 -26.478 1.00 34.95 344 VAL A O 1
ATOM 2552 N N . LEU A 1 346 ? -28.498 -18.317 -25.970 1.00 38.69 345 LEU A N 1
ATOM 2553 C CA . LEU A 1 346 ? -28.973 -18.632 -24.609 1.00 40.66 345 LEU A CA 1
ATOM 2554 C C . LEU A 1 346 ? -29.095 -17.391 -23.717 1.00 39.18 345 LEU A C 1
ATOM 2555 O O . LEU A 1 346 ? -30.038 -17.287 -22.930 1.00 38.65 345 LEU A O 1
ATOM 2560 N N . GLY A 1 347 ? -28.147 -16.462 -23.850 1.00 38.34 346 GLY A N 1
ATOM 2561 C CA . GLY A 1 347 ? -28.192 -15.181 -23.135 1.00 37.45 346 GLY A CA 1
ATOM 2562 C C . GLY A 1 347 ? -29.356 -14.299 -23.557 1.00 36.77 346 GLY A C 1
ATOM 2563 O O . GLY A 1 347 ? -29.991 -13.659 -22.717 1.00 36.65 346 GLY A O 1
ATOM 2564 N N . TYR A 1 348 ? -29.624 -14.264 -24.863 1.00 35.75 347 TYR A N 1
ATOM 2565 C CA . TYR A 1 348 ? -30.796 -13.578 -25.417 1.00 34.42 347 TYR A CA 1
ATOM 2566 C C . TYR A 1 348 ? -32.100 -14.181 -24.881 1.00 33.51 347 TYR A C 1
ATOM 2567 O O . TYR A 1 348 ? -32.996 -13.453 -24.447 1.00 33.30 347 TYR A O 1
ATOM 2576 N N . LEU A 1 349 ? -32.194 -15.509 -24.925 1.00 33.89 348 LEU A N 1
ATOM 2577 C CA . LEU A 1 349 ? -33.375 -16.232 -24.435 1.00 36.42 348 LEU A CA 1
ATOM 2578 C C . LEU A 1 349 ? -33.562 -16.130 -22.913 1.00 39.29 348 LEU A C 1
ATOM 2579 O O . LEU A 1 349 ? -34.699 -16.086 -22.436 1.00 39.94 348 LEU A O 1
ATOM 2584 N N . SER A 1 350 ? -32.458 -16.090 -22.164 1.00 42.43 349 SER A N 1
ATOM 2585 C CA . SER A 1 350 ? -32.501 -15.919 -20.701 1.00 45.29 349 SER A CA 1
ATOM 2586 C C . SER A 1 350 ? -33.049 -14.551 -20.289 1.00 46.72 349 SER A C 1
ATOM 2587 O O . SER A 1 350 ? -33.870 -14.459 -19.373 1.00 48.51 349 SER A O 1
ATOM 2590 N N . ALA A 1 351 ? -32.582 -13.501 -20.964 1.00 48.84 350 ALA A N 1
ATOM 2591 C CA . ALA A 1 351 ? -33.063 -12.129 -20.738 1.00 51.34 350 ALA A CA 1
ATOM 2592 C C . ALA A 1 351 ? -34.555 -11.972 -21.033 1.00 52.55 350 ALA A C 1
ATOM 2593 O O . ALA A 1 351 ? -35.237 -11.164 -20.397 1.00 52.48 350 ALA A O 1
ATOM 2595 N N . LEU A 1 352 ? -35.045 -12.742 -22.003 1.00 54.52 351 LEU A N 1
ATOM 2596 C CA . LEU A 1 352 ? -36.455 -12.736 -22.386 1.00 57.18 351 LEU A CA 1
ATOM 2597 C C . LEU A 1 352 ? -37.358 -13.336 -21.298 1.00 58.18 351 LEU A C 1
ATOM 2598 O O . LEU A 1 352 ? -38.439 -12.805 -21.041 1.00 56.96 351 LEU A O 1
ATOM 2603 N N . VAL A 1 353 ? -36.907 -14.417 -20.654 1.00 61.27 352 VAL A N 1
ATOM 2604 C CA . VAL A 1 353 ? -37.679 -15.063 -19.565 1.00 67.06 352 VAL A CA 1
ATOM 2605 C C . VAL A 1 353 ? -37.542 -14.394 -18.188 1.00 73.39 352 VAL A C 1
ATOM 2606 O O . VAL A 1 353 ? -38.410 -14.583 -17.333 1.00 77.15 352 VAL A O 1
ATOM 2610 N N . LYS A 1 354 ? -36.468 -13.631 -17.969 1.00 81.87 353 LYS A N 1
ATOM 2611 C CA . LYS A 1 354 ? -36.349 -12.788 -16.767 1.00 90.38 353 LYS A CA 1
ATOM 2612 C C . LYS A 1 354 ? -37.260 -11.570 -16.927 1.00 96.00 353 LYS A C 1
ATOM 2613 O O . LYS A 1 354 ? -36.825 -10.512 -17.392 1.00 97.22 353 LYS A O 1
ATOM 2619 N N . ALA A 1 355 ? -38.526 -11.754 -16.542 1.00 100.15 354 ALA A N 1
ATOM 2620 C CA . ALA A 1 355 ? -39.605 -10.779 -16.745 1.00 101.00 354 ALA A CA 1
ATOM 2621 C C . ALA A 1 355 ? -39.846 -10.486 -18.230 1.00 104.35 354 ALA A C 1
ATOM 2622 O O . ALA A 1 355 ? -40.728 -11.084 -18.847 1.00 108.05 354 ALA A O 1
ATOM 2625 N N . TRP B 1 7 ? -52.830 -36.338 -38.557 1.00 65.42 6 TRP B N 1
ATOM 2626 C CA . TRP B 1 7 ? -51.616 -36.631 -37.727 1.00 63.72 6 TRP B CA 1
ATOM 2627 C C . TRP B 1 7 ? -51.987 -36.653 -36.232 1.00 61.71 6 TRP B C 1
ATOM 2628 O O . TRP B 1 7 ? -52.817 -35.848 -35.802 1.00 61.74 6 TRP B O 1
ATOM 2639 N N . PRO B 1 8 ? -51.386 -37.573 -35.443 1.00 58.31 7 PRO B N 1
ATOM 2640 C CA . PRO B 1 8 ? -51.690 -37.702 -34.006 1.00 57.97 7 PRO B CA 1
ATOM 2641 C C . PRO B 1 8 ? -51.467 -36.439 -33.176 1.00 58.01 7 PRO B C 1
ATOM 2642 O O . PRO B 1 8 ? -50.605 -35.622 -33.509 1.00 55.63 7 PRO B O 1
ATOM 2646 N N . LYS B 1 9 ? -52.248 -36.297 -32.105 1.00 60.45 8 LYS B N 1
ATOM 2647 C CA . LYS B 1 9 ? -52.106 -35.177 -31.170 1.00 63.09 8 LYS B CA 1
ATOM 2648 C C . LYS B 1 9 ? -50.728 -35.212 -30.504 1.00 57.87 8 LYS B C 1
ATOM 2649 O O . LYS B 1 9 ? -50.306 -36.251 -29.992 1.00 55.15 8 LYS B O 1
ATOM 2655 N N . GLY B 1 10 ? -50.044 -34.070 -30.521 1.00 55.90 9 GLY B N 1
ATOM 2656 C CA . GLY B 1 10 ? -48.726 -33.926 -29.908 1.00 55.11 9 GLY B CA 1
ATOM 2657 C C . GLY B 1 10 ? -47.552 -34.419 -30.739 1.00 51.05 9 GLY B C 1
ATOM 2658 O O . GLY B 1 10 ? -46.445 -34.552 -30.213 1.00 48.57 9 GLY B O 1
ATOM 2659 N N . GLY B 1 11 ? -47.778 -34.690 -32.026 1.00 47.16 10 GLY B N 1
ATOM 2660 C CA . GLY B 1 11 ? -46.728 -35.200 -32.914 1.00 43.80 10 GLY B CA 1
ATOM 2661 C C . GLY B 1 11 ? -46.347 -36.637 -32.609 1.00 42.64 10 GLY B C 1
ATOM 2662 O O . GLY B 1 11 ? -46.958 -37.280 -31.749 1.00 43.67 10 GLY B O 1
ATOM 2663 N N . LEU B 1 12 ? -45.335 -37.139 -33.315 1.00 40.82 11 LEU B N 1
ATOM 2664 C CA . LEU B 1 12 ? -44.843 -38.499 -33.106 1.00 42.35 11 LEU B CA 1
ATOM 2665 C C . LEU B 1 12 ? -43.347 -38.506 -32.799 1.00 41.87 11 LEU B C 1
ATOM 2666 O O . LEU B 1 12 ? -42.559 -37.935 -33.558 1.00 39.48 11 LEU B O 1
ATOM 2671 N N . PRO B 1 13 ? -42.952 -39.152 -31.680 1.00 43.85 12 PRO B N 1
ATOM 2672 C CA . PRO B 1 13 ? -41.556 -39.127 -31.258 1.00 43.93 12 PRO B CA 1
ATOM 2673 C C . PRO B 1 13 ? -40.660 -40.000 -32.131 1.00 39.29 12 PRO B C 1
ATOM 2674 O O . PRO B 1 13 ? -41.115 -40.997 -32.696 1.00 37.19 12 PRO B O 1
ATOM 2678 N N . GLY B 1 14 ? -39.394 -39.615 -32.232 1.00 36.32 13 GLY B N 1
ATOM 2679 C CA . GLY B 1 14 ? -38.437 -40.351 -33.042 1.00 34.30 13 GLY B CA 1
ATOM 2680 C C . GLY B 1 14 ? -37.057 -39.729 -33.050 1.00 33.47 13 GLY B C 1
ATOM 2681 O O . GLY B 1 14 ? -36.705 -38.972 -32.144 1.00 34.31 13 GLY B O 1
ATOM 2682 N N . ILE B 1 15 ? -36.277 -40.062 -34.077 1.00 32.12 14 ILE B N 1
ATOM 2683 C CA . ILE B 1 15 ? -34.897 -39.589 -34.218 1.00 31.19 14 ILE B CA 1
ATOM 2684 C C . ILE B 1 15 ? -34.693 -39.089 -35.646 1.00 31.45 14 ILE B C 1
ATOM 2685 O O . ILE B 1 15 ? -34.987 -39.809 -36.601 1.00 30.02 14 ILE B O 1
ATOM 2690 N N . LEU B 1 16 ? -34.188 -37.861 -35.783 1.00 32.08 15 LEU B N 1
ATOM 2691 C CA . LEU B 1 16 ? -33.864 -37.289 -37.090 1.00 31.45 15 LEU B CA 1
ATOM 2692 C C . LEU B 1 16 ? -32.401 -37.571 -37.413 1.00 30.58 15 LEU B C 1
ATOM 2693 O O . LEU B 1 16 ? -31.509 -37.186 -36.650 1.00 29.84 15 LEU B O 1
ATOM 2698 N N . HIS B 1 17 ? -32.169 -38.235 -38.546 1.00 29.54 16 HIS B N 1
ATOM 2699 C CA . HIS B 1 17 ? -30.830 -38.614 -38.996 1.00 30.39 16 HIS B CA 1
ATOM 2700 C C . HIS B 1 17 ? -30.441 -37.866 -40.260 1.00 32.07 16 HIS B C 1
ATOM 2701 O O . HIS B 1 17 ? -31.303 -37.475 -41.045 1.00 30.95 16 HIS B O 1
ATOM 2708 N N . HIS B 1 18 ? -29.134 -37.691 -40.446 1.00 34.64 17 HIS B N 1
ATOM 2709 C CA . HIS B 1 18 ? -28.559 -37.174 -41.685 1.00 37.93 17 HIS B CA 1
ATOM 2710 C C . HIS B 1 18 ? -27.772 -38.300 -42.349 1.00 39.15 17 HIS B C 1
ATOM 2711 O O . HIS B 1 18 ? -26.676 -38.638 -41.895 1.00 41.26 17 HIS B O 1
ATOM 2718 N N . TYR B 1 19 ? -28.339 -38.893 -43.403 1.00 38.24 18 TYR B N 1
ATOM 2719 C CA . TYR B 1 19 ? -27.657 -39.963 -44.149 1.00 37.67 18 TYR B CA 1
ATOM 2720 C C . TYR B 1 19 ? -26.688 -39.418 -45.212 1.00 38.57 18 TYR B C 1
ATOM 2721 O O . TYR B 1 19 ? -25.807 -40.143 -45.676 1.00 39.67 18 TYR B O 1
ATOM 2730 N N . THR B 1 20 ? -26.867 -38.153 -45.595 1.00 39.64 19 THR B N 1
ATOM 2731 C CA . THR B 1 20 ? -25.818 -37.353 -46.243 1.00 40.47 19 THR B CA 1
ATOM 2732 C C . THR B 1 20 ? -25.778 -35.992 -45.544 1.00 42.85 19 THR B C 1
ATOM 2733 O O . THR B 1 20 ? -26.550 -35.748 -44.617 1.00 41.96 19 THR B O 1
ATOM 2737 N N . GLU B 1 21 ? -24.881 -35.113 -45.988 1.00 45.59 20 GLU B N 1
ATOM 2738 C CA . GLU B 1 21 ? -24.808 -33.737 -45.467 1.00 48.78 20 GLU B CA 1
ATOM 2739 C C . GLU B 1 21 ? -26.140 -32.982 -45.621 1.00 43.14 20 GLU B C 1
ATOM 2740 O O . GLU B 1 21 ? -26.556 -32.271 -44.704 1.00 42.61 20 GLU B O 1
ATOM 2746 N N . THR B 1 22 ? -26.797 -33.158 -46.769 1.00 40.41 21 THR B N 1
ATOM 2747 C CA . THR B 1 22 ? -28.017 -32.419 -47.119 1.00 41.38 21 THR B CA 1
ATOM 2748 C C . THR B 1 22 ? -29.328 -33.226 -47.086 1.00 40.20 21 THR B C 1
ATOM 2749 O O . THR B 1 22 ? -30.403 -32.635 -47.198 1.00 40.42 21 THR B O 1
ATOM 2753 N N . LEU B 1 23 ? -29.252 -34.552 -46.951 1.00 38.30 22 LEU B N 1
ATOM 2754 C CA . LEU B 1 23 ? -30.449 -35.406 -46.966 1.00 36.76 22 LEU B CA 1
ATOM 2755 C C . LEU B 1 23 ? -30.680 -36.049 -45.606 1.00 34.55 22 LEU B C 1
ATOM 2756 O O . LEU B 1 23 ? -29.725 -36.415 -44.915 1.00 33.82 22 LEU B O 1
ATOM 2761 N N . VAL B 1 24 ? -31.954 -36.197 -45.241 1.00 33.31 23 VAL B N 1
ATOM 2762 C CA . VAL B 1 24 ? -32.347 -36.666 -43.911 1.00 32.82 23 VAL B CA 1
ATOM 2763 C C . VAL B 1 24 ? -33.309 -37.848 -43.970 1.00 31.85 23 VAL B C 1
ATOM 2764 O O . VAL B 1 24 ? -34.027 -38.032 -44.957 1.00 31.50 23 VAL B O 1
ATOM 2768 N N . THR B 1 25 ? -33.303 -38.644 -42.903 1.00 31.02 24 THR B N 1
ATOM 2769 C CA . THR B 1 25 ? -34.306 -39.685 -42.690 1.00 30.57 24 THR B CA 1
ATOM 2770 C C . THR B 1 25 ? -34.778 -39.638 -41.236 1.00 29.92 24 THR B C 1
ATOM 2771 O O . THR B 1 25 ? -33.959 -39.541 -40.315 1.00 30.15 24 THR B O 1
ATOM 2775 N N . PHE B 1 26 ? -36.097 -39.670 -41.043 1.00 28.38 25 PHE B N 1
ATOM 2776 C CA . PHE B 1 26 ? -36.692 -39.658 -39.711 1.00 27.93 25 PHE B CA 1
ATOM 2777 C C . PHE B 1 26 ? -37.043 -41.080 -39.292 1.00 28.20 25 PHE B C 1
ATOM 2778 O O . PHE B 1 26 ? -37.758 -41.781 -40.011 1.00 28.31 25 PHE B O 1
ATOM 2786 N N . GLU B 1 27 ? -36.547 -41.485 -38.122 1.00 28.47 26 GLU B N 1
ATOM 2787 C CA . GLU B 1 27 ? -36.793 -42.814 -37.571 1.00 29.54 26 GLU B CA 1
ATOM 2788 C C . GLU B 1 27 ? -37.906 -42.748 -36.531 1.00 30.00 26 GLU B C 1
ATOM 2789 O O . GLU B 1 27 ? -37.776 -42.034 -35.541 1.00 30.86 26 GLU B O 1
ATOM 2795 N N . TYR B 1 28 ? -38.982 -43.501 -36.753 1.00 30.38 27 TYR B N 1
ATOM 2796 C CA . TYR B 1 28 ? -40.039 -43.669 -35.756 1.00 32.24 27 TYR B CA 1
ATOM 2797 C C . TYR B 1 28 ? -39.634 -44.822 -34.860 1.00 35.47 27 TYR B C 1
ATOM 2798 O O . TYR B 1 28 ? -39.471 -45.951 -35.331 1.00 36.56 27 TYR B O 1
ATOM 2807 N N . THR B 1 29 ? -39.467 -44.537 -33.574 1.00 39.62 28 THR B N 1
ATOM 2808 C CA . THR B 1 29 ? -39.002 -45.537 -32.622 1.00 45.64 28 THR B CA 1
ATOM 2809 C C . THR B 1 29 ? -39.208 -45.075 -31.184 1.00 52.90 28 THR B C 1
ATOM 2810 O O . THR B 1 29 ? -39.426 -43.888 -30.924 1.00 53.92 28 THR B O 1
ATOM 2814 N N . THR B 1 30 ? -39.146 -46.034 -30.265 1.00 62.05 29 THR B N 1
ATOM 2815 C CA . THR B 1 30 ? -39.090 -45.753 -28.829 1.00 71.19 29 THR B CA 1
ATOM 2816 C C . THR B 1 30 ? -38.053 -46.683 -28.192 1.00 74.79 29 THR B C 1
ATOM 2817 O O . THR B 1 30 ? -37.721 -47.737 -28.745 1.00 75.53 29 THR B O 1
ATOM 2821 N N . THR B 1 31 ? -37.548 -46.279 -27.030 1.00 77.45 30 THR B N 1
ATOM 2822 C CA . THR B 1 31 ? -36.450 -46.971 -26.347 1.00 79.43 30 THR B CA 1
ATOM 2823 C C . THR B 1 31 ? -36.839 -48.237 -25.564 1.00 80.27 30 THR B C 1
ATOM 2824 O O . THR B 1 31 ? -35.957 -48.947 -25.075 1.00 80.45 30 THR B O 1
ATOM 2828 N N . THR B 1 32 ? -38.137 -48.520 -25.447 1.00 80.63 31 THR B N 1
ATOM 2829 C CA . THR B 1 32 ? -38.625 -49.643 -24.635 1.00 80.17 31 THR B CA 1
ATOM 2830 C C . THR B 1 32 ? -38.283 -51.026 -25.198 1.00 71.66 31 THR B C 1
ATOM 2831 O O . THR B 1 32 ? -38.174 -51.990 -24.437 1.00 69.88 31 THR B O 1
ATOM 2835 N N . THR B 1 33 ? -38.128 -51.117 -26.518 1.00 63.60 32 THR B N 1
ATOM 2836 C CA . THR B 1 33 ? -37.758 -52.361 -27.191 1.00 59.15 32 THR B CA 1
ATOM 2837 C C . THR B 1 33 ? -36.533 -52.101 -28.063 1.00 51.77 32 THR B C 1
ATOM 2838 O O . THR B 1 33 ? -36.408 -51.025 -28.653 1.00 50.99 32 THR B O 1
ATOM 2842 N N . ARG B 1 34 ? -35.627 -53.076 -28.129 1.00 43.21 33 ARG B N 1
ATOM 2843 C CA . ARG B 1 34 ? -34.484 -53.000 -29.049 1.00 39.45 33 ARG B CA 1
ATOM 2844 C C . ARG B 1 34 ? -34.961 -53.127 -30.494 1.00 36.50 33 ARG B C 1
ATOM 2845 O O . ARG B 1 34 ? -35.959 -53.793 -30.766 1.00 36.18 33 ARG B O 1
ATOM 2853 N N . LYS B 1 35 ? -34.235 -52.484 -31.406 1.00 34.19 34 LYS B N 1
ATOM 2854 C CA . LYS B 1 35 ? -34.653 -52.329 -32.801 1.00 32.70 34 LYS B CA 1
ATOM 2855 C C . LYS B 1 35 ? -33.535 -52.735 -33.767 1.00 30.82 34 LYS B C 1
ATOM 2856 O O . LYS B 1 35 ? -33.025 -51.896 -34.512 1.00 31.29 34 LYS B O 1
ATOM 2862 N N . PRO B 1 36 ? -33.151 -54.030 -33.768 1.00 31.01 35 PRO B N 1
ATOM 2863 C CA . PRO B 1 36 ? -32.138 -54.504 -34.720 1.00 30.05 35 PRO B CA 1
ATOM 2864 C C . PRO B 1 36 ? -32.579 -54.434 -36.187 1.00 29.05 35 PRO B C 1
ATOM 2865 O O . PRO B 1 36 ? -31.730 -54.278 -37.064 1.00 28.73 35 PRO B O 1
ATOM 2869 N N . HIS B 1 37 ? -33.886 -54.540 -36.437 1.00 27.66 36 HIS B N 1
ATOM 2870 C CA . HIS B 1 37 ? -34.438 -54.562 -37.793 1.00 27.18 36 HIS B CA 1
ATOM 2871 C C . HIS B 1 37 ? -34.955 -53.177 -38.205 1.00 27.10 36 HIS B C 1
ATOM 2872 O O . HIS B 1 37 ? -35.306 -52.360 -37.349 1.00 27.14 36 HIS B O 1
ATOM 2879 N N . SER B 1 38 ? -34.991 -52.922 -39.516 1.00 27.16 37 SER B N 1
ATOM 2880 C CA . SER B 1 38 ? -35.346 -51.603 -40.061 1.00 27.69 37 SER B CA 1
ATOM 2881 C C . SER B 1 38 ? -36.227 -51.706 -41.302 1.00 26.98 37 SER B C 1
ATOM 2882 O O . SER B 1 38 ? -35.931 -52.479 -42.213 1.00 26.39 37 SER B O 1
ATOM 2885 N N . LEU B 1 39 ? -37.297 -50.910 -41.328 1.00 26.81 38 LEU B N 1
ATOM 2886 C CA . LEU B 1 39 ? -38.176 -50.781 -42.490 1.00 27.11 38 LEU B CA 1
ATOM 2887 C C . LEU B 1 39 ? -38.006 -49.373 -43.060 1.00 27.74 38 LEU B C 1
ATOM 2888 O O . LEU B 1 39 ? -38.393 -48.399 -42.409 1.00 28.27 38 LEU B O 1
ATOM 2893 N N . LEU B 1 40 ? -37.412 -49.269 -44.252 1.00 27.92 39 LEU B N 1
ATOM 2894 C CA . LEU B 1 40 ? -37.248 -47.981 -44.939 1.00 28.18 39 LEU B CA 1
ATOM 2895 C C . LEU B 1 40 ? -38.435 -47.728 -45.870 1.00 28.48 39 LEU B C 1
ATOM 2896 O O . LEU B 1 40 ? -38.651 -48.464 -46.834 1.00 26.33 39 LEU B O 1
ATOM 2901 N N . PHE B 1 41 ? -39.173 -46.662 -45.573 1.00 29.33 40 PHE B N 1
ATOM 2902 C CA . PHE B 1 41 ? -40.434 -46.322 -46.224 1.00 30.41 40 PHE B CA 1
ATOM 2903 C C . PHE B 1 41 ? -40.165 -45.176 -47.202 1.00 30.63 40 PHE B C 1
ATOM 2904 O O . PHE B 1 41 ? -39.722 -44.103 -46.791 1.00 29.27 40 PHE B O 1
ATOM 2912 N N . VAL B 1 42 ? -40.429 -45.417 -48.488 1.00 32.22 41 VAL B N 1
ATOM 2913 C CA . VAL B 1 42 ? -40.072 -44.495 -49.575 1.00 35.56 41 VAL B CA 1
ATOM 2914 C C . VAL B 1 42 ? -41.317 -43.975 -50.293 1.00 36.06 41 VAL B C 1
ATOM 2915 O O . VAL B 1 42 ? -42.289 -44.707 -50.484 1.00 33.33 41 VAL B O 1
ATOM 2919 N N . GLY B 1 43 ? -41.267 -42.706 -50.691 1.00 40.11 42 GLY B N 1
ATOM 2920 C CA . GLY B 1 43 ? -42.274 -42.118 -51.573 1.00 43.20 42 GLY B CA 1
ATOM 2921 C C . GLY B 1 43 ? -41.806 -40.818 -52.195 1.00 48.66 42 GLY B C 1
ATOM 2922 O O . GLY B 1 43 ? -40.828 -40.215 -51.740 1.00 49.56 42 GLY B O 1
ATOM 2923 N N . GLY B 1 44 ? -42.505 -40.388 -53.244 1.00 52.89 43 GLY B N 1
ATOM 2924 C CA . GLY B 1 44 ? -42.304 -39.059 -53.825 1.00 51.12 43 GLY B CA 1
ATOM 2925 C C . GLY B 1 44 ? -42.801 -37.983 -52.872 1.00 50.63 43 GLY B C 1
ATOM 2926 O O . GLY B 1 44 ? -43.283 -38.298 -51.779 1.00 49.55 43 GLY B O 1
ATOM 2927 N N . LEU B 1 45 ? -42.694 -36.716 -53.272 1.00 51.39 44 LEU B N 1
ATOM 2928 C CA . LEU B 1 45 ? -43.126 -35.605 -52.414 1.00 52.34 44 LEU B CA 1
ATOM 2929 C C . LEU B 1 45 ? -44.617 -35.726 -52.092 1.00 54.04 44 LEU B C 1
ATOM 2930 O O . LEU B 1 45 ? -45.453 -35.743 -52.999 1.00 53.30 44 LEU B O 1
ATOM 2935 N N . GLY B 1 46 ? -44.927 -35.818 -50.798 1.00 55.92 45 GLY B N 1
ATOM 2936 C CA . GLY B 1 46 ? -46.283 -36.103 -50.319 1.00 57.36 45 GLY B CA 1
ATOM 2937 C C . GLY B 1 46 ? -46.491 -37.547 -49.880 1.00 55.64 45 GLY B C 1
ATOM 2938 O O . GLY B 1 46 ? -47.428 -37.831 -49.131 1.00 53.94 45 GLY B O 1
ATOM 2939 N N . ASP B 1 47 ? -45.630 -38.454 -50.352 1.00 52.25 46 ASP B N 1
ATOM 2940 C CA . ASP B 1 47 ? -45.669 -39.877 -50.001 1.00 52.31 46 ASP B CA 1
ATOM 2941 C C . ASP B 1 47 ? -44.477 -40.323 -49.135 1.00 52.78 46 ASP B C 1
ATOM 2942 O O . ASP B 1 47 ? -44.353 -41.513 -48.834 1.00 49.06 46 ASP B O 1
ATOM 2947 N N . GLY B 1 48 ? -43.632 -39.378 -48.707 1.00 54.68 47 GLY B N 1
ATOM 2948 C CA . GLY B 1 48 ? -42.366 -39.693 -48.032 1.00 56.24 47 GLY B CA 1
ATOM 2949 C C . GLY B 1 48 ? -42.321 -39.325 -46.557 1.00 53.60 47 GLY B C 1
ATOM 2950 O O . GLY B 1 48 ? -43.123 -39.821 -45.766 1.00 52.92 47 GLY B O 1
ATOM 2951 N N . LEU B 1 49 ? -41.365 -38.467 -46.193 1.00 51.87 48 LEU B N 1
ATOM 2952 C CA . LEU B 1 49 ? -41.176 -38.017 -44.805 1.00 49.53 48 LEU B CA 1
ATOM 2953 C C . LEU B 1 49 ? -42.361 -37.194 -44.297 1.00 47.31 48 LEU B C 1
ATOM 2954 O O . LEU B 1 49 ? -42.773 -37.340 -43.145 1.00 47.12 48 LEU B O 1
ATOM 2959 N N . ALA B 1 50 ? -42.900 -36.340 -45.167 1.00 44.88 49 ALA B N 1
ATOM 2960 C CA . ALA B 1 50 ? -44.031 -35.470 -44.836 1.00 44.68 49 ALA B CA 1
ATOM 2961 C C . ALA B 1 50 ? -45.392 -36.024 -45.283 1.00 44.09 49 ALA B C 1
ATOM 2962 O O . ALA B 1 50 ? -46.346 -35.257 -45.431 1.00 45.86 49 ALA B O 1
ATOM 2964 N N . THR B 1 51 ? -45.492 -37.335 -45.506 1.00 42.09 50 THR B N 1
ATOM 2965 C CA . THR B 1 51 ? -46.779 -37.946 -45.837 1.00 44.16 50 THR B CA 1
ATOM 2966 C C . THR B 1 51 ? -47.640 -38.092 -44.593 1.00 46.15 50 THR B C 1
ATOM 2967 O O . THR B 1 51 ? -47.130 -38.114 -43.469 1.00 48.18 50 THR B O 1
ATOM 2971 N N . THR B 1 52 ? -48.946 -38.196 -44.811 1.00 46.38 51 THR B N 1
ATOM 2972 C CA . THR B 1 52 ? -49.882 -38.558 -43.758 1.00 48.09 51 THR B CA 1
ATOM 2973 C C . THR B 1 52 ? -50.256 -40.018 -44.003 1.00 47.89 51 THR B C 1
ATOM 2974 O O . THR B 1 52 ? -49.601 -40.910 -43.459 1.00 44.69 51 THR B O 1
ATOM 2978 N N . SER B 1 53 ? -51.267 -40.260 -44.840 1.00 50.14 52 SER B N 1
ATOM 2979 C CA . SER B 1 53 ? -51.604 -41.607 -45.309 1.00 51.14 52 SER B CA 1
ATOM 2980 C C . SER B 1 53 ? -51.882 -42.576 -44.132 1.00 48.97 52 SER B C 1
ATOM 2981 O O . SER B 1 53 ? -52.786 -42.314 -43.335 1.00 49.76 52 SER B O 1
ATOM 2984 N N . TYR B 1 54 ? -51.107 -43.658 -44.015 1.00 45.20 53 TYR B N 1
ATOM 2985 C CA . TYR B 1 54 ? -51.253 -44.662 -42.943 1.00 40.54 53 TYR B CA 1
ATOM 2986 C C . TYR B 1 54 ? -49.972 -44.750 -42.101 1.00 36.78 53 TYR B C 1
ATOM 2987 O O . TYR B 1 54 ? -49.773 -45.714 -41.357 1.00 35.12 53 TYR B O 1
ATOM 2996 N N . LEU B 1 55 ? -49.114 -43.737 -42.208 1.00 34.79 54 LEU B N 1
ATOM 2997 C CA . LEU B 1 55 ? -47.780 -43.782 -41.612 1.00 34.76 54 LEU B CA 1
ATOM 2998 C C . LEU B 1 55 ? -47.815 -43.746 -40.086 1.00 32.87 54 LEU B C 1
ATOM 2999 O O . LEU B 1 55 ? -47.024 -44.428 -39.430 1.00 31.57 54 LEU B O 1
ATOM 3004 N N . ALA B 1 56 ? -48.724 -42.945 -39.533 1.00 32.52 55 ALA B N 1
ATOM 3005 C CA . ALA B 1 56 ? -48.922 -42.868 -38.084 1.00 33.19 55 ALA B CA 1
ATOM 3006 C C . ALA B 1 56 ? -49.361 -44.212 -37.496 1.00 32.80 55 ALA B C 1
ATOM 3007 O O . ALA B 1 56 ? -48.866 -44.624 -36.446 1.00 30.69 55 ALA B O 1
ATOM 3009 N N . ASP B 1 57 ? -50.286 -44.883 -38.183 1.00 33.07 56 ASP B N 1
ATOM 3010 C CA . ASP B 1 57 ? -50.751 -46.220 -37.781 1.00 33.16 56 ASP B CA 1
ATOM 3011 C C . ASP B 1 57 ? -49.651 -47.279 -37.874 1.00 30.98 56 ASP B C 1
ATOM 3012 O O . ASP B 1 57 ? -49.540 -48.134 -36.995 1.00 31.14 56 ASP B O 1
ATOM 3017 N N . LEU B 1 58 ? -48.854 -47.222 -38.939 1.00 30.33 57 LEU B N 1
ATOM 3018 C CA . LEU B 1 58 ? -47.743 -48.159 -39.129 1.00 31.06 57 LEU B CA 1
ATOM 3019 C C . LEU B 1 58 ? -46.673 -47.967 -38.055 1.00 31.48 57 LEU B C 1
ATOM 3020 O O . LEU B 1 58 ? -46.224 -48.939 -37.448 1.00 32.00 57 LEU B O 1
ATOM 3025 N N . ALA B 1 59 ? -46.284 -46.713 -37.822 1.00 32.17 58 ALA B N 1
ATOM 3026 C CA . ALA B 1 59 ? -45.307 -46.367 -36.783 1.00 33.18 58 ALA B CA 1
ATOM 3027 C C . ALA B 1 59 ? -45.738 -46.849 -35.398 1.00 34.56 58 ALA B C 1
ATOM 3028 O O . ALA B 1 59 ? -44.939 -47.437 -34.670 1.00 35.08 58 ALA B O 1
ATOM 3030 N N . HIS B 1 60 ? -47.002 -46.611 -35.050 1.00 35.80 59 HIS B N 1
ATOM 3031 C CA . HIS B 1 60 ? -47.546 -47.053 -33.760 1.00 37.87 59 HIS B CA 1
ATOM 3032 C C . HIS B 1 60 ? -47.587 -48.582 -33.634 1.00 35.91 59 HIS B C 1
ATOM 3033 O O . HIS B 1 60 ? -47.305 -49.126 -32.564 1.00 35.50 59 HIS B O 1
ATOM 3040 N N . ALA B 1 61 ? -47.934 -49.259 -34.728 1.00 34.97 60 ALA B N 1
ATOM 3041 C CA . ALA B 1 61 ? -47.990 -50.725 -34.771 1.00 35.22 60 ALA B CA 1
ATOM 3042 C C . ALA B 1 61 ? -46.627 -51.412 -34.615 1.00 34.27 60 ALA B C 1
ATOM 3043 O O . ALA B 1 61 ? -46.560 -52.536 -34.113 1.00 33.10 60 ALA B O 1
ATOM 3045 N N . LEU B 1 62 ? -45.555 -50.748 -35.053 1.00 32.75 61 LEU B N 1
ATOM 3046 C CA . LEU B 1 62 ? -44.194 -51.291 -34.929 1.00 32.38 61 LEU B CA 1
ATOM 3047 C C . LEU B 1 62 ? -43.533 -51.051 -33.562 1.00 33.67 61 LEU B C 1
ATOM 3048 O O . LEU B 1 62 ? -42.477 -51.627 -33.291 1.00 33.77 61 LEU B O 1
ATOM 3053 N N . GLN B 1 63 ? -44.145 -50.228 -32.707 1.00 35.19 62 GLN B N 1
ATOM 3054 C CA . GLN B 1 63 ? -43.571 -49.888 -31.391 1.00 37.52 62 GLN B CA 1
ATOM 3055 C C . GLN B 1 63 ? -43.245 -51.088 -30.483 1.00 37.63 62 GLN B C 1
ATOM 3056 O O . GLN B 1 63 ? -42.170 -51.113 -29.881 1.00 37.46 62 GLN B O 1
ATOM 3062 N N . PRO B 1 64 ? -44.158 -52.080 -30.380 1.00 38.79 63 PRO B N 1
ATOM 3063 C CA . PRO B 1 64 ? -43.819 -53.291 -29.612 1.00 40.06 63 PRO B CA 1
ATOM 3064 C C . PRO B 1 64 ? -42.884 -54.294 -30.317 1.00 38.13 63 PRO B C 1
ATOM 3065 O O . PRO B 1 64 ? -42.374 -55.201 -29.658 1.00 39.36 63 PRO B O 1
ATOM 3069 N N . THR B 1 65 ? -42.658 -54.133 -31.623 1.00 35.91 64 THR B N 1
ATOM 3070 C CA . THR B 1 65 ? -41.834 -55.066 -32.404 1.00 35.30 64 THR B CA 1
ATOM 3071 C C . THR B 1 65 ? -40.349 -54.713 -32.289 1.00 34.71 64 THR B C 1
ATOM 3072 O O . THR B 1 65 ? -39.981 -53.724 -31.648 1.00 34.73 64 THR B O 1
ATOM 3076 N N . GLU B 1 66 ? -39.507 -55.528 -32.926 1.00 33.89 65 GLU B N 1
ATOM 3077 C CA . GLU B 1 66 ? -38.073 -55.246 -33.056 1.00 34.08 65 GLU B CA 1
ATOM 3078 C C . GLU B 1 66 ? -37.710 -54.473 -34.347 1.00 32.04 65 GLU B C 1
ATOM 3079 O O . GLU B 1 66 ? -36.539 -54.422 -34.730 1.00 31.18 65 GLU B O 1
ATOM 3085 N N . TRP B 1 67 ? -38.710 -53.862 -34.991 1.00 30.08 66 TRP B N 1
ATOM 3086 C CA . TRP B 1 67 ? -38.524 -53.053 -36.198 1.00 29.29 66 TRP B CA 1
ATOM 3087 C C . TRP B 1 67 ? -38.744 -51.574 -35.890 1.00 29.15 66 TRP B C 1
ATOM 3088 O O . TRP B 1 67 ? -39.733 -51.221 -35.244 1.00 30.11 66 TRP B O 1
ATOM 3099 N N . SER B 1 68 ? -37.821 -50.722 -36.339 1.00 28.04 67 SER B N 1
ATOM 3100 C CA . SER B 1 68 ? -38.045 -49.272 -36.374 1.00 28.51 67 SER B CA 1
ATOM 3101 C C . SER B 1 68 ? -38.336 -48.851 -37.816 1.00 28.36 67 SER B C 1
ATOM 3102 O O . SER B 1 68 ? -37.873 -49.493 -38.761 1.00 29.09 67 SER B O 1
ATOM 3105 N N . LEU B 1 69 ? -39.107 -47.777 -37.964 1.00 28.04 68 LEU B N 1
ATOM 3106 C CA . LEU B 1 69 ? -39.570 -47.288 -39.266 1.00 28.04 68 LEU B CA 1
ATOM 3107 C C . LEU B 1 69 ? -38.804 -46.032 -39.668 1.00 28.72 68 LEU B C 1
ATOM 3108 O O . LEU B 1 69 ? -38.825 -45.045 -38.937 1.00 30.01 68 LEU B O 1
ATOM 3113 N N . PHE B 1 70 ? -38.142 -46.078 -40.824 1.00 28.78 69 PHE B N 1
ATOM 3114 C CA . PHE B 1 70 ? -37.462 -44.917 -41.403 1.00 29.31 69 PHE B CA 1
ATOM 3115 C C . PHE B 1 70 ? -38.269 -44.375 -42.581 1.00 30.22 69 PHE B C 1
ATOM 3116 O O . PHE B 1 70 ? -38.847 -45.145 -43.346 1.00 30.19 69 PHE B O 1
ATOM 3124 N N . THR B 1 71 ? -38.299 -43.050 -42.707 1.00 30.33 70 THR B N 1
ATOM 3125 C CA . THR B 1 71 ? -38.869 -42.350 -43.863 1.00 31.59 70 THR B CA 1
ATOM 3126 C C . THR B 1 71 ? -37.823 -41.335 -44.302 1.00 33.29 70 THR B C 1
ATOM 3127 O O . THR B 1 71 ? -37.100 -40.832 -43.449 1.00 34.09 70 THR B O 1
ATOM 3131 N N . LEU B 1 72 ? -37.731 -41.017 -45.593 1.00 37.17 71 LEU B N 1
ATOM 3132 C CA . LEU B 1 72 ? -36.624 -40.160 -46.058 1.00 42.16 71 LEU B CA 1
ATOM 3133 C C . LEU B 1 72 ? -36.969 -39.071 -47.070 1.00 47.08 71 LEU B C 1
ATOM 3134 O O . LEU B 1 72 ? -37.993 -39.123 -47.756 1.00 45.96 71 LEU B O 1
ATOM 3139 N N . THR B 1 73 ? -36.076 -38.081 -47.120 1.00 52.23 72 THR B N 1
ATOM 3140 C CA . THR B 1 73 ? -36.024 -37.087 -48.181 1.00 55.60 72 THR B CA 1
ATOM 3141 C C . THR B 1 73 ? -34.971 -37.536 -49.192 1.00 57.72 72 THR B C 1
ATOM 3142 O O . THR B 1 73 ? -33.890 -37.987 -48.810 1.00 53.43 72 THR B O 1
ATOM 3146 N N . LEU B 1 74 ? -35.305 -37.414 -50.474 1.00 64.11 73 LEU B N 1
ATOM 3147 C CA . LEU B 1 74 ? -34.404 -37.693 -51.587 1.00 68.97 73 LEU B CA 1
ATOM 3148 C C . LEU B 1 74 ? -34.019 -36.333 -52.189 1.00 70.30 73 LEU B C 1
ATOM 3149 O O . LEU B 1 74 ? -34.381 -35.288 -51.642 1.00 71.05 73 LEU B O 1
ATOM 3154 N N . THR B 1 75 ? -33.285 -36.335 -53.299 1.00 69.80 74 THR B N 1
ATOM 3155 C CA . THR B 1 75 ? -33.089 -35.117 -54.092 1.00 69.21 74 THR B CA 1
ATOM 3156 C C . THR B 1 75 ? -34.396 -34.900 -54.838 1.00 68.74 74 THR B C 1
ATOM 3157 O O . THR B 1 75 ? -34.866 -33.768 -54.969 1.00 71.42 74 THR B O 1
ATOM 3161 N N . SER B 1 76 ? -34.975 -35.999 -55.321 1.00 67.54 75 SER B N 1
ATOM 3162 C CA . SER B 1 76 ? -36.283 -35.971 -55.966 1.00 70.02 75 SER B CA 1
ATOM 3163 C C . SER B 1 76 ? -37.437 -35.567 -55.050 1.00 76.31 75 SER B C 1
ATOM 3164 O O . SER B 1 76 ? -38.480 -35.205 -55.564 1.00 78.08 75 SER B O 1
ATOM 3167 N N . SER B 1 77 ? -37.286 -35.634 -53.725 1.00 82.60 76 SER B N 1
ATOM 3168 C CA . SER B 1 77 ? -38.310 -35.081 -52.825 1.00 90.62 76 SER B CA 1
ATOM 3169 C C . SER B 1 77 ? -38.309 -33.561 -52.884 1.00 88.76 76 SER B C 1
ATOM 3170 O O . SER B 1 77 ? -39.379 -32.947 -52.880 1.00 86.58 76 SER B O 1
ATOM 3173 N N . TYR B 1 78 ? -37.120 -32.959 -52.935 1.00 88.60 77 TYR B N 1
ATOM 3174 C CA . TYR B 1 78 ? -37.010 -31.515 -53.143 1.00 87.94 77 TYR B CA 1
ATOM 3175 C C . TYR B 1 78 ? -37.531 -31.141 -54.530 1.00 83.15 77 TYR B C 1
ATOM 3176 O O . TYR B 1 78 ? -38.541 -30.447 -54.632 1.00 84.03 77 TYR B O 1
ATOM 3185 N N . GLN B 1 79 ? -36.883 -31.636 -55.584 1.00 77.78 78 GLN B N 1
ATOM 3186 C CA . GLN B 1 79 ? -37.352 -31.406 -56.968 1.00 73.78 78 GLN B CA 1
ATOM 3187 C C . GLN B 1 79 ? -38.815 -31.824 -57.207 1.00 75.74 78 GLN B C 1
ATOM 3188 O O . GLN B 1 79 ? -39.552 -31.117 -57.895 1.00 76.64 78 GLN B O 1
ATOM 3194 N N . SER B 1 80 ? -39.206 -32.963 -56.631 1.00 78.25 79 SER B N 1
ATOM 3195 C CA . SER B 1 80 ? -40.497 -33.641 -56.871 1.00 81.58 79 SER B CA 1
ATOM 3196 C C . SER B 1 80 ? -40.457 -34.405 -58.191 1.00 84.13 79 SER B C 1
ATOM 3197 O O . SER B 1 80 ? -39.555 -35.211 -58.422 1.00 87.66 79 SER B O 1
ATOM 3200 N N . GLY B 1 84 ? -34.343 -39.847 -65.970 1.00 80.99 83 GLY B N 1
ATOM 3201 C CA . GLY B 1 84 ? -33.098 -39.880 -65.207 1.00 80.32 83 GLY B CA 1
ATOM 3202 C C . GLY B 1 84 ? -33.242 -39.779 -63.696 1.00 73.59 83 GLY B C 1
ATOM 3203 O O . GLY B 1 84 ? -32.254 -39.955 -62.977 1.00 72.80 83 GLY B O 1
ATOM 3204 N N . HIS B 1 85 ? -34.453 -39.499 -63.207 1.00 65.29 84 HIS B N 1
ATOM 3205 C CA . HIS B 1 85 ? -34.682 -39.334 -61.767 1.00 60.54 84 HIS B CA 1
ATOM 3206 C C . HIS B 1 85 ? -34.570 -40.643 -60.978 1.00 57.82 84 HIS B C 1
ATOM 3207 O O . HIS B 1 85 ? -34.141 -40.621 -59.825 1.00 57.60 84 HIS B O 1
ATOM 3214 N N . LEU B 1 86 ? -34.926 -41.770 -61.600 1.00 56.12 85 LEU B N 1
ATOM 3215 C CA . LEU B 1 86 ? -34.894 -43.074 -60.917 1.00 56.25 85 LEU B CA 1
ATOM 3216 C C . LEU B 1 86 ? -33.487 -43.570 -60.562 1.00 54.49 85 LEU B C 1
ATOM 3217 O O . LEU B 1 86 ? -33.322 -44.259 -59.552 1.00 51.88 85 LEU B O 1
ATOM 3222 N N . ASP B 1 87 ? -32.488 -43.231 -61.378 1.00 54.24 86 ASP B N 1
ATOM 3223 C CA . ASP B 1 87 ? -31.085 -43.522 -61.045 1.00 55.56 86 ASP B CA 1
ATOM 3224 C C . ASP B 1 87 ? -30.615 -42.714 -59.834 1.00 51.82 86 ASP B C 1
ATOM 3225 O O . ASP B 1 87 ? -29.893 -43.239 -58.986 1.00 51.07 86 ASP B O 1
ATOM 3230 N N . ARG B 1 88 ? -31.021 -41.446 -59.764 1.00 49.94 87 ARG B N 1
ATOM 3231 C CA . ARG B 1 88 ? -30.724 -40.600 -58.604 1.00 50.28 87 ARG B CA 1
ATOM 3232 C C . ARG B 1 88 ? -31.449 -41.086 -57.347 1.00 45.82 87 ARG B C 1
ATOM 3233 O O . ARG B 1 88 ? -30.856 -41.123 -56.268 1.00 44.03 87 ARG B O 1
ATOM 3241 N N . ASP B 1 89 ? -32.729 -41.436 -57.493 1.00 42.86 88 ASP B N 1
ATOM 3242 C CA . ASP B 1 89 ? -33.523 -42.007 -56.393 1.00 42.41 88 ASP B CA 1
ATOM 3243 C C . ASP B 1 89 ? -32.870 -43.268 -55.846 1.00 41.19 88 ASP B C 1
ATOM 3244 O O . ASP B 1 89 ? -32.683 -43.410 -54.636 1.00 40.11 88 ASP B O 1
ATOM 3249 N N . THR B 1 90 ? -32.541 -44.174 -56.765 1.00 40.95 89 THR B N 1
ATOM 3250 C CA . THR B 1 90 ? -31.831 -45.421 -56.468 1.00 41.68 89 THR B CA 1
ATOM 3251 C C . THR B 1 90 ? -30.557 -45.187 -55.656 1.00 41.84 89 THR B C 1
ATOM 3252 O O . THR B 1 90 ? -30.321 -45.870 -54.658 1.00 40.69 89 THR B O 1
ATOM 3256 N N . ASN B 1 91 ? -29.740 -44.236 -56.106 1.00 43.65 90 ASN B N 1
ATOM 3257 C CA . ASN B 1 91 ? -28.482 -43.900 -55.430 1.00 46.52 90 ASN B CA 1
ATOM 3258 C C . ASN B 1 91 ? -28.700 -43.387 -54.010 1.00 43.58 90 ASN B C 1
ATOM 3259 O O . ASN B 1 91 ? -27.953 -43.741 -53.100 1.00 41.57 90 ASN B O 1
ATOM 3264 N N . GLU B 1 92 ? -29.725 -42.562 -53.829 1.00 43.05 91 GLU B N 1
ATOM 3265 C CA . GLU B 1 92 ? -30.020 -41.978 -52.520 1.00 43.94 91 GLU B CA 1
ATOM 3266 C C . GLU B 1 92 ? -30.678 -42.947 -51.548 1.00 39.72 91 GLU B C 1
ATOM 3267 O O . GLU B 1 92 ? -30.459 -42.848 -50.339 1.00 39.40 91 GLU B O 1
ATOM 3273 N N . ILE B 1 93 ? -31.465 -43.886 -52.071 1.00 36.70 92 ILE B N 1
ATOM 3274 C CA . ILE B 1 93 ? -31.963 -45.005 -51.268 1.00 35.32 92 ILE B CA 1
ATOM 3275 C C . ILE B 1 93 ? -30.792 -45.889 -50.824 1.00 34.33 92 ILE B C 1
ATOM 3276 O O . ILE B 1 93 ? -30.727 -46.284 -49.662 1.00 34.38 92 ILE B O 1
ATOM 3281 N N . ALA B 1 94 ? -29.872 -46.181 -51.746 1.00 34.27 93 ALA B N 1
ATOM 3282 C CA . ALA B 1 94 ? -28.657 -46.947 -51.427 1.00 36.25 93 ALA B CA 1
ATOM 3283 C C . ALA B 1 94 ? -27.809 -46.274 -50.340 1.00 35.69 93 ALA B C 1
ATOM 3284 O O . ALA B 1 94 ? -27.288 -46.950 -49.452 1.00 35.58 93 ALA B O 1
ATOM 3286 N N . GLN B 1 95 ? -27.686 -44.948 -50.417 1.00 36.65 94 GLN B N 1
ATOM 3287 C CA . GLN B 1 95 ? -26.983 -44.158 -49.393 1.00 39.31 94 GLN B CA 1
ATOM 3288 C C . GLN B 1 95 ? -27.675 -44.208 -48.028 1.00 35.01 94 GLN B C 1
ATOM 3289 O O . GLN B 1 95 ? -27.007 -44.332 -46.999 1.00 34.40 94 GLN B O 1
ATOM 3295 N N . CYS B 1 96 ? -29.004 -44.106 -48.028 1.00 33.34 95 CYS B N 1
ATOM 3296 C CA . CYS B 1 96 ? -29.790 -44.173 -46.792 1.00 31.94 95 CYS B CA 1
ATOM 3297 C C . CYS B 1 96 ? -29.743 -45.564 -46.156 1.00 31.97 95 CYS B C 1
ATOM 3298 O O . CYS B 1 96 ? -29.607 -45.685 -44.936 1.00 30.49 95 CYS B O 1
ATOM 3301 N N . LEU B 1 97 ? -29.858 -46.602 -46.985 1.00 33.27 96 LEU B N 1
ATOM 3302 C CA . LEU B 1 97 ? -29.736 -47.992 -46.523 1.00 34.80 96 LEU B CA 1
ATOM 3303 C C . LEU B 1 97 ? -28.354 -48.286 -45.931 1.00 36.07 96 LEU B C 1
ATOM 3304 O O . LEU B 1 97 ? -28.248 -48.971 -44.911 1.00 36.89 96 LEU B O 1
ATOM 3309 N N . LYS B 1 98 ? -27.308 -47.767 -46.577 1.00 37.84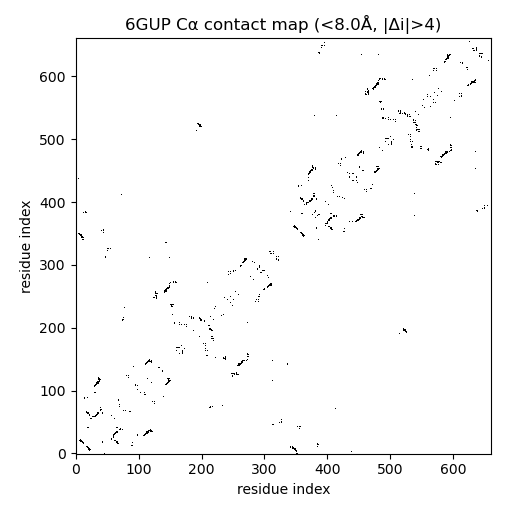 97 LYS B N 1
ATOM 3310 C CA . LYS B 1 98 ? -25.938 -47.847 -46.054 1.00 39.76 97 LYS B CA 1
ATOM 3311 C C . LYS B 1 98 ? -25.838 -47.203 -44.669 1.00 37.30 97 LYS B C 1
ATOM 3312 O O . LYS B 1 98 ? -25.236 -47.778 -43.760 1.00 36.06 97 LYS B O 1
ATOM 3318 N N . TYR B 1 99 ? -26.430 -46.017 -44.521 1.00 35.18 98 TYR B N 1
ATOM 3319 C CA . TYR B 1 99 ? -26.446 -45.312 -43.237 1.00 34.13 98 TYR B CA 1
ATOM 3320 C C . TYR B 1 99 ? -27.199 -46.097 -42.159 1.00 32.97 98 TYR B C 1
ATOM 3321 O O . TYR B 1 99 ? -26.699 -46.252 -41.041 1.00 33.09 98 TYR B O 1
ATOM 3330 N N . ILE B 1 100 ? -28.404 -46.561 -42.495 1.00 30.82 99 ILE B N 1
ATOM 3331 C CA . ILE B 1 100 ? -29.251 -47.318 -41.559 1.00 30.60 99 ILE B CA 1
ATOM 3332 C C . ILE B 1 100 ? -28.531 -48.568 -41.050 1.00 32.04 99 ILE B C 1
ATOM 3333 O O . ILE B 1 100 ? -28.542 -48.847 -39.851 1.00 32.00 99 ILE B O 1
ATOM 3338 N N . LYS B 1 101 ? -27.911 -49.306 -41.969 1.00 34.21 100 LYS B N 1
ATOM 3339 C CA . LYS B 1 101 ? -27.190 -50.536 -41.630 1.00 36.75 100 LYS B CA 1
ATOM 3340 C C . LYS B 1 101 ? -26.036 -50.265 -40.663 1.00 37.48 100 LYS B C 1
ATOM 3341 O O . LYS B 1 101 ? -25.891 -50.967 -39.660 1.00 37.11 100 LYS B O 1
ATOM 3347 N N . GLU B 1 102 ? -25.230 -49.246 -40.965 1.00 38.73 101 GLU B N 1
ATOM 3348 C CA . GLU B 1 102 ? -24.120 -48.840 -40.092 1.00 41.13 101 GLU B CA 1
ATOM 3349 C C . GLU B 1 102 ? -24.625 -48.390 -38.724 1.00 36.51 101 GLU B C 1
ATOM 3350 O O . GLU B 1 102 ? -24.094 -48.809 -37.695 1.00 36.50 101 GLU B O 1
ATOM 3356 N N . TYR B 1 103 ? -25.638 -47.527 -38.729 1.00 33.21 102 TYR B N 1
ATOM 3357 C CA . TYR B 1 103 ? -26.271 -47.032 -37.499 1.00 32.18 102 TYR B CA 1
ATOM 3358 C C . TYR B 1 103 ? -26.795 -48.175 -36.627 1.00 31.68 102 TYR B C 1
ATOM 3359 O O . TYR B 1 103 ? -26.500 -48.233 -35.432 1.00 31.86 102 TYR B O 1
ATOM 3368 N N . LYS B 1 104 ? -27.553 -49.082 -37.238 1.00 31.18 103 LYS B N 1
ATOM 3369 C CA . LYS B 1 104 ? -28.118 -50.232 -36.521 1.00 32.99 103 LYS B CA 1
ATOM 3370 C C . LYS B 1 104 ? -27.075 -51.270 -36.099 1.00 35.10 103 LYS B C 1
ATOM 3371 O O . LYS B 1 104 ? -27.260 -51.945 -35.084 1.00 34.93 103 LYS B O 1
ATOM 3377 N N . THR B 1 105 ? -25.995 -51.396 -36.871 1.00 37.08 104 THR B N 1
ATOM 3378 C CA . THR B 1 105 ? -24.865 -52.253 -36.495 1.00 37.97 104 THR B CA 1
ATOM 3379 C C . THR B 1 105 ? -24.153 -51.713 -35.251 1.00 39.12 104 THR B C 1
ATOM 3380 O O . THR B 1 105 ? -23.877 -52.466 -34.315 1.00 38.76 104 THR B O 1
ATOM 3384 N N . GLU B 1 106 ? -23.857 -50.414 -35.256 1.00 40.08 105 GLU B N 1
ATOM 3385 C CA . GLU B 1 106 ? -23.244 -49.737 -34.104 1.00 40.88 105 GLU B CA 1
ATOM 3386 C C . GLU B 1 106 ? -24.129 -49.781 -32.855 1.00 41.30 105 GLU B C 1
ATOM 3387 O O . GLU B 1 106 ? -23.624 -49.921 -31.738 1.00 41.20 105 GLU B O 1
ATOM 3393 N N . LYS B 1 107 ? -25.442 -49.672 -33.054 1.00 39.58 106 LYS B N 1
ATOM 3394 C CA . LYS B 1 107 ? -26.401 -49.613 -31.950 1.00 38.99 106 LYS B CA 1
ATOM 3395 C C . LYS B 1 107 ? -26.731 -50.997 -31.380 1.00 38.57 106 LYS B C 1
ATOM 3396 O O . LYS B 1 107 ? -26.702 -51.180 -30.161 1.00 37.72 106 LYS B O 1
ATOM 3402 N N . PHE B 1 108 ? -27.029 -51.962 -32.256 1.00 37.87 107 PHE B N 1
ATOM 3403 C CA . PHE B 1 108 ? -27.533 -53.287 -31.840 1.00 37.80 107 PHE B CA 1
ATOM 3404 C C . PHE B 1 108 ? -26.711 -54.504 -32.298 1.00 38.07 107 PHE B C 1
ATOM 3405 O O . PHE B 1 108 ? -27.135 -55.639 -32.075 1.00 38.59 107 PHE B O 1
ATOM 3413 N N . GLY B 1 109 ? -25.543 -54.280 -32.903 1.00 38.17 108 GLY B N 1
ATOM 3414 C CA . GLY B 1 109 ? -24.681 -55.371 -33.385 1.00 36.87 108 GLY B CA 1
ATOM 3415 C C . GLY B 1 109 ? -24.920 -55.720 -34.845 1.00 36.82 108 GLY B C 1
ATOM 3416 O O . GLY B 1 109 ? -25.999 -55.465 -35.386 1.00 36.96 108 GLY B O 1
ATOM 3417 N N . GLY B 1 110 ? -23.907 -56.318 -35.474 1.00 35.81 109 GLY B N 1
ATOM 3418 C CA . GLY B 1 110 ? -23.938 -56.644 -36.904 1.00 35.48 109 GLY B CA 1
ATOM 3419 C C . GLY B 1 110 ? -24.582 -57.984 -37.209 1.00 36.08 109 GLY B C 1
ATOM 3420 O O . GLY B 1 110 ? -25.639 -58.302 -36.666 1.00 36.60 109 GLY B O 1
ATOM 3421 N N . SER B 1 111 ? -23.936 -58.772 -38.073 1.00 36.69 110 SER B N 1
ATOM 3422 C CA . SER B 1 111 ? -24.496 -60.045 -38.563 1.00 36.77 110 SER B CA 1
ATOM 3423 C C . SER B 1 111 ? -24.877 -61.052 -37.467 1.00 35.64 110 SER B C 1
ATOM 3424 O O . SER B 1 111 ? -25.812 -61.830 -37.658 1.00 36.86 110 SER B O 1
ATOM 3427 N N . ALA B 1 112 ? -24.176 -61.029 -36.332 1.00 34.37 111 ALA B N 1
ATOM 3428 C CA . ALA B 1 112 ? -24.519 -61.888 -35.183 1.00 33.57 111 ALA B CA 1
ATOM 3429 C C . ALA B 1 112 ? -25.879 -61.552 -34.551 1.00 34.78 111 ALA B C 1
ATOM 3430 O O . ALA B 1 112 ? -26.533 -62.430 -33.990 1.00 34.71 111 ALA B O 1
ATOM 3432 N N . SER B 1 113 ? -26.290 -60.286 -34.630 1.00 36.11 112 SER B N 1
ATOM 3433 C CA . SER B 1 113 ? -27.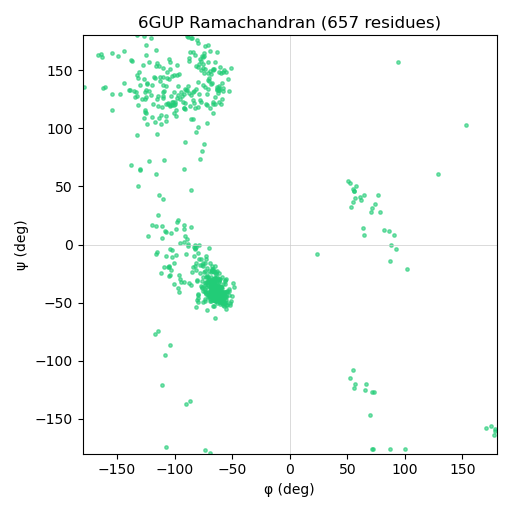620 -59.868 -34.161 1.00 36.79 112 SER B CA 1
ATOM 3434 C C . SER B 1 113 ? -28.756 -60.195 -35.142 1.00 37.59 112 SER B C 1
ATOM 3435 O O . SER B 1 113 ? -29.929 -60.095 -34.773 1.00 38.65 112 SER B O 1
ATOM 3438 N N . SER B 1 114 ? -28.403 -60.568 -36.376 1.00 37.74 113 SER B N 1
ATOM 3439 C CA . SER B 1 114 ? -29.350 -61.019 -37.403 1.00 38.88 113 SER B CA 1
ATOM 3440 C C . SER B 1 114 ? -30.315 -59.902 -37.813 1.00 38.21 113 SER B C 1
ATOM 3441 O O . SER B 1 114 ? -31.516 -60.132 -37.982 1.00 38.46 113 SER B O 1
ATOM 3444 N N . GLY B 1 115 ? -29.769 -58.697 -37.976 1.00 36.50 114 GLY B N 1
ATOM 3445 C CA . GLY B 1 115 ? -30.544 -57.526 -38.369 1.00 35.78 114 GLY B CA 1
ATOM 3446 C C . GLY B 1 115 ? -30.991 -57.624 -39.813 1.00 34.34 114 GLY B C 1
ATOM 3447 O O . GLY B 1 115 ? -30.280 -58.171 -40.657 1.00 35.38 114 GLY B O 1
ATOM 3448 N N . LYS B 1 116 ? -32.160 -57.057 -40.091 1.00 31.61 115 LYS B N 1
ATOM 3449 C CA . LYS B 1 116 ? -32.859 -57.234 -41.358 1.00 31.08 115 LYS B CA 1
ATOM 3450 C C . LYS B 1 116 ? -33.277 -55.861 -41.858 1.00 31.24 115 LYS B C 1
ATOM 3451 O O . LYS B 1 116 ? -33.639 -54.992 -41.061 1.00 32.23 115 LYS B O 1
ATOM 3457 N N . ILE B 1 117 ? -33.218 -55.675 -43.174 1.00 31.92 116 ILE B N 1
ATOM 3458 C CA . ILE B 1 117 ? -33.572 -54.412 -43.810 1.00 33.94 116 ILE B CA 1
ATOM 3459 C C . ILE B 1 117 ? -34.631 -54.685 -44.870 1.00 30.99 116 ILE B C 1
ATOM 3460 O O . ILE B 1 117 ? -34.422 -55.518 -45.753 1.00 30.93 116 ILE B O 1
ATOM 3465 N N . VAL B 1 118 ? -35.756 -53.977 -44.772 1.00 29.86 117 VAL B N 1
ATOM 3466 C CA . VAL B 1 118 ? -36.847 -54.068 -45.742 1.00 28.97 117 VAL B CA 1
ATOM 3467 C C . VAL B 1 118 ? -37.056 -52.686 -46.359 1.00 28.02 117 VAL B C 1
ATOM 3468 O O . VAL B 1 118 ? -37.022 -51.678 -45.654 1.00 26.76 117 VAL B O 1
ATOM 3472 N N . LEU B 1 119 ? -37.258 -52.653 -47.676 1.00 28.15 118 LEU B N 1
ATOM 3473 C CA . LEU B 1 119 ? -37.555 -51.419 -48.400 1.00 28.60 118 LEU B CA 1
ATOM 3474 C C . LEU B 1 119 ? -39.021 -51.440 -48.814 1.00 28.86 118 LEU B C 1
ATOM 3475 O O . LEU B 1 119 ? -39.450 -52.348 -49.525 1.00 27.17 118 LEU B O 1
ATOM 3480 N N . MET B 1 120 ? -39.783 -50.442 -48.367 1.00 29.68 119 MET B N 1
ATOM 3481 C CA . MET B 1 120 ? -41.209 -50.341 -48.676 1.00 29.48 119 MET B CA 1
ATOM 3482 C C . MET B 1 120 ? -41.479 -49.105 -49.529 1.00 29.36 119 MET B C 1
ATOM 3483 O O . MET B 1 120 ? -41.108 -47.992 -49.153 1.00 29.26 119 MET B O 1
ATOM 3488 N N . GLY B 1 121 ? -42.124 -49.320 -50.674 1.00 29.39 120 GLY B N 1
ATOM 3489 C CA . GLY B 1 121 ? -42.526 -48.248 -51.575 1.00 29.90 120 GLY B CA 1
ATOM 3490 C C . GLY B 1 121 ? -43.977 -47.873 -51.340 1.00 32.00 120 GLY B C 1
ATOM 3491 O O . GLY B 1 121 ? -44.853 -48.739 -51.328 1.00 30.19 120 GLY B O 1
ATOM 3492 N N . HIS B 1 122 ? -44.219 -46.579 -51.148 1.00 36.44 121 HIS B N 1
ATOM 3493 C CA . HIS B 1 122 ? -45.560 -46.033 -50.969 1.00 40.72 121 HIS B CA 1
ATOM 3494 C C . HIS B 1 122 ? -45.903 -45.210 -52.202 1.00 40.04 121 HIS B C 1
ATOM 3495 O O . HIS B 1 122 ? -45.227 -44.221 -52.496 1.00 40.40 121 HIS B O 1
ATOM 3502 N N . SER B 1 123 ? -46.952 -45.628 -52.914 1.00 39.89 122 SER B N 1
ATOM 3503 C CA . SER B 1 123 ? -47.440 -44.939 -54.113 1.00 41.02 122 SER B CA 1
ATOM 3504 C C . SER B 1 123 ? -46.324 -44.763 -55.165 1.00 42.47 122 SER B C 1
ATOM 3505 O O . SER B 1 123 ? -45.905 -45.744 -55.784 1.00 41.50 122 SER B O 1
ATOM 3508 N N . THR B 1 124 ? -45.840 -43.530 -55.342 1.00 43.53 123 THR B N 1
ATOM 3509 C CA . THR B 1 124 ? -44.733 -43.222 -56.255 1.00 42.98 123 THR B CA 1
ATOM 3510 C C . THR B 1 124 ? -43.415 -43.893 -55.865 1.00 39.32 123 THR B C 1
ATOM 3511 O O . THR B 1 124 ? -42.574 -44.153 -56.726 1.00 39.35 123 THR B O 1
ATOM 3515 N N . GLY B 1 125 ? -43.236 -44.154 -54.571 1.00 37.25 124 GLY B N 1
ATOM 3516 C CA . GLY B 1 125 ? -42.066 -44.873 -54.071 1.00 35.98 124 GLY B CA 1
ATOM 3517 C C . GLY B 1 125 ? -41.907 -46.293 -54.586 1.00 34.85 124 GLY B C 1
ATOM 3518 O O . GLY B 1 125 ? -40.794 -46.813 -54.602 1.00 35.85 124 GLY B O 1
ATOM 3519 N N . SER B 1 126 ? -43.010 -46.921 -54.998 1.00 33.91 125 SER B N 1
ATOM 3520 C CA . SER B 1 126 ? -42.977 -48.270 -55.575 1.00 35.03 125 SER B CA 1
ATOM 3521 C C . SER B 1 126 ? -42.117 -48.374 -56.841 1.00 35.94 125 SER B C 1
ATOM 3522 O O . SER B 1 126 ? -41.462 -49.395 -57.052 1.00 34.80 125 SER B O 1
ATOM 3525 N N . GLN B 1 127 ? -42.124 -47.327 -57.671 1.00 37.87 126 GLN B N 1
ATOM 3526 C CA . GLN B 1 127 ? -41.229 -47.247 -58.839 1.00 40.49 126 GLN B CA 1
ATOM 3527 C C . GLN B 1 127 ? -39.757 -47.316 -58.427 1.00 37.89 126 GLN B C 1
ATOM 3528 O O . GLN B 1 127 ? -38.959 -48.002 -59.070 1.00 36.12 126 GLN B O 1
ATOM 3534 N N . CYS B 1 128 ? -39.413 -46.597 -57.357 1.00 37.34 127 CYS B N 1
ATOM 3535 C CA . CYS B 1 128 ? -38.057 -46.608 -56.802 1.00 40.87 127 CYS B CA 1
ATOM 3536 C C . CYS B 1 128 ? -37.648 -47.984 -56.270 1.00 39.34 127 CYS B C 1
ATOM 3537 O O . CYS B 1 128 ? -36.489 -48.374 -56.405 1.00 40.08 127 CYS B O 1
ATOM 3540 N N . VAL B 1 129 ? -38.598 -48.707 -55.672 1.00 36.93 128 VAL B N 1
ATOM 3541 C CA . VAL B 1 129 ? -38.352 -50.063 -55.157 1.00 35.88 128 VAL B CA 1
ATOM 3542 C C . VAL B 1 129 ? -38.029 -51.030 -56.298 1.00 34.89 128 VAL B C 1
ATOM 3543 O O . VAL B 1 129 ? -37.050 -51.777 -56.219 1.00 34.40 128 VAL B O 1
ATOM 3547 N N . LEU B 1 130 ? -38.852 -51.014 -57.348 1.00 33.48 129 LEU B N 1
ATOM 3548 C CA . LEU B 1 130 ? -38.659 -51.913 -58.490 1.00 33.44 129 LEU B CA 1
ATOM 3549 C C . LEU B 1 130 ? -37.388 -51.578 -59.270 1.00 34.71 129 LEU B C 1
ATOM 3550 O O . LEU B 1 130 ? -36.654 -52.484 -59.670 1.00 36.34 129 LEU B O 1
ATOM 3555 N N . HIS B 1 131 ? -37.130 -50.285 -59.472 1.00 36.31 130 HIS B N 1
ATOM 3556 C CA . HIS B 1 131 ? -35.913 -49.826 -60.153 1.00 38.55 130 HIS B CA 1
ATOM 3557 C C . HIS B 1 131 ? -34.635 -50.144 -59.369 1.00 38.40 130 HIS B C 1
ATOM 3558 O O . HIS B 1 131 ? -33.626 -50.523 -59.968 1.00 38.83 130 HIS B O 1
ATOM 3565 N N . TYR B 1 132 ? -34.682 -49.973 -58.045 1.00 37.67 131 TYR B N 1
ATOM 3566 C CA . TYR B 1 132 ? -33.577 -50.363 -57.153 1.00 38.33 131 TYR B CA 1
ATOM 3567 C C . TYR B 1 132 ? -33.232 -51.845 -57.311 1.00 39.15 131 TYR B C 1
ATOM 3568 O O . TYR B 1 132 ? -32.058 -52.214 -57.363 1.00 40.72 131 TYR B O 1
ATOM 3577 N N . LEU B 1 133 ? -34.267 -52.677 -57.377 1.00 37.10 132 LEU B N 1
ATOM 3578 C CA . LEU B 1 133 ? -34.108 -54.129 -57.457 1.00 37.21 132 LEU B CA 1
ATOM 3579 C C . LEU B 1 133 ? -33.713 -54.659 -58.835 1.00 37.66 132 LEU B C 1
ATOM 3580 O O . LEU B 1 133 ? -32.993 -55.653 -58.918 1.00 38.23 132 LEU B O 1
ATOM 3585 N N . SER B 1 134 ? -34.221 -54.040 -59.892 1.00 39.01 133 SER B N 1
ATOM 3586 C CA . SER B 1 134 ? -34.067 -54.610 -61.254 1.00 42.45 133 SER B CA 1
ATOM 3587 C C . SER B 1 134 ? -33.032 -53.908 -62.128 1.00 47.16 133 SER B C 1
ATOM 3588 O O . SER B 1 134 ? -32.636 -54.488 -63.119 1.00 48.41 133 SER B O 1
ATOM 3591 N N . ARG B 1 135 ? -32.640 -52.690 -61.814 1.00 53.08 134 ARG B N 1
ATOM 3592 C CA . ARG B 1 135 ? -31.661 -52.040 -62.710 1.00 61.21 134 ARG B CA 1
ATOM 3593 C C . ARG B 1 135 ? -30.298 -52.729 -62.642 1.00 64.88 134 ARG B C 1
ATOM 3594 O O . ARG B 1 135 ? -29.833 -53.045 -61.554 1.00 62.04 134 ARG B O 1
ATOM 3602 N N . PRO B 1 136 ? -29.629 -52.926 -63.793 1.00 72.76 135 PRO B N 1
ATOM 3603 C CA . PRO B 1 136 ? -28.313 -53.552 -63.832 1.00 75.74 135 PRO B CA 1
ATOM 3604 C C . PRO B 1 136 ? -27.201 -52.520 -63.606 1.00 74.72 135 PRO B C 1
ATOM 3605 O O . PRO B 1 136 ? -27.531 -51.367 -63.549 1.00 74.52 135 PRO B O 1
ATOM 3609 N N . HIS B 1 151 ? -21.991 -42.439 -57.063 1.00 95.68 150 HIS B N 1
ATOM 3610 C CA . HIS B 1 151 ? -22.610 -43.753 -57.209 1.00 99.38 150 HIS B CA 1
ATOM 3611 C C . HIS B 1 151 ? -22.232 -44.681 -56.051 1.00 100.07 150 HIS B C 1
ATOM 3612 O O . HIS B 1 151 ? -21.119 -45.213 -56.010 1.00 101.49 150 HIS B O 1
ATOM 3619 N N . VAL B 1 152 ? -23.161 -44.851 -55.112 1.00 94.91 151 VAL B N 1
ATOM 3620 C CA . VAL B 1 152 ? -23.021 -45.833 -54.039 1.00 85.97 151 VAL B CA 1
ATOM 3621 C C . VAL B 1 152 ? -23.587 -47.161 -54.528 1.00 77.10 151 VAL B C 1
ATOM 3622 O O . VAL B 1 152 ? -24.657 -47.200 -55.143 1.00 77.08 151 VAL B O 1
ATOM 3626 N N . GLU B 1 153 ? -22.860 -48.241 -54.248 1.00 69.32 152 GLU B N 1
ATOM 3627 C CA . GLU B 1 153 ? -23.268 -49.583 -54.653 1.00 66.18 152 GLU B CA 1
ATOM 3628 C C . GLU B 1 153 ? -24.473 -50.024 -53.824 1.00 58.55 152 GLU B C 1
ATOM 3629 O O . GLU B 1 153 ? -24.487 -49.852 -52.603 1.00 57.32 152 GLU B O 1
ATOM 3635 N N . ARG B 1 154 ? -25.476 -50.581 -54.497 1.00 53.76 153 ARG B N 1
ATOM 3636 C CA . ARG B 1 154 ? -26.706 -51.020 -53.838 1.00 51.12 153 ARG B CA 1
ATOM 3637 C C . ARG B 1 154 ? -26.461 -52.269 -53.002 1.00 48.71 153 ARG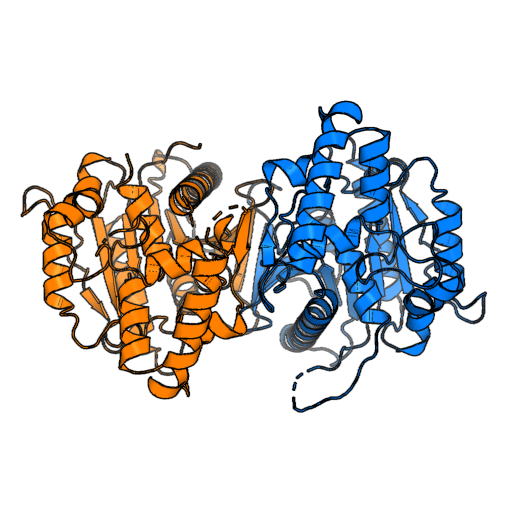 B C 1
ATOM 3638 O O . ARG B 1 154 ? -25.890 -53.244 -53.495 1.00 48.45 153 ARG B O 1
ATOM 3646 N N . MET B 1 155 ? -26.896 -52.233 -51.743 1.00 45.22 154 MET B N 1
ATOM 3647 C CA . MET B 1 155 ? -26.833 -53.405 -50.873 1.00 42.75 154 MET B CA 1
ATOM 3648 C C . MET B 1 155 ? -28.028 -54.318 -51.159 1.00 41.47 154 MET B C 1
ATOM 3649 O O . MET B 1 155 ? -29.072 -53.836 -51.611 1.00 40.11 154 MET B O 1
ATOM 3654 N N . PRO B 1 156 ? -27.886 -55.634 -50.895 1.00 41.40 155 PRO B N 1
ATOM 3655 C CA . PRO B 1 156 ? -29.060 -56.512 -50.951 1.00 40.24 155 PRO B CA 1
ATOM 3656 C C . PRO B 1 156 ? -30.082 -56.201 -49.851 1.00 38.28 155 PRO B C 1
ATOM 3657 O O . PRO B 1 156 ? -29.710 -55.732 -48.772 1.00 37.70 155 PRO B O 1
ATOM 3661 N N . LEU B 1 157 ? -31.352 -56.464 -50.144 1.00 36.01 156 LEU B N 1
ATOM 3662 C CA . LEU B 1 157 ? -32.449 -56.277 -49.200 1.00 34.54 156 LEU B CA 1
ATOM 3663 C C . LEU B 1 157 ? -32.931 -57.631 -48.699 1.00 34.95 156 LEU B C 1
ATOM 3664 O O . LEU B 1 157 ? -32.977 -58.602 -49.460 1.00 36.33 156 LEU B O 1
ATOM 3669 N N . ASP B 1 158 ? -33.296 -57.688 -47.421 1.00 35.10 157 ASP B N 1
ATOM 3670 C CA . ASP B 1 158 ? -33.934 -58.875 -46.853 1.00 35.93 157 ASP B CA 1
ATOM 3671 C C . ASP B 1 158 ? -35.396 -58.982 -47.296 1.00 35.46 157 ASP B C 1
ATOM 3672 O O . ASP B 1 158 ? -35.930 -60.084 -47.390 1.00 36.56 157 ASP B O 1
ATOM 3677 N N . GLY B 1 159 ? -36.030 -57.843 -47.574 1.00 33.77 158 GLY B N 1
ATOM 3678 C CA . GLY B 1 159 ? -37.395 -57.822 -48.097 1.00 32.07 158 GLY B CA 1
ATOM 3679 C C . GLY B 1 159 ? -37.725 -56.575 -48.896 1.00 30.38 158 GLY B C 1
ATOM 3680 O O . GLY B 1 159 ? -36.996 -55.581 -48.846 1.00 29.46 158 GLY B O 1
ATOM 3681 N N . ALA B 1 160 ? -38.828 -56.642 -49.640 1.00 29.44 159 ALA B N 1
ATOM 3682 C CA . ALA B 1 160 ? -39.344 -55.497 -50.396 1.00 28.81 159 ALA B CA 1
ATOM 3683 C C . ALA B 1 160 ? -40.873 -55.490 -50.410 1.00 28.73 159 ALA B C 1
ATOM 3684 O O . ALA B 1 160 ? -41.503 -56.543 -50.549 1.00 28.38 159 ALA B O 1
ATOM 3686 N N . ILE B 1 161 ? -41.454 -54.300 -50.253 1.00 29.24 160 ILE B N 1
ATOM 3687 C CA . ILE B 1 161 ? -42.908 -54.107 -50.282 1.00 29.10 160 ILE B CA 1
ATOM 3688 C C . ILE B 1 161 ? -43.232 -52.967 -51.251 1.00 29.35 160 ILE B C 1
ATOM 3689 O O . ILE B 1 161 ? -42.538 -51.951 -51.269 1.00 29.78 160 ILE B O 1
ATOM 3694 N N . MET B 1 162 ? -44.273 -53.151 -52.061 1.00 29.80 161 MET B N 1
ATOM 3695 C CA . MET B 1 162 ? -44.800 -52.093 -52.927 1.00 30.52 161 MET B CA 1
ATOM 3696 C C . MET B 1 162 ? -46.289 -51.930 -52.649 1.00 30.04 161 MET B C 1
ATOM 3697 O O . MET B 1 162 ? -47.071 -52.854 -52.883 1.00 30.43 161 MET B O 1
ATOM 3702 N N . GLN B 1 163 ? -46.667 -50.759 -52.138 1.00 29.29 162 GLN B N 1
ATOM 3703 C CA . GLN B 1 163 ? -48.053 -50.458 -51.784 1.00 28.76 162 GLN B CA 1
ATOM 3704 C C . GLN B 1 163 ? -48.612 -49.421 -52.756 1.00 28.96 162 GLN B C 1
ATOM 3705 O O . GLN B 1 163 ? -48.021 -48.354 -52.936 1.00 29.38 162 GLN B O 1
ATOM 3711 N N . ALA B 1 164 ? -49.747 -49.752 -53.372 1.00 29.77 163 ALA B N 1
ATOM 3712 C CA . ALA B 1 164 ? -50.396 -48.922 -54.394 1.00 31.16 163 ALA B CA 1
ATOM 3713 C C . ALA B 1 164 ? -49.465 -48.493 -55.546 1.00 31.73 163 ALA B C 1
ATOM 3714 O O . ALA B 1 164 ? -49.367 -47.301 -55.851 1.00 31.99 163 ALA B O 1
ATOM 3716 N N . PRO B 1 165 ? -48.778 -49.463 -56.190 1.00 31.83 164 PRO B N 1
ATOM 3717 C CA . PRO B 1 165 ? -47.996 -49.123 -57.380 1.00 32.45 164 PRO B CA 1
ATOM 3718 C C . PRO B 1 165 ? -48.927 -48.839 -58.557 1.00 34.76 164 PRO B C 1
ATOM 3719 O O . PRO B 1 165 ? -49.704 -49.711 -58.945 1.00 36.60 164 PRO B O 1
ATOM 3723 N N . VAL B 1 166 ? -48.845 -47.631 -59.109 1.00 37.15 165 VAL B N 1
ATOM 3724 C CA . VAL B 1 166 ? -49.793 -47.175 -60.131 1.00 39.28 165 VAL B CA 1
ATOM 3725 C C . VAL B 1 166 ? -49.095 -46.540 -61.326 1.00 37.58 165 VAL B C 1
ATOM 3726 O O . VAL B 1 166 ? -48.058 -45.889 -61.184 1.00 38.36 165 VAL B O 1
ATOM 3730 N N . SER B 1 167 ? -49.685 -46.739 -62.502 1.00 36.36 166 SER B N 1
ATOM 3731 C CA . SER B 1 167 ? -49.223 -46.101 -63.728 1.00 35.92 166 SER B CA 1
ATOM 3732 C C . SER B 1 167 ? -49.672 -44.642 -63.742 1.00 35.68 166 SER B C 1
ATOM 3733 O O . SER B 1 167 ? -50.868 -44.359 -63.648 1.00 36.83 166 SER B O 1
ATOM 3736 N N . ASP B 1 168 ? -48.707 -43.729 -63.851 1.00 37.42 167 ASP B N 1
ATOM 3737 C CA . ASP B 1 168 ? -48.991 -42.297 -64.013 1.00 40.52 167 ASP B CA 1
ATOM 3738 C C . ASP B 1 168 ? -49.623 -42.013 -65.378 1.00 40.18 167 ASP B C 1
ATOM 3739 O O . ASP B 1 168 ? -50.492 -41.145 -65.495 1.00 38.29 167 ASP B O 1
ATOM 3744 N N . ARG B 1 169 ? -49.167 -42.743 -66.399 1.00 40.44 168 ARG B N 1
ATOM 3745 C CA . ARG B 1 169 ? -49.749 -42.698 -67.747 1.00 40.96 168 ARG B CA 1
ATOM 3746 C C . ARG B 1 169 ? -51.250 -42.996 -67.719 1.00 39.77 168 ARG B C 1
ATOM 3747 O O . ARG B 1 169 ? -52.053 -42.193 -68.198 1.00 40.83 168 ARG B O 1
ATOM 3755 N N . GLU B 1 170 ? -51.614 -44.143 -67.149 1.00 36.82 169 GLU B N 1
ATOM 3756 C CA . GLU B 1 170 ? -53.017 -44.572 -67.085 1.00 37.29 169 GLU B CA 1
ATOM 3757 C C . GLU B 1 170 ? -53.864 -43.760 -66.099 1.00 36.46 169 GLU B C 1
ATOM 3758 O O . GLU B 1 170 ? -55.080 -43.661 -66.270 1.00 35.72 169 GLU B O 1
ATOM 3764 N N . ALA B 1 171 ? -53.228 -43.196 -65.071 1.00 36.02 170 ALA B N 1
ATOM 3765 C CA . ALA B 1 171 ? -53.907 -42.278 -64.149 1.00 35.52 170 ALA B CA 1
ATOM 3766 C C . ALA B 1 171 ? -54.337 -40.988 -64.852 1.00 35.75 170 ALA B C 1
ATOM 3767 O O . ALA B 1 171 ? -55.417 -40.466 -64.578 1.00 36.17 170 ALA B O 1
ATOM 3769 N N . ILE B 1 172 ? -53.494 -40.486 -65.754 1.00 35.83 171 ILE B N 1
ATOM 3770 C CA . ILE B 1 172 ? -53.822 -39.308 -66.570 1.00 36.11 171 ILE B CA 1
ATOM 3771 C C . ILE B 1 172 ? -54.899 -39.651 -67.609 1.00 37.09 171 ILE B C 1
ATOM 3772 O O . ILE B 1 172 ? -55.830 -38.868 -67.804 1.00 37.58 171 ILE B O 1
ATOM 3777 N N . GLN B 1 173 ? -54.774 -40.811 -68.260 1.00 38.03 172 GLN B N 1
ATOM 3778 C CA . GLN B 1 173 ? -55.820 -41.334 -69.161 1.00 39.36 172 GLN B CA 1
ATOM 3779 C C . GLN B 1 173 ? -57.180 -41.389 -68.469 1.00 38.60 172 GLN B C 1
ATOM 3780 O O . GLN B 1 173 ? -58.202 -41.033 -69.056 1.00 39.15 172 GLN B O 1
ATOM 3786 N N . TRP B 1 174 ? -57.169 -41.850 -67.220 1.00 37.43 173 TRP B N 1
ATOM 3787 C CA . TRP B 1 174 ? -58.373 -41.958 -66.402 1.00 36.80 173 TRP B CA 1
ATOM 3788 C C . TRP B 1 174 ? -58.973 -40.594 -66.059 1.00 36.40 173 TRP B C 1
ATOM 3789 O O . TRP B 1 174 ? -60.195 -40.435 -66.068 1.00 38.21 173 TRP B O 1
ATOM 3800 N N . VAL B 1 175 ? -58.110 -39.625 -65.755 1.00 35.80 174 VAL B N 1
ATOM 3801 C CA . VAL B 1 175 ? -58.534 -38.241 -65.517 1.00 35.88 174 VAL B CA 1
ATOM 3802 C C . VAL B 1 175 ? -59.139 -37.616 -66.782 1.00 37.67 174 VAL B C 1
ATOM 3803 O O . VAL B 1 175 ? -60.145 -36.910 -66.700 1.00 39.21 174 VAL B O 1
ATOM 3807 N N . LEU B 1 176 ? -58.530 -37.874 -67.937 1.00 39.30 175 LEU B N 1
ATOM 3808 C CA . LEU B 1 176 ? -59.070 -37.396 -69.217 1.00 42.12 175 LEU B CA 1
ATOM 3809 C C . LEU B 1 176 ? -60.407 -38.036 -69.593 1.00 43.65 175 LEU B C 1
ATOM 3810 O O . LEU B 1 176 ? -61.217 -37.410 -70.273 1.00 43.93 175 LEU B O 1
ATOM 3815 N N . ALA B 1 177 ? -60.621 -39.280 -69.169 1.00 45.62 176 ALA B N 1
ATOM 3816 C CA . ALA B 1 177 ? -61.889 -39.976 -69.401 1.00 46.66 176 ALA B CA 1
ATOM 3817 C C . ALA B 1 177 ? -62.988 -39.569 -68.412 1.00 48.97 176 ALA B C 1
ATOM 3818 O O . ALA B 1 177 ? -64.132 -39.365 -68.821 1.00 48.53 176 ALA B O 1
ATOM 3820 N N . GLU B 1 178 ? -62.640 -39.452 -67.127 1.00 50.74 177 GLU B N 1
ATOM 3821 C CA . GLU B 1 178 ? -63.626 -39.268 -66.041 1.00 51.97 177 GLU B CA 1
ATOM 3822 C C . GLU B 1 178 ? -63.565 -37.949 -65.257 1.00 50.05 177 GLU B C 1
ATOM 3823 O O . GLU B 1 178 ? -64.456 -37.683 -64.447 1.00 48.72 177 GLU B O 1
ATOM 3829 N N . GLY B 1 179 ? -62.538 -37.131 -65.489 1.00 48.33 178 GLY B N 1
ATOM 3830 C CA . GLY B 1 179 ? -62.334 -35.893 -64.730 1.00 47.48 178 GLY B CA 1
ATOM 3831 C C . GLY B 1 179 ? -61.551 -36.095 -63.443 1.00 47.44 178 GLY B C 1
ATOM 3832 O O . GLY B 1 179 ? -61.083 -37.200 -63.153 1.00 47.10 178 GLY B O 1
ATOM 3833 N N . LEU B 1 180 ? -61.407 -35.013 -62.679 1.00 47.08 179 LEU B N 1
ATOM 3834 C CA . LEU B 1 180 ? -60.670 -35.021 -61.410 1.00 47.53 179 LEU B CA 1
ATOM 3835 C C . LEU B 1 180 ? -61.179 -33.907 -60.496 1.00 51.35 179 LEU B C 1
ATOM 3836 O O . LEU B 1 180 ? -61.264 -32.752 -60.916 1.00 50.91 179 LEU B O 1
ATOM 3841 N N . GLY B 1 181 ? -61.501 -34.256 -59.251 1.00 56.02 180 GLY B N 1
ATOM 3842 C CA . GLY B 1 181 ? -62.003 -33.290 -58.272 1.00 59.78 180 GLY B CA 1
ATOM 3843 C C . GLY B 1 181 ? -63.370 -32.758 -58.664 1.00 61.78 180 GLY B C 1
ATOM 3844 O O . GLY B 1 181 ? -64.320 -33.532 -58.802 1.00 60.93 180 GLY B O 1
ATOM 3845 N N . ASP B 1 182 ? -63.460 -31.441 -58.855 1.00 65.37 181 ASP B N 1
ATOM 3846 C CA . ASP B 1 182 ? -64.689 -30.788 -59.340 1.00 68.00 181 ASP B CA 1
ATOM 3847 C C . ASP B 1 182 ? -64.704 -30.551 -60.863 1.00 62.91 181 ASP B C 1
ATOM 3848 O O . ASP B 1 182 ? -65.673 -29.994 -61.385 1.00 61.87 181 ASP B O 1
ATOM 3853 N N . ARG B 1 183 ? -63.649 -30.976 -61.564 1.00 59.66 182 ARG B N 1
ATOM 3854 C CA . ARG B 1 183 ? -63.572 -30.846 -63.025 1.00 58.82 182 ARG B CA 1
ATOM 3855 C C . ARG B 1 183 ? -64.133 -32.085 -63.725 1.00 57.74 182 ARG B C 1
ATOM 3856 O O . ARG B 1 183 ? -63.810 -33.214 -63.352 1.00 56.26 182 ARG B O 1
ATOM 3864 N N . THR B 1 184 ? -64.968 -31.856 -64.739 1.00 57.69 183 THR B N 1
ATOM 3865 C CA . THR B 1 184 ? -65.396 -32.896 -65.677 1.00 57.70 183 THR B CA 1
ATOM 3866 C C . THR B 1 184 ? -64.352 -32.979 -66.798 1.00 54.28 183 THR B C 1
ATOM 3867 O O . THR B 1 184 ? -63.533 -32.066 -66.930 1.00 54.32 183 THR B O 1
ATOM 3871 N N . PRO B 1 185 ? -64.374 -34.060 -67.613 1.00 51.39 184 PRO B N 1
ATOM 3872 C CA . PRO B 1 185 ? -63.436 -34.170 -68.746 1.00 52.96 184 PRO B CA 1
ATOM 3873 C C . PRO B 1 185 ? -63.480 -32.997 -69.736 1.00 56.45 184 PRO B C 1
ATOM 3874 O O . PRO B 1 185 ? -62.459 -32.670 -70.344 1.00 55.22 184 PRO B O 1
ATOM 3878 N N . ALA B 1 186 ? -64.660 -32.395 -69.897 1.00 60.31 185 ALA B N 1
ATOM 3879 C CA . ALA B 1 186 ? -64.838 -31.195 -70.719 1.00 62.63 185 ALA B CA 1
ATOM 3880 C C . ALA B 1 186 ? -64.054 -29.992 -70.189 1.00 62.00 185 ALA B C 1
ATOM 3881 O O . ALA B 1 186 ? -63.491 -29.233 -70.973 1.00 61.95 185 ALA B O 1
ATOM 3883 N N . GLU B 1 187 ? -64.042 -29.817 -68.869 1.00 61.86 186 GLU B N 1
ATOM 3884 C CA . GLU B 1 187 ? -63.265 -28.747 -68.220 1.00 62.10 186 GLU B CA 1
ATOM 3885 C C . GLU B 1 187 ? -61.752 -29.005 -68.233 1.00 60.38 186 GLU B C 1
ATOM 3886 O O . GLU B 1 187 ? -60.965 -28.059 -68.295 1.00 60.69 186 GLU B O 1
ATOM 3892 N N . ILE B 1 188 ? -61.356 -30.278 -68.175 1.00 57.05 187 ILE B N 1
ATOM 3893 C CA . ILE B 1 188 ? -59.936 -30.670 -68.175 1.00 53.87 187 ILE B CA 1
ATOM 3894 C C . ILE B 1 188 ? -59.303 -30.567 -69.562 1.00 54.34 187 ILE B C 1
ATOM 3895 O O . ILE B 1 188 ? -58.132 -30.205 -69.682 1.00 53.41 187 ILE B O 1
ATOM 3900 N N . ARG B 1 189 ? -60.074 -30.887 -70.600 1.00 57.15 188 ARG B N 1
ATOM 3901 C CA . ARG B 1 189 ? -59.542 -30.974 -71.962 1.00 61.21 188 ARG B CA 1
ATOM 3902 C C . ARG B 1 189 ? -58.857 -29.702 -72.514 1.00 59.23 188 ARG B C 1
ATOM 3903 O O . ARG B 1 189 ? -57.802 -29.815 -73.136 1.00 57.42 188 ARG B O 1
ATOM 3911 N N . PRO B 1 190 ? -59.439 -28.500 -72.290 1.00 62.07 189 PRO B N 1
ATOM 3912 C CA . PRO B 1 190 ? -58.740 -27.277 -72.723 1.00 65.07 189 PRO B CA 1
ATOM 3913 C C . PRO B 1 190 ? -57.437 -27.004 -71.958 1.00 65.36 189 PRO B C 1
ATOM 3914 O O . PRO B 1 190 ? -56.503 -26.430 -72.525 1.00 67.03 189 PRO B O 1
ATOM 3918 N N . VAL B 1 191 ? -57.387 -27.414 -70.689 1.00 61.87 190 VAL B N 1
ATOM 3919 C CA . VAL B 1 191 ? -56.184 -27.276 -69.855 1.00 57.49 190 VAL B CA 1
ATOM 3920 C C . VAL B 1 191 ? -55.098 -28.225 -70.352 1.00 55.48 190 VAL B C 1
ATOM 3921 O O . VAL B 1 191 ? -53.935 -27.837 -70.486 1.00 54.30 190 VAL B O 1
ATOM 3925 N N . PHE B 1 192 ? -55.495 -29.471 -70.601 1.00 54.46 191 PHE B N 1
ATOM 3926 C CA . PHE B 1 192 ? -54.606 -30.504 -71.133 1.00 54.28 191 PHE B CA 1
ATOM 3927 C C . PHE B 1 192 ? -54.020 -30.125 -72.492 1.00 57.73 191 PHE B C 1
ATOM 3928 O O . PHE B 1 192 ? -52.835 -30.351 -72.748 1.00 55.53 191 PHE B O 1
ATOM 3936 N N . GLU B 1 193 ? -54.865 -29.562 -73.356 1.00 63.25 192 GLU B N 1
ATOM 3937 C CA . GLU B 1 193 ? -54.439 -29.092 -74.677 1.00 67.99 192 GLU B CA 1
ATOM 3938 C C . GLU B 1 193 ? -53.479 -27.908 -74.597 1.00 64.12 192 GLU B C 1
ATOM 3939 O O . GLU B 1 193 ? -52.517 -27.840 -75.364 1.00 63.63 192 GLU B O 1
ATOM 3945 N N . LYS B 1 194 ? -53.747 -26.974 -73.684 1.00 61.56 193 LYS B N 1
ATOM 3946 C CA . LYS B 1 194 ? -52.855 -25.832 -73.476 1.00 61.42 193 LYS B CA 1
ATOM 3947 C C . LYS B 1 194 ? -51.497 -26.298 -72.955 1.00 59.04 193 LYS B C 1
ATOM 3948 O O . LYS B 1 194 ? -50.467 -25.857 -73.456 1.00 56.38 193 LYS B O 1
ATOM 3954 N N . LEU B 1 195 ? -51.501 -27.195 -71.967 1.00 58.16 194 LEU B N 1
ATOM 3955 C CA . LEU B 1 195 ? -50.261 -27.797 -71.454 1.00 55.92 194 LEU B CA 1
ATOM 3956 C C . LEU B 1 195 ? -49.475 -28.538 -72.531 1.00 58.71 194 LEU B C 1
ATOM 3957 O O . LEU B 1 195 ? -48.244 -28.510 -72.524 1.00 58.54 194 LEU B O 1
ATOM 3962 N N . THR B 1 196 ? -50.187 -29.207 -73.438 1.00 59.91 195 THR B N 1
ATOM 3963 C CA . THR B 1 196 ? -49.572 -29.820 -74.616 1.00 61.24 195 THR B CA 1
ATOM 3964 C C . THR B 1 196 ? -48.896 -28.743 -75.471 1.00 61.50 195 THR B C 1
ATOM 3965 O O . THR B 1 196 ? -47.720 -28.870 -75.807 1.00 59.76 195 THR B O 1
ATOM 3969 N N . SER B 1 197 ? -49.641 -27.683 -75.789 1.00 62.62 196 SER B N 1
ATOM 3970 C CA . SER B 1 197 ? -49.122 -26.549 -76.572 1.00 63.84 196 SER B CA 1
ATOM 3971 C C . SER B 1 197 ? -47.956 -25.827 -75.881 1.00 60.56 196 SER B C 1
ATOM 3972 O O . SER B 1 197 ? -47.000 -25.417 -76.544 1.00 62.04 196 SER B O 1
ATOM 3975 N N . MET B 1 198 ? -48.050 -25.670 -74.561 1.00 56.40 197 MET B N 1
ATOM 3976 C CA . MET B 1 198 ? -46.963 -25.102 -73.755 1.00 53.43 197 MET B CA 1
ATOM 3977 C C . MET B 1 198 ? -45.732 -26.013 -73.727 1.00 53.16 197 MET B C 1
ATOM 3978 O O . MET B 1 198 ? -44.600 -25.527 -73.776 1.00 52.55 197 MET B O 1
ATOM 3983 N N . ALA B 1 199 ? -45.961 -27.325 -73.653 1.00 52.33 198 ALA B N 1
ATOM 3984 C CA . ALA B 1 199 ? -44.875 -28.309 -73.576 1.00 51.82 198 ALA B CA 1
ATOM 3985 C C . ALA B 1 199 ? -44.115 -28.493 -74.893 1.00 55.76 198 ALA B C 1
ATOM 3986 O O . ALA B 1 199 ? -42.889 -28.605 -74.879 1.00 56.44 198 ALA B O 1
ATOM 3988 N N . ARG B 1 200 ? -44.833 -28.532 -76.017 1.00 62.58 199 ARG B N 1
ATOM 3989 C CA . ARG B 1 200 ? -44.199 -28.668 -77.343 1.00 69.81 199 ARG B CA 1
ATOM 3990 C C . ARG B 1 200 ? -43.309 -27.468 -77.680 1.00 69.43 199 ARG B C 1
ATOM 3991 O O . ARG B 1 200 ? -42.234 -27.629 -78.265 1.00 67.80 199 ARG B O 1
ATOM 3999 N N . GLU B 1 201 ? -43.773 -26.276 -77.309 1.00 73.34 200 GLU B N 1
ATOM 4000 C CA . GLU B 1 201 ? -43.014 -25.032 -77.482 1.00 78.91 200 GLU B CA 1
ATOM 4001 C C . GLU B 1 201 ? -41.730 -25.010 -76.641 1.00 78.47 200 GLU B C 1
ATOM 4002 O O . GLU B 1 201 ? -40.720 -24.446 -77.068 1.00 78.65 200 GLU B O 1
ATOM 4008 N N . ALA B 1 202 ? -41.780 -25.617 -75.453 1.00 76.62 201 ALA B N 1
ATOM 4009 C CA . ALA B 1 202 ? -40.598 -25.769 -74.595 1.00 76.03 201 ALA B CA 1
ATOM 4010 C C . ALA B 1 202 ? -39.582 -26.746 -75.195 1.00 81.08 201 ALA B C 1
ATOM 4011 O O . ALA B 1 202 ? -38.390 -26.434 -75.263 1.00 81.59 201 ALA B O 1
ATOM 4013 N N . ALA B 1 203 ? -40.055 -27.918 -75.622 1.00 87.02 202 ALA B N 1
ATOM 4014 C CA . ALA B 1 203 ? -39.203 -28.898 -76.311 1.00 90.64 202 ALA B CA 1
ATOM 4015 C C . ALA B 1 203 ? -39.062 -28.534 -77.785 1.00 87.04 202 ALA B C 1
ATOM 4016 O O . ALA B 1 203 ? -37.992 -28.118 -78.231 1.00 85.41 202 ALA B O 1
ATOM 4018 N N . THR B 1 210 ? -31.750 -26.044 -69.704 1.00 78.18 209 THR B N 1
ATOM 4019 C CA . THR B 1 210 ? -32.865 -25.962 -70.648 1.00 79.64 209 THR B CA 1
ATOM 4020 C C . THR B 1 210 ? -34.062 -26.847 -70.260 1.00 71.46 209 THR B C 1
ATOM 4021 O O . THR B 1 210 ? -34.749 -27.384 -71.135 1.00 69.56 209 THR B O 1
ATOM 4025 N N . ASP B 1 211 ? -34.321 -26.988 -68.958 1.00 64.69 210 ASP B N 1
ATOM 4026 C CA . ASP B 1 211 ? -35.495 -27.724 -68.486 1.00 60.81 210 ASP B CA 1
ATOM 4027 C C . ASP B 1 211 ? -36.575 -26.714 -68.106 1.00 52.22 210 ASP B C 1
ATOM 4028 O O . ASP B 1 211 ? -36.307 -25.751 -67.385 1.00 51.51 210 ASP B O 1
ATOM 4033 N N . VAL B 1 212 ? -37.788 -26.946 -68.605 1.00 47.33 211 VAL B N 1
ATOM 4034 C CA . VAL B 1 212 ? -38.903 -26.016 -68.462 1.00 44.76 211 VAL B CA 1
ATOM 4035 C C . VAL B 1 212 ? -39.979 -26.656 -67.598 1.00 42.69 211 VAL B C 1
ATOM 4036 O O . VAL B 1 212 ? -40.525 -27.695 -67.965 1.00 42.63 211 VAL B O 1
ATOM 4040 N N . LEU B 1 213 ? -40.287 -26.026 -66.467 1.00 41.27 212 LEU B N 1
ATOM 4041 C CA . LEU B 1 213 ? -41.372 -26.476 -65.601 1.00 41.62 212 LEU B CA 1
ATOM 4042 C C . LEU B 1 213 ? -42.677 -25.842 -66.041 1.00 40.84 212 LEU B C 1
ATOM 4043 O O . LEU B 1 213 ? -42.743 -24.629 -66.232 1.00 39.94 212 LEU B O 1
ATOM 4048 N N . LEU B 1 214 ? -43.710 -26.666 -66.193 1.00 40.30 213 LEU B N 1
ATOM 4049 C CA . LEU B 1 214 ? -45.037 -26.191 -66.575 1.00 40.09 213 LEU B CA 1
ATOM 4050 C C . LEU B 1 214 ? -45.738 -25.579 -65.357 1.00 41.04 213 LEU B C 1
ATOM 4051 O O . LEU B 1 214 ? -45.345 -25.861 -64.221 1.00 41.45 213 LEU B O 1
ATOM 4056 N N . PRO B 1 215 ? -46.769 -24.731 -65.583 1.00 43.02 214 PRO B N 1
ATOM 4057 C CA . PRO B 1 215 ? -47.509 -24.129 -64.460 1.00 43.43 214 PRO B CA 1
ATOM 4058 C C . PRO B 1 215 ? -48.149 -25.178 -63.548 1.00 43.87 214 PRO B C 1
ATOM 4059 O O . PRO B 1 215 ? -48.895 -26.033 -64.030 1.00 42.48 214 PRO B O 1
ATOM 4063 N N . LEU B 1 216 ? -47.849 -25.108 -62.251 1.00 45.52 215 LEU B N 1
ATOM 4064 C CA . LEU B 1 216 ? -48.337 -26.100 -61.287 1.00 48.21 215 LEU B CA 1
ATOM 4065 C C . LEU B 1 216 ? -49.852 -26.027 -61.072 1.00 50.34 215 LEU B C 1
ATOM 4066 O O . LEU B 1 216 ? -50.484 -27.047 -60.801 1.00 50.49 215 LEU B O 1
ATOM 4071 N N . ALA B 1 217 ? -50.423 -24.829 -61.198 1.00 52.03 216 ALA B N 1
ATOM 4072 C CA . ALA B 1 217 ? -51.877 -24.642 -61.113 1.00 54.13 216 ALA B CA 1
ATOM 4073 C C . ALA B 1 217 ? -52.650 -25.270 -62.284 1.00 51.53 216 ALA B C 1
ATOM 4074 O O . ALA B 1 217 ? -53.846 -25.523 -62.156 1.00 51.85 216 ALA B O 1
ATOM 4076 N N . MET B 1 218 ? -51.974 -25.504 -63.413 1.00 48.53 217 MET B N 1
ATOM 4077 C CA . MET B 1 218 ? -52.572 -26.169 -64.580 1.00 48.86 217 MET B CA 1
ATOM 4078 C C . MET B 1 218 ? -52.285 -27.672 -64.638 1.00 46.61 217 MET B C 1
ATOM 4079 O O . MET B 1 218 ? -53.172 -28.449 -64.988 1.00 46.63 217 MET B O 1
ATOM 4084 N N . THR B 1 219 ? -51.056 -28.081 -64.317 1.00 43.15 218 THR B N 1
ATOM 4085 C CA . THR B 1 219 ? -50.699 -29.509 -64.311 1.00 41.87 218 THR B CA 1
ATOM 4086 C C . THR B 1 219 ? -51.404 -30.284 -63.192 1.00 41.42 218 THR B C 1
ATOM 4087 O O . THR B 1 219 ? -51.743 -31.453 -63.371 1.00 40.86 218 THR B O 1
ATOM 4091 N N . SER B 1 220 ? -51.625 -29.631 -62.050 1.00 42.11 219 SER B N 1
ATOM 4092 C CA . SER B 1 220 ? -52.352 -30.237 -60.925 1.00 44.20 219 SER B CA 1
ATOM 4093 C C . SER B 1 220 ? -53.830 -30.517 -61.222 1.00 45.74 219 SER B C 1
ATOM 4094 O O . SER B 1 220 ? -54.443 -31.355 -60.561 1.00 46.45 219 SER B O 1
ATOM 4097 N N . LEU B 1 221 ? -54.398 -29.806 -62.197 1.00 47.44 220 LEU B N 1
ATOM 4098 C CA . LEU B 1 221 ? -55.759 -30.080 -62.673 1.00 50.12 220 LEU B CA 1
ATOM 4099 C C . LEU B 1 221 ? -55.873 -31.439 -63.359 1.00 48.50 220 LEU B C 1
ATOM 4100 O O . LEU B 1 221 ? -56.909 -32.090 -63.243 1.00 50.87 220 LEU B O 1
ATOM 4105 N N . VAL B 1 222 ? -54.822 -31.862 -64.064 1.00 47.47 221 VAL B N 1
ATOM 4106 C CA . VAL B 1 222 ? -54.824 -33.157 -64.751 1.00 49.33 221 VAL B CA 1
ATOM 4107 C C . VAL B 1 222 ? -54.010 -34.255 -64.052 1.00 48.77 221 VAL B C 1
ATOM 4108 O O . VAL B 1 222 ? -54.319 -35.431 -64.228 1.00 49.65 221 VAL B O 1
ATOM 4112 N N . TYR B 1 223 ? -52.994 -33.879 -63.271 1.00 49.02 222 TYR B N 1
ATOM 4113 C CA . TYR B 1 223 ? -52.069 -34.842 -62.666 1.00 51.82 222 TYR B CA 1
ATOM 4114 C C . TYR B 1 223 ? -52.446 -35.134 -61.202 1.00 56.68 222 TYR B C 1
ATOM 4115 O O . TYR B 1 223 ? -52.306 -34.253 -60.350 1.00 54.44 222 TYR B O 1
ATOM 4124 N N . PRO B 1 224 ? -52.935 -36.365 -60.909 1.00 63.96 223 PRO B N 1
ATOM 4125 C CA . PRO B 1 224 ? -53.373 -36.743 -59.552 1.00 68.11 223 PRO B CA 1
ATOM 4126 C C . PRO B 1 224 ? -52.331 -36.618 -58.435 1.00 68.76 223 PRO B C 1
ATOM 4127 O O . PRO B 1 224 ? -52.699 -36.305 -57.301 1.00 69.17 223 PRO B O 1
ATOM 4131 N N . ALA B 1 225 ? -51.060 -36.876 -58.743 1.00 68.24 224 ALA B N 1
ATOM 4132 C CA . ALA B 1 225 ? -49.982 -36.756 -57.750 1.00 68.38 224 ALA B CA 1
ATOM 4133 C C . ALA B 1 225 ? -49.722 -35.308 -57.304 1.00 67.25 224 ALA B C 1
ATOM 4134 O O . ALA B 1 225 ? -49.167 -35.090 -56.226 1.00 68.75 224 ALA B O 1
ATOM 4136 N N . HIS B 1 226 ? -50.116 -34.337 -58.134 1.00 66.08 225 HIS B N 1
ATOM 4137 C CA . HIS B 1 226 ? -50.084 -32.903 -57.796 1.00 70.48 225 HIS B CA 1
ATOM 4138 C C . HIS B 1 226 ? -48.675 -32.368 -57.483 1.00 65.17 225 HIS B C 1
ATOM 4139 O O . HIS B 1 226 ? -48.495 -31.567 -56.559 1.00 64.24 225 HIS B O 1
ATOM 4146 N N . THR B 1 227 ? -47.689 -32.816 -58.262 1.00 63.44 226 THR B N 1
ATOM 4147 C CA . THR B 1 227 ? -46.305 -32.332 -58.163 1.00 64.85 226 THR B CA 1
ATOM 4148 C C . THR B 1 227 ? -45.912 -31.632 -59.469 1.00 62.60 226 THR B C 1
ATOM 4149 O O . THR B 1 227 ? -46.475 -31.946 -60.521 1.00 62.41 226 THR B O 1
ATOM 4153 N N . PRO B 1 228 ? -44.957 -30.674 -59.409 1.00 59.28 227 PRO B N 1
ATOM 4154 C CA . PRO B 1 228 ? -44.453 -30.029 -60.628 1.00 58.97 227 PRO B CA 1
ATOM 4155 C C . PRO B 1 228 ? -43.938 -30.989 -61.700 1.00 59.03 227 PRO B C 1
ATOM 4156 O O . PRO B 1 228 ? -43.330 -32.014 -61.380 1.00 59.82 227 PRO B O 1
ATOM 4160 N N . LEU B 1 229 ? -44.199 -30.637 -62.957 1.00 56.35 228 LEU B N 1
ATOM 4161 C CA . LEU B 1 229 ? -43.790 -31.426 -64.109 1.00 54.16 228 LEU B CA 1
ATOM 4162 C C . LEU B 1 229 ? -42.929 -30.571 -65.021 1.00 51.32 228 LEU B C 1
ATOM 4163 O O . LEU B 1 229 ? -43.293 -29.435 -65.339 1.00 47.83 228 LEU B O 1
ATOM 4168 N N . SER B 1 230 ? -41.788 -31.118 -65.437 1.00 50.56 229 SER B N 1
ATOM 4169 C CA . SER B 1 230 ? -41.033 -30.557 -66.550 1.00 51.07 229 SER B CA 1
ATOM 4170 C C . SER B 1 230 ? -41.803 -30.831 -67.842 1.00 49.26 229 SER B C 1
ATOM 4171 O O . SER B 1 230 ? -42.627 -31.752 -67.901 1.00 49.24 229 SER B O 1
ATOM 4174 N N . ALA B 1 231 ? -41.535 -30.027 -68.866 1.00 48.61 230 ALA B N 1
ATOM 4175 C CA . ALA B 1 231 ? -42.226 -30.144 -70.155 1.00 50.90 230 ALA B CA 1
ATOM 4176 C C . ALA B 1 231 ? -41.991 -31.495 -70.842 1.00 55.19 230 ALA B C 1
ATOM 4177 O O . ALA B 1 231 ? -42.891 -32.013 -71.504 1.00 55.45 230 ALA B O 1
ATOM 4179 N N . ARG B 1 232 ? -40.793 -32.057 -70.674 1.00 61.37 231 ARG B N 1
ATOM 4180 C CA . ARG B 1 232 ? -40.444 -33.359 -71.264 1.00 67.57 231 ARG B CA 1
ATOM 4181 C C . ARG B 1 232 ? -41.223 -34.486 -70.584 1.00 66.50 231 ARG B C 1
ATOM 4182 O O . ARG B 1 232 ? -41.744 -35.377 -71.253 1.00 66.21 231 ARG B O 1
ATOM 4190 N N . ARG B 1 233 ? -41.288 -34.424 -69.254 1.00 66.95 232 ARG B N 1
ATOM 4191 C CA . ARG B 1 233 ? -42.024 -35.390 -68.422 1.00 67.91 232 ARG B CA 1
ATOM 4192 C C . ARG B 1 233 ? -43.529 -35.427 -68.726 1.00 67.18 232 ARG B C 1
ATOM 4193 O O . ARG B 1 233 ? -44.128 -36.504 -68.741 1.00 67.24 232 ARG B O 1
ATOM 4201 N N . PHE B 1 234 ? -44.134 -34.258 -68.949 1.00 67.42 233 PHE B N 1
ATOM 4202 C CA . PHE B 1 234 ? -45.555 -34.176 -69.323 1.00 65.94 233 PHE B CA 1
ATOM 4203 C C . PHE B 1 234 ? -45.798 -34.767 -70.713 1.00 63.96 233 PHE B C 1
ATOM 4204 O O . PHE B 1 234 ? -46.775 -35.491 -70.912 1.00 60.53 233 PHE B O 1
ATOM 4212 N N . LEU B 1 235 ? -44.920 -34.449 -71.665 1.00 62.99 234 LEU B N 1
ATOM 4213 C CA . LEU B 1 235 ? -44.987 -35.044 -73.006 1.00 62.85 234 LEU B CA 1
ATOM 4214 C C . LEU B 1 235 ? -44.694 -36.541 -72.981 1.00 63.67 234 LEU B C 1
ATOM 4215 O O . LEU B 1 235 ? -45.291 -37.290 -73.749 1.00 64.18 234 LEU B O 1
ATOM 4220 N N . SER B 1 236 ? -43.785 -36.971 -72.105 1.00 63.36 235 SER B N 1
ATOM 4221 C CA . SER B 1 236 ? -43.497 -38.399 -71.928 1.00 64.89 235 SER B CA 1
ATOM 4222 C C . SER B 1 236 ? -44.724 -39.149 -71.410 1.00 62.80 235 SER B C 1
ATOM 4223 O O . SER B 1 236 ? -45.035 -40.243 -71.886 1.00 63.79 235 SER B O 1
ATOM 4226 N N . LEU B 1 237 ? -45.414 -38.549 -70.441 1.00 59.83 236 LEU B N 1
ATOM 4227 C CA . LEU B 1 237 ? -46.614 -39.152 -69.853 1.00 57.81 236 LEU B CA 1
ATOM 4228 C C . LEU B 1 237 ? -47.842 -39.122 -70.770 1.00 60.26 236 LEU B C 1
ATOM 4229 O O . LEU B 1 237 ? -48.706 -39.993 -70.654 1.00 60.75 236 LEU B O 1
ATOM 4234 N N . THR B 1 238 ? -47.912 -38.141 -71.672 1.00 62.67 237 THR B N 1
ATOM 4235 C CA . THR B 1 238 ? -49.058 -37.982 -72.578 1.00 68.26 237 THR B CA 1
ATOM 4236 C C . THR B 1 238 ? -48.845 -38.507 -74.006 1.00 73.33 237 THR B C 1
ATOM 4237 O O . THR B 1 238 ? -49.823 -38.679 -74.739 1.00 72.24 237 THR B O 1
ATOM 4241 N N . SER B 1 239 ? -47.593 -38.752 -74.403 1.00 82.22 238 SER B N 1
ATOM 4242 C CA . SER B 1 239 ? -47.298 -39.319 -75.726 1.00 90.99 238 SER B CA 1
ATOM 4243 C C . SER B 1 239 ? -47.301 -40.846 -75.650 1.00 96.77 238 SER B C 1
ATOM 4244 O O . SER B 1 239 ? -46.674 -41.406 -74.748 1.00 95.83 238 SER B O 1
ATOM 4247 N N . PRO B 1 240 ? -47.985 -41.526 -76.598 1.00 104.31 239 PRO B N 1
ATOM 4248 C CA . PRO B 1 240 ? -48.073 -42.980 -76.507 1.00 109.69 239 PRO B CA 1
ATOM 4249 C C . PRO B 1 240 ? -46.954 -43.718 -77.255 1.00 115.19 239 PRO B C 1
ATOM 4250 O O . PRO B 1 240 ? -47.106 -44.037 -78.438 1.00 117.35 239 PRO B O 1
ATOM 4254 N N . GLU B 1 241 ? -45.830 -43.959 -76.580 1.00 117.40 240 GLU B N 1
ATOM 4255 C CA . GLU B 1 241 ? -44.898 -45.002 -77.020 1.00 119.86 240 GLU B CA 1
ATOM 4256 C C . GLU B 1 241 ? -45.461 -46.341 -76.533 1.00 113.30 240 GLU B C 1
ATOM 4257 O O . GLU B 1 241 ? -45.452 -47.326 -77.273 1.00 112.65 240 GLU B O 1
ATOM 4263 N N . SER B 1 242 ? -45.951 -46.352 -75.289 1.00 105.98 241 SER B N 1
ATOM 4264 C CA . SER B 1 242 ? -46.780 -47.437 -74.734 1.00 98.85 241 SER B CA 1
ATOM 4265 C C . SER B 1 242 ? -46.156 -48.829 -74.864 1.00 97.14 241 SER B C 1
ATOM 4266 O O . SER B 1 242 ? -46.809 -49.843 -74.608 1.00 94.35 241 SER B O 1
ATOM 4269 N N . PRO B 1 246 ? -42.277 -47.046 -74.432 1.00 80.43 245 PRO B N 1
ATOM 4270 C CA . PRO B 1 246 ? -42.544 -46.753 -73.036 1.00 77.20 245 PRO B CA 1
ATOM 4271 C C . PRO B 1 246 ? -41.373 -46.028 -72.375 1.00 74.59 245 PRO B C 1
ATOM 4272 O O . PRO B 1 246 ? -40.218 -46.412 -72.574 1.00 75.12 245 PRO B O 1
ATOM 4276 N N . SER B 1 247 ? -41.676 -44.991 -71.596 1.00 70.87 246 SER B N 1
ATOM 4277 C CA . SER B 1 247 ? -40.657 -44.268 -70.830 1.00 70.29 246 SER B CA 1
ATOM 4278 C C . SER B 1 247 ? -40.190 -45.103 -69.635 1.00 69.73 246 SER B C 1
ATOM 4279 O O . SER B 1 247 ? -40.787 -46.137 -69.315 1.00 68.89 246 SER B O 1
ATOM 4282 N N . GLU B 1 248 ? -39.131 -44.641 -68.974 1.00 72.05 247 GLU B N 1
ATOM 4283 C CA . GLU B 1 248 ? -38.574 -45.337 -67.803 1.00 75.61 247 GLU B CA 1
ATOM 4284 C C . GLU B 1 248 ? -39.511 -45.286 -66.582 1.00 70.40 247 GLU B C 1
ATOM 4285 O O . GLU B 1 248 ? -39.430 -46.144 -65.701 1.00 68.90 247 GLU B O 1
ATOM 4291 N N . ASP B 1 249 ? -40.391 -44.285 -66.543 1.00 67.88 248 ASP B N 1
ATOM 4292 C CA . ASP B 1 249 ? -41.414 -44.166 -65.494 1.00 68.74 248 ASP B CA 1
ATOM 4293 C C . ASP B 1 249 ? -42.505 -45.233 -65.625 1.00 58.39 248 ASP B C 1
ATOM 4294 O O . ASP B 1 249 ? -43.060 -45.682 -64.620 1.00 57.17 248 ASP B O 1
ATOM 4299 N N . ASP B 1 250 ? -42.806 -45.625 -66.864 1.00 51.55 249 ASP B N 1
ATOM 4300 C CA . ASP B 1 250 ? -43.925 -46.518 -67.163 1.00 49.04 249 ASP B CA 1
ATOM 4301 C C . ASP B 1 250 ? -43.600 -47.978 -66.811 1.00 47.67 249 ASP B C 1
ATOM 4302 O O . ASP B 1 250 ? -43.258 -48.785 -67.682 1.00 48.58 249 ASP B O 1
ATOM 4307 N N . LEU B 1 251 ? -43.718 -48.296 -65.522 1.00 44.73 250 LEU B N 1
ATOM 4308 C CA . LEU B 1 251 ? -43.464 -49.644 -64.997 1.00 42.35 250 LEU B CA 1
ATOM 4309 C C . LEU B 1 251 ? -44.728 -50.463 -64.734 1.00 40.12 250 LEU B C 1
ATOM 4310 O O . LEU B 1 251 ? -44.711 -51.684 -64.911 1.00 40.99 250 LEU B O 1
ATOM 4315 N N . PHE B 1 252 ? -45.810 -49.802 -64.314 1.00 36.17 251 PHE B N 1
ATOM 4316 C CA . PHE B 1 252 ? -46.999 -50.492 -63.797 1.00 34.65 251 PHE B CA 1
ATOM 4317 C C . PHE B 1 252 ? -48.255 -50.408 -64.681 1.00 35.48 251 PHE B C 1
ATOM 4318 O O . PHE B 1 252 ? -49.354 -50.716 -64.210 1.00 36.18 251 PHE B O 1
ATOM 4326 N N . SER B 1 253 ? -48.107 -50.020 -65.951 1.00 36.31 252 SER B N 1
ATOM 4327 C CA . SER B 1 253 ? -49.246 -50.008 -66.883 1.00 37.57 252 SER B CA 1
ATOM 4328 C C . SER B 1 253 ? -49.727 -51.431 -67.178 1.00 38.09 252 SER B C 1
ATOM 4329 O O . SER B 1 253 ? -48.917 -52.345 -67.348 1.00 39.83 252 SER B O 1
ATOM 4332 N N . SER B 1 254 ? -51.047 -51.603 -67.229 1.00 38.21 253 SER B N 1
ATOM 4333 C CA . SER B 1 254 ? -51.669 -52.905 -67.479 1.00 40.30 253 SER B CA 1
ATOM 4334 C C . SER B 1 254 ? -51.486 -53.432 -68.910 1.00 44.03 253 SER B C 1
ATOM 4335 O O . SER B 1 254 ? -51.575 -54.642 -69.128 1.00 45.17 253 SER B O 1
ATOM 4338 N N . ASP B 1 255 ? -51.234 -52.539 -69.871 1.00 47.45 254 ASP B N 1
ATOM 4339 C CA . ASP B 1 255 ? -51.046 -52.936 -71.280 1.00 50.11 254 ASP B CA 1
ATOM 4340 C C . ASP B 1 255 ? -49.583 -53.228 -71.687 1.00 50.80 254 ASP B C 1
ATOM 4341 O O . ASP B 1 255 ? -49.307 -53.431 -72.872 1.00 52.34 254 ASP B O 1
ATOM 4346 N N . LEU B 1 256 ? -48.660 -53.243 -70.720 1.00 49.17 255 LEU B N 1
ATOM 4347 C CA . LEU B 1 256 ? -47.267 -53.638 -70.978 1.00 48.77 255 LEU B CA 1
ATOM 4348 C C . LEU B 1 256 ? -47.177 -55.138 -71.256 1.00 47.23 255 LEU B C 1
ATOM 4349 O O . LEU B 1 256 ? -47.897 -55.928 -70.646 1.00 46.32 255 LEU B O 1
ATOM 4354 N N . SER B 1 257 ? -46.286 -55.517 -72.171 1.00 46.78 256 SER B N 1
ATOM 4355 C CA . SER B 1 257 ? -46.124 -56.917 -72.575 1.00 48.52 256 SER B CA 1
ATOM 4356 C C . SER B 1 257 ? -45.372 -57.733 -71.524 1.00 49.45 256 SER B C 1
ATOM 4357 O O . SER B 1 257 ? -44.705 -57.171 -70.652 1.00 49.73 256 SER B O 1
ATOM 4360 N N . ASP B 1 258 ? -45.487 -59.058 -71.623 1.00 51.03 257 ASP B N 1
ATOM 4361 C CA . ASP B 1 258 ? -44.726 -59.987 -70.770 1.00 55.58 257 ASP B CA 1
ATOM 4362 C C . ASP B 1 258 ? -43.214 -59.841 -70.966 1.00 55.82 257 ASP B C 1
ATOM 4363 O O . ASP B 1 258 ? -42.441 -60.061 -70.030 1.00 54.15 257 ASP B O 1
ATOM 4368 N N . GLU B 1 259 ? -42.807 -59.480 -72.183 1.00 58.23 258 GLU B N 1
ATOM 4369 C CA . GLU B 1 259 ? -41.402 -59.207 -72.502 1.00 62.51 258 GLU B CA 1
ATOM 4370 C C . GLU B 1 259 ? -40.893 -57.961 -71.763 1.00 57.36 258 GLU B C 1
ATOM 4371 O O . GLU B 1 259 ? -39.774 -57.963 -71.249 1.00 55.53 258 GLU B O 1
ATOM 4377 N N . GLN B 1 260 ? -41.717 -56.912 -71.713 1.00 55.00 259 GLN B N 1
ATOM 4378 C CA . GLN B 1 260 ? -41.386 -55.682 -70.973 1.00 52.98 259 GLN B CA 1
ATOM 4379 C C . GLN B 1 260 ? -41.404 -55.876 -69.451 1.00 49.72 259 GLN B C 1
ATOM 4380 O O . GLN B 1 260 ? -40.590 -55.277 -68.745 1.00 48.80 259 GLN B O 1
ATOM 4386 N N . LEU B 1 261 ? -42.325 -56.705 -68.956 1.00 48.71 260 LEU B N 1
ATOM 4387 C CA . LEU B 1 261 ? -42.341 -57.103 -67.538 1.00 46.82 260 LEU B CA 1
ATOM 4388 C C . LEU B 1 261 ? -41.116 -57.941 -67.153 1.00 48.07 260 LEU B C 1
ATOM 4389 O O . LEU B 1 261 ? -40.651 -57.869 -66.012 1.00 46.49 260 LEU B O 1
ATOM 4394 N N . GLY B 1 262 ? -40.608 -58.733 -68.098 1.00 48.23 261 GLY B N 1
ATOM 4395 C CA . GLY B 1 262 ? -39.351 -59.468 -67.925 1.00 47.06 261 GLY B CA 1
ATOM 4396 C C . GLY B 1 262 ? -38.130 -58.591 -67.677 1.00 45.17 261 GLY B C 1
ATOM 4397 O O . GLY B 1 262 ? -37.188 -59.015 -67.007 1.00 44.37 261 GLY B O 1
ATOM 4398 N N . LYS B 1 263 ? -38.146 -57.373 -68.219 1.00 45.01 262 LYS B N 1
ATOM 4399 C CA . LYS B 1 263 ? -37.063 -56.402 -68.020 1.00 47.42 262 LYS B CA 1
ATOM 4400 C C . LYS B 1 263 ? -37.096 -55.691 -66.660 1.00 45.97 262 LYS B C 1
ATOM 4401 O O . LYS B 1 263 ? -36.089 -55.111 -66.252 1.00 44.50 262 LYS B O 1
ATOM 4407 N N . THR B 1 264 ? -38.241 -55.726 -65.975 1.00 45.23 263 THR B N 1
ATOM 4408 C CA . THR B 1 264 ? -38.404 -55.070 -64.675 1.00 44.75 263 THR B CA 1
ATOM 4409 C C . THR B 1 264 ? -38.628 -56.103 -63.570 1.00 40.19 263 THR B C 1
ATOM 4410 O O . THR B 1 264 ? -37.714 -56.382 -62.796 1.00 40.85 263 THR B O 1
ATOM 4414 N N . PHE B 1 265 ? -39.825 -56.686 -63.514 1.00 36.78 264 PHE B N 1
ATOM 4415 C CA . PHE B 1 265 ? -40.143 -57.713 -62.513 1.00 36.04 264 PHE B CA 1
ATOM 4416 C C . PHE B 1 265 ? -39.270 -58.963 -62.682 1.00 38.04 264 PHE B C 1
ATOM 4417 O O . PHE B 1 265 ? -38.836 -59.558 -61.693 1.00 36.95 264 PHE B O 1
ATOM 4425 N N . GLY B 1 266 ? -39.011 -59.343 -63.933 1.00 40.11 265 GLY B N 1
ATOM 4426 C CA . GLY B 1 266 ? -38.137 -60.477 -64.249 1.00 41.36 265 GLY B CA 1
ATOM 4427 C C . GLY B 1 266 ? -36.675 -60.315 -63.859 1.00 44.29 265 GLY B C 1
ATOM 4428 O O . GLY B 1 266 ? -36.001 -61.303 -63.570 1.00 47.55 265 GLY B O 1
ATOM 4429 N N . MET B 1 267 ? -36.182 -59.077 -63.837 1.00 44.23 266 MET B N 1
ATOM 4430 C CA . MET B 1 267 ? -34.786 -58.801 -63.461 1.00 44.33 266 MET B CA 1
ATOM 4431 C C . MET B 1 267 ? -34.521 -58.735 -61.942 1.00 43.77 266 MET B C 1
ATOM 4432 O O . MET B 1 267 ? -33.374 -58.524 -61.538 1.00 43.85 266 MET B O 1
ATOM 4437 N N . ILE B 1 268 ? -35.551 -58.918 -61.108 1.00 41.42 267 ILE B N 1
ATOM 4438 C CA . ILE B 1 268 ? -35.380 -58.938 -59.641 1.00 40.16 267 ILE B CA 1
ATOM 4439 C C . ILE B 1 268 ? -34.500 -60.116 -59.204 1.00 42.69 267 ILE B C 1
ATOM 4440 O O . ILE B 1 268 ? -33.580 -59.948 -58.400 1.00 43.36 267 ILE B O 1
ATOM 4445 N N . ARG B 1 269 ? -34.800 -61.298 -59.732 1.00 45.62 268 ARG B N 1
ATOM 4446 C CA . ARG B 1 269 ? -34.014 -62.509 -59.472 1.00 49.62 268 ARG B CA 1
ATOM 4447 C C . ARG B 1 269 ? -32.568 -62.374 -59.953 1.00 50.50 268 ARG B C 1
ATOM 4448 O O . ARG B 1 269 ? -31.633 -62.696 -59.218 1.00 51.88 268 ARG B O 1
ATOM 4456 N N . GLU B 1 270 ? -32.403 -61.902 -61.188 1.00 52.53 269 GLU B N 1
ATOM 4457 C CA . GLU B 1 270 ? -31.088 -61.851 -61.844 1.00 55.13 269 GLU B CA 1
ATOM 4458 C C . GLU B 1 270 ? -30.111 -60.839 -61.233 1.00 52.14 269 GLU B C 1
ATOM 4459 O O . GLU B 1 270 ? -28.906 -61.095 -61.210 1.00 50.28 269 GLU B O 1
ATOM 4465 N N . GLN B 1 271 ? -30.621 -59.708 -60.745 1.00 50.78 270 GLN B N 1
ATOM 4466 C CA . GLN B 1 271 ? -29.777 -58.712 -60.061 1.00 50.24 270 GLN B CA 1
ATOM 4467 C C . GLN B 1 271 ? -29.300 -59.161 -58.677 1.00 46.75 270 GLN B C 1
ATOM 4468 O O . GLN B 1 271 ? -28.246 -58.720 -58.216 1.00 47.23 270 GLN B O 1
ATOM 4474 N N . GLY B 1 272 ? -30.079 -60.018 -58.018 1.00 44.78 271 GLY B N 1
ATOM 4475 C CA . GLY B 1 272 ? -29.684 -60.612 -56.741 1.00 45.00 271 GLY B CA 1
ATOM 4476 C C . GLY B 1 272 ? -29.670 -59.671 -55.547 1.00 44.90 271 GLY B C 1
ATOM 4477 O O . GLY B 1 272 ? -28.906 -59.893 -54.605 1.00 46.08 271 GLY B O 1
ATOM 4478 N N . LEU B 1 273 ? -30.510 -58.633 -55.577 1.00 42.03 272 LEU B N 1
ATOM 4479 C CA . LEU B 1 273 ? -30.607 -57.659 -54.478 1.00 40.37 272 LEU B CA 1
ATOM 4480 C C . LEU B 1 273 ? -31.848 -57.851 -53.590 1.00 40.00 272 LEU B C 1
ATOM 4481 O O . LEU B 1 273 ? -32.132 -56.999 -52.741 1.00 40.62 272 LEU B O 1
ATOM 4486 N N . LEU B 1 274 ? -32.574 -58.957 -53.770 1.00 38.03 273 LEU B N 1
ATOM 4487 C CA . LEU B 1 274 ? -33.686 -59.320 -52.886 1.00 37.34 273 LEU B CA 1
ATOM 4488 C C . LEU B 1 274 ? -33.481 -60.740 -52.358 1.00 40.65 273 LEU B C 1
ATOM 4489 O O . LEU B 1 274 ? -33.613 -61.712 -53.107 1.00 41.12 273 LEU B O 1
ATOM 4494 N N . ARG B 1 275 ? -33.156 -60.845 -51.069 1.00 43.70 274 ARG B N 1
ATOM 4495 C CA . ARG B 1 275 ? -32.975 -62.139 -50.407 1.00 47.08 274 ARG B CA 1
ATOM 4496 C C . ARG B 1 275 ? -34.318 -62.830 -50.177 1.00 47.86 274 ARG B C 1
ATOM 4497 O O . ARG B 1 275 ? -34.474 -64.012 -50.493 1.00 50.52 274 ARG B O 1
ATOM 4505 N N . GLY B 1 276 ? -35.275 -62.085 -49.622 1.00 45.00 275 GLY B N 1
ATOM 4506 C CA . GLY B 1 276 ? -36.600 -62.613 -49.288 1.00 41.24 275 GLY B CA 1
ATOM 4507 C C . GLY B 1 276 ? -37.601 -62.479 -50.419 1.00 38.79 275 GLY B C 1
ATOM 4508 O O . GLY B 1 276 ? -37.267 -62.726 -51.580 1.00 37.12 275 GLY B O 1
ATOM 4509 N N . LYS B 1 277 ? -38.827 -62.082 -50.074 1.00 36.89 276 LYS B N 1
ATOM 4510 C CA . LYS B 1 277 ? -39.943 -62.066 -51.019 1.00 37.10 276 LYS B CA 1
ATOM 4511 C C . LYS B 1 277 ? -40.474 -60.659 -51.304 1.00 34.12 276 LYS B C 1
ATOM 4512 O O . LYS B 1 277 ? -40.291 -59.746 -50.503 1.00 32.99 276 LYS B O 1
ATOM 4518 N N . LEU B 1 278 ? -41.111 -60.498 -52.466 1.00 32.17 277 LEU B N 1
ATOM 4519 C CA . LEU B 1 278 ? -41.727 -59.231 -52.877 1.00 30.53 277 LEU B CA 1
ATOM 4520 C C . LEU B 1 278 ? -43.224 -59.276 -52.585 1.00 29.79 277 LEU B C 1
ATOM 4521 O O . LEU B 1 278 ? -43.939 -60.088 -53.176 1.00 29.79 277 LEU B O 1
ATOM 4526 N N . MET B 1 279 ? -43.692 -58.414 -51.680 1.00 29.35 278 MET B N 1
ATOM 4527 C CA . MET B 1 279 ? -45.126 -58.276 -51.403 1.00 29.26 278 MET B CA 1
ATOM 4528 C C . MET B 1 279 ? -45.685 -57.028 -52.091 1.00 29.90 278 MET B C 1
ATOM 4529 O O . MET B 1 279 ? -45.210 -55.918 -51.854 1.00 29.49 278 MET B O 1
ATOM 4534 N N . VAL B 1 280 ? -46.695 -57.226 -52.938 1.00 30.49 279 VAL B N 1
ATOM 4535 C CA . VAL B 1 280 ? -47.384 -56.141 -53.641 1.00 29.84 279 VAL B CA 1
ATOM 4536 C C . VAL B 1 280 ? -48.799 -56.006 -53.077 1.00 29.23 279 VAL B C 1
ATOM 4537 O O . VAL B 1 280 ? -49.535 -56.992 -53.010 1.00 28.97 279 VAL B O 1
ATOM 4541 N N . LEU B 1 281 ? -49.176 -54.788 -52.684 1.00 29.05 280 LEU B N 1
ATOM 4542 C CA . LEU B 1 281 ? -50.494 -54.519 -52.100 1.00 29.36 280 LEU B CA 1
ATOM 4543 C C . LEU B 1 281 ? -51.246 -53.437 -52.880 1.00 30.16 280 LEU B C 1
ATOM 4544 O O . LEU B 1 281 ? -50.938 -52.249 -52.755 1.00 31.02 280 LEU B O 1
ATOM 4549 N N . PHE B 1 282 ? -52.223 -53.860 -53.685 1.00 29.92 281 PHE B N 1
ATOM 4550 C CA . PHE B 1 282 ? -53.111 -52.933 -54.396 1.00 31.22 281 PHE B CA 1
ATOM 4551 C C . PHE B 1 282 ? -54.169 -52.367 -53.459 1.00 31.55 281 PHE B C 1
ATOM 4552 O O . PHE B 1 282 ? -54.595 -53.033 -52.513 1.00 32.65 281 PHE B O 1
ATOM 4560 N N . SER B 1 283 ? -54.600 -51.141 -53.749 1.00 31.50 282 SER B N 1
ATOM 4561 C CA . SER B 1 283 ? -55.741 -50.529 -53.074 1.00 31.54 282 SER B CA 1
ATOM 4562 C C . SER B 1 283 ? -57.008 -50.856 -53.869 1.00 33.87 282 SER B C 1
ATOM 4563 O O . SER B 1 283 ? -57.096 -50.539 -55.057 1.00 34.57 282 SER B O 1
ATOM 4566 N N . GLY B 1 284 ? -57.972 -51.499 -53.210 1.00 35.58 283 GLY B N 1
ATOM 4567 C CA . GLY B 1 284 ? -59.194 -51.984 -53.857 1.00 36.75 283 GLY B CA 1
ATOM 4568 C C . GLY B 1 284 ? -60.075 -50.921 -54.490 1.00 37.21 283 GLY B C 1
ATOM 4569 O O . GLY B 1 284 ? -60.682 -51.161 -55.535 1.00 38.65 283 GLY B O 1
ATOM 4570 N N . ALA B 1 285 ? -60.142 -49.752 -53.856 1.00 36.72 284 ALA B N 1
ATOM 4571 C CA . ALA B 1 285 ? -60.924 -48.615 -54.350 1.00 36.05 284 ALA B CA 1
ATOM 4572 C C . ALA B 1 285 ? -60.008 -47.456 -54.755 1.00 35.85 284 ALA B C 1
ATOM 4573 O O . ALA B 1 285 ? -60.301 -46.293 -54.463 1.00 36.75 284 ALA B O 1
ATOM 4575 N N . ASP B 1 286 ? -58.903 -47.777 -55.431 1.00 34.88 285 ASP B N 1
ATOM 4576 C CA . ASP B 1 286 ? -57.941 -46.764 -55.855 1.00 35.98 285 ASP B CA 1
ATOM 4577 C C . ASP B 1 286 ? -58.570 -45.913 -56.958 1.00 39.10 285 ASP B C 1
ATOM 4578 O O . ASP B 1 286 ? -58.909 -46.414 -58.031 1.00 38.81 285 ASP B O 1
ATOM 4583 N N . GLN B 1 287 ? -58.718 -44.625 -56.667 1.00 41.45 286 GLN B N 1
ATOM 4584 C CA . GLN B 1 287 ? -59.366 -43.679 -57.579 1.00 43.70 286 GLN B CA 1
ATOM 4585 C C . GLN B 1 287 ? -58.481 -43.280 -58.772 1.00 43.35 286 GLN B C 1
ATOM 4586 O O . GLN B 1 287 ? -58.997 -42.778 -59.772 1.00 43.28 286 GLN B O 1
ATOM 4592 N N . SER B 1 288 ? -57.168 -43.502 -58.667 1.00 42.81 287 SER B N 1
ATOM 4593 C CA . SER B 1 288 ? -56.226 -43.208 -59.757 1.00 44.10 287 SER B CA 1
ATOM 4594 C C . SER B 1 288 ? -55.989 -44.376 -60.730 1.00 42.01 287 SER B C 1
ATOM 4595 O O . SER B 1 288 ? -55.336 -44.188 -61.754 1.00 43.28 287 SER B O 1
ATOM 4598 N N . VAL B 1 289 ? -56.501 -45.567 -60.409 1.00 39.04 288 VAL B N 1
ATOM 4599 C CA . VAL B 1 289 ? -56.437 -46.721 -61.312 1.00 38.45 288 VAL B CA 1
ATOM 4600 C C . VAL B 1 289 ? -57.716 -46.735 -62.152 1.00 37.37 288 VAL B C 1
ATOM 4601 O O . VAL B 1 289 ? -58.810 -46.638 -61.588 1.00 37.31 288 VAL B O 1
ATOM 4605 N N . PRO B 1 290 ? -57.591 -46.846 -63.494 1.00 36.43 289 PRO B N 1
ATOM 4606 C CA . PRO B 1 290 ? -58.803 -46.941 -64.315 1.00 37.50 289 PRO B CA 1
ATOM 4607 C C . PRO B 1 290 ? -59.690 -48.134 -63.950 1.00 39.29 289 PRO B C 1
ATOM 4608 O O . PRO B 1 290 ? -59.178 -49.225 -63.692 1.00 40.49 289 PRO B O 1
ATOM 4612 N N . ALA B 1 291 ? -61.003 -47.908 -63.930 1.00 41.82 290 ALA B N 1
ATOM 4613 C CA . ALA B 1 291 ? -62.005 -48.945 -63.628 1.00 44.62 290 ALA B CA 1
ATOM 4614 C C . ALA B 1 291 ? -61.902 -50.179 -64.528 1.00 46.09 290 ALA B C 1
ATOM 4615 O O . ALA B 1 291 ? -62.245 -51.288 -64.111 1.00 49.88 290 ALA B O 1
ATOM 4617 N N . TRP B 1 292 ? -61.443 -49.972 -65.759 1.00 44.33 291 TRP B N 1
ATOM 4618 C CA . TRP B 1 292 ? -61.238 -51.061 -66.717 1.00 44.89 291 TRP B CA 1
ATOM 4619 C C . TRP B 1 292 ? -60.009 -51.957 -66.484 1.00 45.05 291 TRP B C 1
ATOM 4620 O O . TRP B 1 292 ? -59.933 -53.042 -67.066 1.00 46.80 291 TRP B O 1
ATOM 4631 N N . VAL B 1 293 ? -59.057 -51.512 -65.660 1.00 42.72 292 VAL B N 1
ATOM 4632 C CA . VAL B 1 293 ? -57.882 -52.327 -65.326 1.00 40.42 292 VAL B CA 1
ATOM 4633 C C . VAL B 1 293 ? -58.322 -53.566 -64.543 1.00 39.95 292 VAL B C 1
ATOM 4634 O O . VAL B 1 293 ? -58.939 -53.446 -63.483 1.00 41.18 292 VAL B O 1
ATOM 4638 N N . ASP B 1 294 ? -58.015 -54.744 -65.085 1.00 38.70 293 ASP B N 1
ATOM 4639 C CA . ASP B 1 294 ? -58.233 -56.008 -64.386 1.00 38.32 293 ASP B CA 1
ATOM 4640 C C . ASP B 1 294 ? -57.083 -56.186 -63.391 1.00 37.49 293 ASP B C 1
ATOM 4641 O O . ASP B 1 294 ? -55.974 -56.572 -63.770 1.00 36.26 293 ASP B O 1
ATOM 4646 N N . LYS B 1 295 ? -57.361 -55.887 -62.123 1.00 37.38 294 LYS B N 1
ATOM 4647 C CA . LYS B 1 295 ? -56.354 -55.955 -61.055 1.00 37.84 294 LYS B CA 1
ATOM 4648 C C . LYS B 1 295 ? -55.884 -57.379 -60.757 1.00 39.83 294 LYS B C 1
ATOM 4649 O O . LYS B 1 295 ? -54.719 -57.590 -60.419 1.00 40.19 294 LYS B O 1
ATOM 4655 N N . ASP B 1 296 ? -56.792 -58.344 -60.887 1.00 41.71 295 ASP B N 1
ATOM 4656 C CA . ASP B 1 296 ? -56.498 -59.751 -60.588 1.00 42.60 295 ASP B CA 1
ATOM 4657 C C . ASP B 1 296 ? -55.537 -60.344 -61.615 1.00 41.71 295 ASP B C 1
ATOM 4658 O O . ASP B 1 296 ? -54.584 -61.038 -61.256 1.00 41.21 295 ASP B O 1
ATOM 4663 N N . THR B 1 297 ? -55.806 -60.064 -62.889 1.00 40.85 296 THR B N 1
ATOM 4664 C CA . THR B 1 297 ? -54.912 -60.433 -63.987 1.00 40.13 296 THR B CA 1
ATOM 4665 C C . THR B 1 297 ? -53.563 -59.718 -63.864 1.00 38.74 296 THR B C 1
ATOM 4666 O O . THR B 1 297 ? -52.522 -60.322 -64.118 1.00 37.86 296 THR B O 1
ATOM 4670 N N . LEU B 1 298 ? -53.583 -58.447 -63.464 1.00 37.57 297 LEU B N 1
ATOM 4671 C CA . LEU B 1 298 ? -52.348 -57.677 -63.279 1.00 37.59 297 LEU B CA 1
ATOM 4672 C C . LEU B 1 298 ? -51.445 -58.287 -62.197 1.00 36.29 297 LEU B C 1
ATOM 4673 O O . LEU B 1 298 ? -50.223 -58.311 -62.357 1.00 35.52 297 LEU B O 1
ATOM 4678 N N . LEU B 1 299 ? -52.048 -58.784 -61.114 1.00 36.23 298 LEU B N 1
ATOM 4679 C CA . LEU B 1 299 ? -51.309 -59.520 -60.074 1.00 38.60 298 LEU B CA 1
ATOM 4680 C C . LEU B 1 299 ? -50.753 -60.851 -60.587 1.00 37.89 298 LEU B C 1
ATOM 4681 O O . LEU B 1 299 ? -49.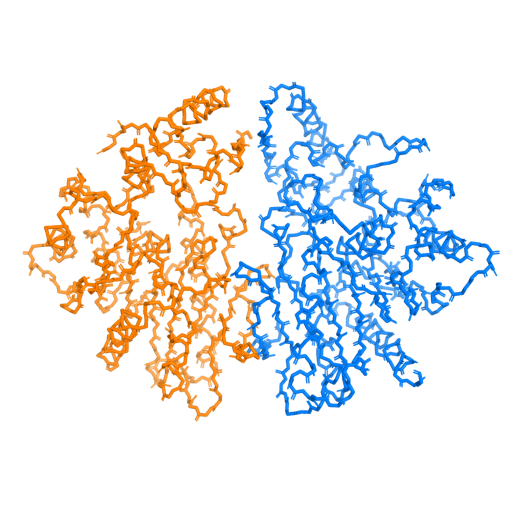629 -61.222 -60.243 1.00 36.76 298 LEU B O 1
ATOM 4686 N N . SER B 1 300 ? -51.540 -61.561 -61.397 1.00 36.91 299 SER B N 1
ATOM 4687 C CA . SER B 1 300 ? -51.101 -62.817 -62.019 1.00 36.61 299 SER B CA 1
ATOM 4688 C C . SER B 1 300 ? -49.882 -62.627 -62.924 1.00 36.87 299 SER B C 1
ATOM 4689 O O . SER B 1 300 ? -48.952 -63.435 -62.897 1.00 37.24 299 SER B O 1
ATOM 4692 N N . ARG B 1 301 ? -49.899 -61.559 -63.718 1.00 36.94 300 ARG B N 1
ATOM 4693 C CA . ARG B 1 301 ? -48.834 -61.289 -64.688 1.00 37.72 300 ARG B CA 1
ATOM 4694 C C . ARG B 1 301 ? -47.535 -60.797 -64.046 1.00 37.70 300 ARG B C 1
ATOM 4695 O O . ARG B 1 301 ? -46.449 -61.159 -64.500 1.00 37.76 300 ARG B O 1
ATOM 4703 N N . TRP B 1 302 ? -47.649 -59.968 -63.009 1.00 36.50 301 TRP B N 1
ATOM 4704 C CA . TRP B 1 302 ? -46.478 -59.510 -62.245 1.00 35.82 301 TRP B CA 1
ATOM 4705 C C . TRP B 1 302 ? -45.846 -60.670 -61.470 1.00 35.29 301 TRP B C 1
ATOM 4706 O O . TRP B 1 302 ? -44.622 -60.784 -61.406 1.00 35.52 301 TRP B O 1
ATOM 4717 N N . ARG B 1 303 ? -46.695 -61.517 -60.887 1.00 36.22 302 ARG B N 1
ATOM 4718 C CA . ARG B 1 303 ? -46.266 -62.755 -60.224 1.00 37.40 302 ARG B CA 1
ATOM 4719 C C . ARG B 1 303 ? -45.489 -63.674 -61.165 1.00 39.46 302 ARG B C 1
ATOM 4720 O O . ARG B 1 303 ? -44.405 -64.144 -60.818 1.00 38.57 302 ARG B O 1
ATOM 4728 N N . ASN B 1 304 ? -46.053 -63.920 -62.346 1.00 41.57 303 ASN B N 1
ATOM 4729 C CA . ASN B 1 304 ? -45.419 -64.779 -63.357 1.00 42.39 303 ASN B CA 1
ATOM 4730 C C . ASN B 1 304 ? -44.101 -64.208 -63.890 1.00 41.50 303 ASN B C 1
ATOM 4731 O O . ASN B 1 304 ? -43.166 -64.965 -64.160 1.00 41.76 303 ASN B O 1
ATOM 4736 N N . ALA B 1 305 ? -44.034 -62.885 -64.038 1.00 39.57 304 ALA B N 1
ATOM 4737 C CA . ALA B 1 305 ? -42.788 -62.206 -64.411 1.00 38.54 304 ALA B CA 1
ATOM 4738 C C . ALA B 1 305 ? -41.750 -62.294 -63.290 1.00 38.06 304 ALA B C 1
ATOM 4739 O O . ALA B 1 305 ? -40.593 -62.628 -63.543 1.00 38.69 304 ALA B O 1
ATOM 4741 N N . THR B 1 306 ? -42.177 -62.010 -62.059 1.00 36.65 305 THR B N 1
ATOM 4742 C CA . THR B 1 306 ? -41.305 -62.066 -60.875 1.00 35.89 305 THR B CA 1
ATOM 4743 C C . THR B 1 306 ? -40.745 -63.473 -60.614 1.00 37.31 305 THR B C 1
ATOM 4744 O O . THR B 1 306 ? -39.545 -63.629 -60.380 1.00 38.68 305 THR B O 1
ATOM 4748 N N . ASP B 1 307 ? -41.619 -64.480 -60.659 1.00 37.52 306 ASP B N 1
ATOM 4749 C CA . ASP B 1 307 ? -41.235 -65.882 -60.408 1.00 38.70 306 ASP B CA 1
ATOM 4750 C C . ASP B 1 307 ? -40.755 -66.653 -61.651 1.00 41.45 306 ASP B C 1
ATOM 4751 O O . ASP B 1 307 ? -40.408 -67.832 -61.537 1.00 41.44 306 ASP B O 1
ATOM 4756 N N . HIS B 1 308 ? -40.728 -66.000 -62.817 1.00 44.76 307 HIS B N 1
ATOM 4757 C CA . HIS B 1 308 ? -40.301 -66.616 -64.083 1.00 48.40 307 HIS B CA 1
ATOM 4758 C C . HIS B 1 308 ? -41.109 -67.880 -64.422 1.00 50.13 307 HIS B C 1
ATOM 4759 O O . HIS B 1 308 ? -40.550 -68.907 -64.811 1.00 50.33 307 HIS B O 1
ATOM 4766 N N . ASN B 1 309 ? -42.431 -67.774 -64.274 1.00 50.71 308 ASN B N 1
ATOM 4767 C CA . ASN B 1 309 ? -43.373 -68.888 -64.480 1.00 51.78 308 ASN B CA 1
ATOM 4768 C C . ASN B 1 309 ? -43.049 -70.136 -63.637 1.00 49.82 308 ASN B C 1
ATOM 4769 O O . ASN B 1 309 ? -43.010 -71.259 -64.149 1.00 52.00 308 ASN B O 1
ATOM 4774 N N . GLY B 1 310 ? -42.809 -69.919 -62.344 1.00 46.11 309 GLY B N 1
ATOM 4775 C CA . GLY B 1 310 ? -42.637 -71.009 -61.376 1.00 43.94 309 GLY B CA 1
ATOM 4776 C C . GLY B 1 310 ? -41.219 -71.489 -61.124 1.00 44.31 309 GLY B C 1
ATOM 4777 O O . GLY B 1 310 ? -41.010 -72.356 -60.273 1.00 44.42 309 GLY B O 1
ATOM 4778 N N . GLU B 1 311 ? -40.248 -70.942 -61.855 1.00 46.02 310 GLU B N 1
ATOM 4779 C CA . GLU B 1 311 ? -38.838 -71.278 -61.655 1.00 48.01 310 GLU B CA 1
ATOM 4780 C C . GLU B 1 311 ? -38.309 -70.764 -60.309 1.00 34.01 310 GLU B C 1
ATOM 4781 O O . GLU B 1 311 ? -37.508 -71.436 -59.663 1.00 41.30 310 GLU B O 1
ATOM 4787 N N . ALA B 1 312 ? -38.763 -69.575 -59.906 1.00 40.45 311 ALA B N 1
ATOM 4788 C CA . ALA B 1 312 ? -38.360 -68.941 -58.643 1.00 50.77 311 ALA B CA 1
ATOM 4789 C C . ALA B 1 312 ? -39.548 -68.790 -57.696 1.00 50.17 311 ALA B C 1
ATOM 4790 O O . ALA B 1 312 ? -40.702 -68.960 -58.100 1.00 50.94 311 ALA B O 1
ATOM 4792 N N . ALA B 1 313 ? -39.248 -68.473 -56.437 1.00 47.45 312 ALA B N 1
ATOM 4793 C CA . ALA B 1 313 ? -40.265 -68.239 -55.407 1.00 45.94 312 ALA B CA 1
ATOM 4794 C C . ALA B 1 313 ? -39.976 -66.920 -54.685 1.00 44.44 312 ALA B C 1
ATOM 4795 O O . ALA B 1 313 ? -39.686 -66.892 -53.485 1.00 42.97 312 ALA B O 1
ATOM 4797 N N . ILE B 1 314 ? -40.054 -65.835 -55.453 1.00 43.07 313 ILE B N 1
ATOM 4798 C CA . ILE B 1 314 ? -39.796 -64.471 -54.974 1.00 42.89 313 ILE B CA 1
ATOM 4799 C C . ILE B 1 314 ? -41.097 -63.742 -54.619 1.00 40.85 313 ILE B C 1
ATOM 4800 O O . ILE B 1 314 ? -41.132 -62.975 -53.664 1.00 40.11 313 ILE B O 1
ATOM 4805 N N . TRP B 1 315 ? -42.151 -63.961 -55.399 1.00 39.06 314 TRP B N 1
ATOM 4806 C CA . TRP B 1 315 ? -43.443 -63.320 -55.162 1.00 36.94 314 TRP B CA 1
ATOM 4807 C C . TRP B 1 315 ? -44.045 -63.795 -53.842 1.00 38.29 314 TRP B C 1
ATOM 4808 O O . TRP B 1 315 ? -44.174 -64.999 -53.615 1.00 39.22 314 TRP B O 1
ATOM 4819 N N . ASP B 1 316 ? -44.409 -62.847 -52.981 1.00 38.91 315 ASP B N 1
ATOM 4820 C CA . ASP B 1 316 ? -44.989 -63.165 -51.681 1.00 40.35 315 ASP B CA 1
ATOM 4821 C C . ASP B 1 316 ? -46.460 -63.533 -51.861 1.00 42.63 315 ASP B C 1
ATOM 4822 O O . ASP B 1 316 ? -47.215 -62.795 -52.500 1.00 41.07 315 ASP B O 1
ATOM 4827 N N . GLU B 1 317 ? -46.853 -64.673 -51.295 1.00 46.05 316 GLU B N 1
ATOM 4828 C CA . GLU B 1 317 ? -48.231 -65.175 -51.397 1.00 50.31 316 GLU B CA 1
ATOM 4829 C C . GLU B 1 317 ? -49.274 -64.286 -50.700 1.00 46.34 316 GLU B C 1
ATOM 4830 O O . GLU B 1 317 ? -50.451 -64.315 -51.066 1.00 42.67 316 GLU B O 1
ATOM 4836 N N . ASN B 1 318 ? -48.840 -63.506 -49.707 1.00 43.63 317 ASN B N 1
ATOM 4837 C CA . ASN B 1 318 ? -49.710 -62.533 -49.030 1.00 43.16 317 ASN B CA 1
ATOM 4838 C C . ASN B 1 318 ? -49.924 -61.224 -49.815 1.00 39.68 317 ASN B C 1
ATOM 4839 O O . ASN B 1 318 ? -50.647 -60.344 -49.341 1.00 39.07 317 ASN B O 1
ATOM 4844 N N . SER B 1 319 ? -49.306 -61.091 -50.992 1.00 36.59 318 SER B N 1
ATOM 4845 C CA . SER B 1 319 ? -49.672 -60.048 -51.958 1.00 35.30 318 SER B CA 1
ATOM 4846 C C . SER B 1 319 ? -51.157 -60.124 -52.299 1.00 35.08 318 SER B C 1
ATOM 4847 O O . SER B 1 319 ? -51.740 -61.210 -52.310 1.00 36.25 318 SER B O 1
ATOM 4850 N N . GLY B 1 320 ? -51.762 -58.975 -52.585 1.00 33.43 319 GLY B N 1
ATOM 4851 C CA . GLY B 1 320 ? -53.184 -58.937 -52.912 1.00 32.49 319 GLY B CA 1
ATOM 4852 C C . GLY B 1 320 ? -53.784 -57.549 -52.995 1.00 32.88 319 GLY B C 1
ATOM 4853 O O . GLY B 1 320 ? -53.076 -56.561 -53.195 1.00 32.71 319 GLY B O 1
ATOM 4854 N N . ILE B 1 321 ? -55.105 -57.499 -52.837 1.00 33.88 320 ILE B N 1
ATOM 4855 C CA . ILE B 1 321 ? -55.887 -56.270 -52.940 1.00 35.64 320 ILE B CA 1
ATOM 4856 C C . ILE B 1 321 ? -56.483 -55.978 -51.566 1.00 35.82 320 ILE B C 1
ATOM 4857 O O . ILE B 1 321 ? -57.124 -56.847 -50.972 1.00 37.20 320 ILE B O 1
ATOM 4862 N N . ILE B 1 322 ? -56.268 -54.760 -51.069 1.00 35.29 321 ILE B N 1
ATOM 4863 C CA . ILE B 1 322 ? -56.828 -54.326 -49.789 1.00 36.34 321 ILE B CA 1
ATOM 4864 C C . ILE B 1 322 ? -58.267 -53.873 -50.061 1.00 37.48 321 ILE B C 1
ATOM 4865 O O . ILE B 1 322 ? -58.463 -52.918 -50.818 1.00 35.92 321 ILE B O 1
ATOM 4870 N N . PRO B 1 323 ? -59.276 -54.552 -49.462 1.00 39.56 322 PRO B N 1
ATOM 4871 C CA . PRO B 1 323 ? -60.669 -54.170 -49.744 1.00 40.07 322 PRO B CA 1
ATOM 4872 C C . PRO B 1 323 ? -61.022 -52.745 -49.302 1.00 38.53 322 PRO B C 1
ATOM 4873 O O . PRO B 1 323 ? -60.639 -52.328 -48.207 1.00 36.32 322 PRO B O 1
ATOM 4877 N N . ASN B 1 324 ? -61.722 -52.017 -50.176 1.00 37.88 323 ASN B N 1
ATOM 4878 C CA . ASN B 1 324 ? -62.222 -50.656 -49.907 1.00 37.60 323 ASN B CA 1
ATOM 4879 C C . ASN B 1 324 ? -61.141 -49.586 -49.667 1.00 36.16 323 ASN B C 1
ATOM 4880 O O . ASN B 1 324 ? -61.458 -48.486 -49.204 1.00 36.60 323 ASN B O 1
ATOM 4885 N N . ALA B 1 325 ? -59.886 -49.886 -50.006 1.00 34.46 324 ALA B N 1
ATOM 4886 C CA . ALA B 1 325 ? -58.783 -48.959 -49.761 1.00 32.53 324 ALA B CA 1
ATOM 4887 C C . ALA B 1 325 ? -58.739 -47.914 -50.861 1.00 33.41 324 ALA B C 1
ATOM 4888 O O . ALA B 1 325 ? -58.832 -48.253 -52.037 1.00 33.75 324 ALA B O 1
ATOM 4890 N N . SER B 1 326 ? -58.589 -46.650 -50.474 1.00 34.37 325 SER B N 1
ATOM 4891 C CA . SER B 1 326 ? -58.300 -45.575 -51.418 1.00 34.56 325 SER B CA 1
ATOM 4892 C C . SER B 1 326 ? -56.804 -45.621 -51.722 1.00 34.17 325 SER B C 1
ATOM 4893 O O . SER B 1 326 ? -56.077 -46.430 -51.134 1.00 33.78 325 SER B O 1
ATOM 4896 N N . HIS B 1 327 ? -56.343 -44.769 -52.635 1.00 33.97 326 HIS B N 1
ATOM 4897 C CA . HIS B 1 327 ? -54.923 -44.741 -53.009 1.00 34.62 326 HIS B CA 1
ATOM 4898 C C . HIS B 1 327 ? -54.006 -44.547 -51.801 1.00 37.36 326 HIS B C 1
ATOM 4899 O O . HIS B 1 327 ? -53.042 -45.296 -51.622 1.00 37.74 326 HIS B O 1
ATOM 4906 N N . ALA B 1 328 ? -54.327 -43.548 -50.981 1.00 39.05 327 ALA B N 1
ATOM 4907 C CA . ALA B 1 328 ? -53.501 -43.164 -49.834 1.00 40.75 327 ALA B CA 1
ATOM 4908 C C . ALA B 1 328 ? -54.025 -43.657 -48.479 1.00 39.01 327 ALA B C 1
ATOM 4909 O O . ALA B 1 328 ? -53.307 -43.558 -47.485 1.00 37.78 327 ALA B O 1
ATOM 4911 N N . LEU B 1 329 ? -55.256 -44.178 -48.436 1.00 38.17 328 LEU B N 1
ATOM 4912 C CA . LEU B 1 329 ? -55.903 -44.614 -47.186 1.00 38.15 328 LEU B CA 1
ATOM 4913 C C . LEU B 1 329 ? -55.934 -43.495 -46.126 1.00 40.53 328 LEU B C 1
ATOM 4914 O O . LEU B 1 329 ? -55.805 -43.749 -44.926 1.00 40.02 328 LEU B O 1
ATOM 4919 N N . SER B 1 330 ? -56.135 -42.262 -46.592 1.00 45.39 329 SER B N 1
ATOM 4920 C CA . SER B 1 330 ? -55.956 -41.056 -45.773 1.00 51.70 329 SER B CA 1
ATOM 4921 C C . SER B 1 330 ? -57.197 -40.633 -44.986 1.00 55.85 329 SER B C 1
ATOM 4922 O O . SER B 1 330 ? -57.071 -40.093 -43.885 1.00 57.01 329 SER B O 1
ATOM 4925 N N . ASN B 1 331 ? -58.382 -40.871 -45.548 1.00 60.28 330 ASN B N 1
ATOM 4926 C CA . ASN B 1 331 ? -59.633 -40.349 -44.978 1.00 66.50 330 ASN B CA 1
ATOM 4927 C C . ASN B 1 331 ? -60.024 -41.005 -43.651 1.00 67.52 330 ASN B C 1
ATOM 4928 O O . ASN B 1 331 ? -59.480 -42.042 -43.266 1.00 66.95 330 ASN B O 1
ATOM 4933 N N . ASP B 1 332 ? -60.975 -40.375 -42.963 1.00 68.67 331 ASP B N 1
ATOM 4934 C CA . ASP B 1 332 ? -61.502 -40.879 -41.684 1.00 70.54 331 ASP B CA 1
ATOM 4935 C C . ASP B 1 332 ? -62.301 -42.184 -41.824 1.00 59.13 331 ASP B C 1
ATOM 4936 O O . ASP B 1 332 ? -62.450 -42.925 -40.851 1.00 60.21 331 ASP B O 1
ATOM 4941 N N . ASP B 1 333 ? -62.810 -42.449 -43.029 1.00 50.61 332 ASP B N 1
ATOM 4942 C CA . ASP B 1 333 ? -63.487 -43.716 -43.357 1.00 49.53 332 ASP B CA 1
ATOM 4943 C C . ASP B 1 333 ? -62.548 -44.891 -43.694 1.00 43.46 332 ASP B C 1
ATOM 4944 O O . ASP B 1 333 ? -63.027 -46.001 -43.938 1.00 42.62 332 ASP B O 1
ATOM 4949 N N . GLN B 1 334 ? -61.232 -44.658 -43.699 1.00 38.62 333 GLN B N 1
ATOM 4950 C CA . GLN B 1 334 ? -60.246 -45.674 -44.097 1.00 36.10 333 GLN B CA 1
ATOM 4951 C C . GLN B 1 334 ? -59.586 -46.422 -42.925 1.00 35.36 333 GLN B C 1
ATOM 4952 O O . GLN B 1 334 ? -58.540 -47.048 -43.110 1.00 34.26 333 GLN B O 1
ATOM 4958 N N . ALA B 1 335 ? -60.202 -46.400 -41.742 1.00 35.19 334 ALA B N 1
ATOM 4959 C CA . ALA B 1 335 ? -59.644 -47.092 -40.571 1.00 36.95 334 ALA B CA 1
ATOM 4960 C C . ALA B 1 335 ? -59.513 -48.601 -40.786 1.00 35.31 334 ALA B C 1
ATOM 4961 O O . ALA B 1 335 ? -58.494 -49.191 -40.419 1.00 34.84 334 ALA B O 1
ATOM 4963 N N . GLU B 1 336 ? -60.533 -49.214 -41.386 1.00 34.80 335 GLU B N 1
ATOM 4964 C CA . GLU B 1 336 ? -60.528 -50.661 -41.631 1.00 37.48 335 GLU B CA 1
ATOM 4965 C C . GLU B 1 336 ? -59.483 -51.085 -42.684 1.00 36.59 335 GLU B C 1
ATOM 4966 O O . GLU B 1 336 ? -58.725 -52.028 -42.438 1.00 34.92 335 GLU B O 1
ATOM 4972 N N . PRO B 1 337 ? -59.439 -50.404 -43.853 1.00 36.22 336 PRO B N 1
ATOM 4973 C CA . PRO B 1 337 ? -58.365 -50.687 -44.821 1.00 35.92 336 PRO B CA 1
ATOM 4974 C C . PRO B 1 337 ? -56.941 -50.455 -44.300 1.00 33.79 336 PRO B C 1
ATOM 4975 O O . PRO B 1 337 ? -56.033 -51.206 -44.664 1.00 33.26 336 PRO B O 1
ATOM 4979 N N . ARG B 1 338 ? -56.751 -49.423 -43.476 1.00 32.67 337 ARG B N 1
ATOM 4980 C CA . ARG B 1 338 ? -55.450 -49.166 -42.839 1.00 33.48 337 ARG B CA 1
ATOM 4981 C C . ARG B 1 338 ? -55.033 -50.303 -41.905 1.00 33.34 337 ARG B C 1
ATOM 4982 O O . ARG B 1 338 ? -53.876 -50.722 -41.918 1.00 32.41 337 ARG B O 1
ATOM 4990 N N . ASN B 1 339 ? -55.979 -50.787 -41.100 1.00 33.62 338 ASN B N 1
ATOM 4991 C CA . ASN B 1 339 ? -55.756 -51.933 -40.208 1.00 34.00 338 ASN B CA 1
ATOM 4992 C C . ASN B 1 339 ? -55.326 -53.172 -40.992 1.00 32.72 338 ASN B C 1
ATOM 4993 O O . ASN B 1 339 ? -54.399 -53.879 -40.591 1.00 32.38 338 ASN B O 1
ATOM 4998 N N . PHE B 1 340 ? -56.010 -53.414 -42.109 1.00 31.96 339 PHE B N 1
ATOM 4999 C CA . PHE B 1 340 ? -55.701 -54.519 -43.016 1.00 32.27 339 PHE B CA 1
ATOM 5000 C C . PHE B 1 340 ? -54.283 -54.396 -43.574 1.00 29.82 339 PHE B C 1
ATOM 5001 O O . PHE B 1 340 ? -53.519 -55.360 -43.550 1.00 28.15 339 PHE B O 1
ATOM 5009 N N . LEU B 1 341 ? -53.953 -53.207 -44.076 1.00 28.97 340 LEU B N 1
ATOM 5010 C CA . LEU B 1 341 ? -52.615 -52.901 -44.605 1.00 28.40 340 LEU B CA 1
ATOM 5011 C C . LEU B 1 341 ? -51.522 -53.085 -43.554 1.00 27.73 340 LEU B C 1
ATOM 5012 O O . LEU B 1 341 ? -50.511 -53.732 -43.814 1.00 27.23 340 LEU B O 1
ATOM 5017 N N . VAL B 1 342 ? -51.738 -52.520 -42.369 1.00 28.62 341 VAL B N 1
ATOM 5018 C CA . VAL B 1 342 ? -50.765 -52.619 -41.274 1.00 29.99 341 VAL B CA 1
ATOM 5019 C C . VAL B 1 342 ? -50.519 -54.084 -40.871 1.00 30.27 341 VAL B C 1
ATOM 5020 O O . VAL B 1 342 ? -49.371 -54.480 -40.661 1.00 30.99 341 VAL B O 1
ATOM 5024 N N . ASN B 1 343 ? -51.586 -54.879 -40.790 1.00 29.69 342 ASN B N 1
ATOM 5025 C CA . ASN B 1 343 ? -51.469 -56.312 -40.468 1.00 30.31 342 ASN B CA 1
ATOM 5026 C C . ASN B 1 343 ? -50.738 -57.127 -41.543 1.00 29.59 342 ASN B C 1
ATOM 5027 O O . ASN B 1 343 ? -50.020 -58.073 -41.211 1.00 29.29 342 ASN B O 1
ATOM 5032 N N . LYS B 1 344 ? -50.929 -56.773 -42.816 1.00 29.45 343 LYS B N 1
ATOM 5033 C CA . LYS B 1 344 ? -50.157 -57.374 -43.915 1.00 30.38 343 LYS B CA 1
ATOM 5034 C C . LYS B 1 344 ? -48.661 -57.103 -43.758 1.00 29.14 343 LYS B C 1
ATOM 5035 O O . LYS B 1 344 ? -47.841 -58.006 -43.940 1.00 29.15 343 LYS B O 1
ATOM 5041 N N . VAL B 1 345 ? -48.320 -55.860 -43.415 1.00 28.07 344 VAL B N 1
ATOM 5042 C CA . VAL B 1 345 ? -46.926 -55.464 -43.195 1.00 28.22 344 VAL B CA 1
ATOM 5043 C C . VAL B 1 345 ? -46.352 -56.178 -41.963 1.00 28.87 344 VAL B C 1
ATOM 5044 O O . VAL B 1 345 ? -45.256 -56.730 -42.032 1.00 28.39 344 VAL B O 1
ATOM 5048 N N . LEU B 1 346 ? -47.099 -56.182 -40.858 1.00 29.81 345 LEU B N 1
ATOM 5049 C CA . LEU B 1 346 ? -46.670 -56.871 -39.628 1.00 32.56 345 LEU B CA 1
ATOM 5050 C C . LEU B 1 346 ? -46.425 -58.367 -39.842 1.00 33.23 345 LEU B C 1
ATOM 5051 O O . LEU B 1 346 ? -45.417 -58.903 -39.376 1.00 33.88 345 LEU B O 1
ATOM 5056 N N . GLY B 1 347 ? -47.347 -59.026 -40.544 1.00 32.97 346 GLY B N 1
ATOM 5057 C CA . GLY B 1 347 ? -47.220 -60.448 -40.875 1.00 32.52 346 GLY B CA 1
ATOM 5058 C C . GLY B 1 347 ? -46.053 -60.752 -41.799 1.00 32.92 346 GLY B C 1
ATOM 5059 O O . GLY B 1 347 ? -45.385 -61.777 -41.646 1.00 33.43 346 GLY B O 1
ATOM 5060 N N . TYR B 1 348 ? -45.815 -59.858 -42.758 1.00 32.39 347 TYR B N 1
ATOM 5061 C CA . TYR B 1 348 ? -44.670 -59.958 -43.668 1.00 32.31 347 TYR B CA 1
ATOM 5062 C C . TYR B 1 348 ? -43.339 -59.856 -42.915 1.00 32.55 347 TYR B C 1
ATOM 5063 O O . TYR B 1 348 ? -42.426 -60.654 -43.147 1.00 33.33 347 TYR B O 1
ATOM 5072 N N . LEU B 1 349 ? -43.238 -58.865 -42.030 1.00 32.18 348 LEU B N 1
ATOM 5073 C CA . LEU B 1 349 ? -42.030 -58.650 -41.229 1.00 32.73 348 LEU B CA 1
ATOM 5074 C C . LEU B 1 349 ? -41.797 -59.796 -40.241 1.00 35.68 348 LEU B C 1
ATOM 5075 O O . LEU B 1 349 ? -40.666 -60.242 -40.067 1.00 35.07 348 LEU B O 1
ATOM 5080 N N . SER B 1 350 ? -42.875 -60.262 -39.613 1.00 38.84 349 SER B N 1
ATOM 5081 C CA . SER B 1 350 ? -42.842 -61.410 -38.693 1.00 41.97 349 SER B CA 1
ATOM 5082 C C . SER B 1 350 ? -42.317 -62.688 -39.355 1.00 36.05 349 SER B C 1
ATOM 5083 O O . SER B 1 350 ? -41.522 -63.419 -38.762 1.00 42.51 349 SER B O 1
ATOM 5086 N N . ALA B 1 351 ? -42.780 -62.943 -40.577 1.00 42.42 350 ALA B N 1
ATOM 5087 C CA . ALA B 1 351 ? -42.357 -64.103 -41.373 1.00 45.52 350 ALA B CA 1
ATOM 5088 C C . ALA B 1 351 ? -40.883 -64.042 -41.765 1.00 49.51 350 ALA B C 1
ATOM 5089 O O . ALA B 1 351 ? -40.205 -65.069 -41.833 1.00 49.05 350 ALA B O 1
ATOM 5091 N N . LEU B 1 352 ? -40.409 -62.828 -42.031 1.00 54.30 351 LEU B N 1
ATOM 5092 C CA . LEU B 1 352 ? -39.025 -62.578 -42.434 1.00 58.74 351 LEU B CA 1
ATOM 5093 C C . LEU B 1 352 ? -38.016 -62.945 -41.344 1.00 58.83 351 LEU B C 1
ATOM 5094 O O . LEU B 1 352 ? -36.905 -63.387 -41.642 1.00 60.69 351 LEU B O 1
ATOM 5099 N N . VAL B 1 353 ? -38.422 -62.764 -40.088 1.00 57.96 352 VAL B N 1
ATOM 5100 C CA . VAL B 1 353 ? -37.593 -63.084 -38.930 1.00 56.02 352 VAL B CA 1
ATOM 5101 C C . VAL B 1 353 ? -37.710 -64.582 -38.644 1.00 32.06 352 VAL B C 1
ATOM 5102 O O . VAL B 1 353 ? -37.062 -65.402 -39.300 1.00 36.56 352 VAL B O 1
#

InterPro domains:
  IPR013744 Fusarinine C esterase SidJ [PF08538] (12-348)
  IPR013744 Fusarinine C esterase SidJ [PTHR31591] (5-351)
  IPR029058 Alpha/Beta hydrolase fold [G3DSA:3.40.50.1820] (13-342)
  IPR029058 Alpha/Beta hydrolase fold [SSF53474] (26-307)

Sequence (661 aa):
WPKGGLPGILHHYTETLVTFEYTTTTTRKPHSLLFVGGLGDGLATTSYLADLAHALQPTEWSLFTLTLTSSYQSWGLGHLDRDTNEIAQCLKYIKEYKTEKFGGSASSGKIVLMGHSTGSQCVLHYLSRPNPHTHTVERMPLDGAIMQAPVSDREAIQWVLAEGLGDRTPAEIRPVFEKLTSMAREAARDADAGTDVLLPLAMTSLVYPAHTPLSARRFLSLTSPESPESPSEDDLFSSDLSDEQLGKTFGMIREQGLLRGKLMVLFSGADQSVPAWVDKDTLLSRWRNATDHNGEAAIWDENSGIIPNASHALSNDDQAEPRNFLVNKVLGYLSALVKAWPKGGLPGILHHYTETLVTFEYTTTTTRKPHSLLFVGGLGDGLATTSYLADLAHALQPTEWSLFTLTLTSSYQSGHLDRDTNEIAQCLKYIKEYKTEKFGGSASSGKIVLMGHSTGSQCVLHYLSRPHVERMPLDGAIMQAPVSDREAIQWVLAEGLGDRTPAEIRPVFEKLTSMAREAATDVLLPLAMTSLVYPAHTPLSARRFLSLTSPESPSEDDLFSSDLSDEQLGKTFGMIREQGLLRGKLMVLFSGADQSVPAWVDKDTLLSRWRNATDHNGEAAIWDENSGIIPNASHALSNDDQAEPRNFLVNKVLGYLSALV

Radius of gyration: 25.9 Å; Cα contacts (8 Å, |Δi|>4): 1293; chains: 2; bounding box: 54×78×61 Å

Foldseek 3Di:
DPPPDFDFDWAPLDPPKIKTKGADDPDAALEEEEEEEAQLQAVNADFLVVVLQVVCHVDNYIYMYIDFVRNVVVADPPCLVRLLQVVQSVVVVVLVVSCVPRNDDSPPYAYEYEYAELRLLSQLSNQQDAADPDDCGGHAAHQYYEYEADDQQLQLLVLCCVANDDPGGNVRLVVLLVVLLVVLVCCVVDPDPPDWAWDDLVRVCRRGPVSDTHTSVRVCLSHPDADQVGHGSSGQQDQSHDLVHLCSTLVRSVVNRRHSHAYAYEAEQAASSHDPPHDVVSSVVSSQCSNQVNVVHDRYDPLHDYQPPAYSSLHDPSSPVSSVVVSVSVVVRVVVSPPD/DDPPDADFDWDDLDPPKIKTKLEDDPAAALEEEEEEEFQCRFPPHFFLVVVLSVLCHVPNYIYITIDFVCNVQSVVLLRLLLVVQSVVVVVQVVSCVVPNHVVSVYFYEYEYAARRLLSQLCNQQPPNPDHAAHLYYEYEAHDFQLQLLVQCCCANDDPDGNVRLVVLLVVLLVVLVVCCPWAWDDLVSVVRRGVVSHIDTSVRSCQSHPPPVHDSSGQQDLSDDLVSLCSGLVRNVVSRRYNAAYAYEHEAAESSHDPPRPVVVSLVSSCCSNCVNPVRDRHDPLHDYQPPAYSRLRDPVSPRSSVVVSVSVVVVVVVSD

Organism: Aspergillus fumigatus (strain ATCC MYA-4609 / CBS 101355 / FGSC A1100 / Af293) (NCBI:txid330879)

B-factor: mean 50.36, std 18.29, range [22.64, 153.85]

Solvent-accessible surface area: 27301 Å² total; per-residue (Å²): 189,57,199,33,11,40,52,4,19,0,0,16,21,34,129,80,10,0,0,0,2,18,29,78,61,139,61,110,11,14,17,0,0,0,1,2,10,10,24,21,38,7,4,11,11,31,27,0,3,24,63,0,13,125,25,4,68,116,38,83,6,2,2,0,3,6,5,13,31,0,6,14,35,8,23,14,80,51,6,0,89,87,2,3,60,14,0,4,71,0,0,146,51,0,56,93,7,10,43,101,102,37,34,67,74,75,84,47,23,48,6,0,0,0,0,12,20,16,1,0,4,6,0,1,5,0,1,3,109,82,38,81,138,99,159,177,118,122,18,28,41,0,10,0,0,0,0,0,0,1,17,7,19,36,11,5,5,60,53,7,32,50,111,13,58,82,144,107,65,44,84,83,0,128,81,25,22,79,124,0,13,70,41,0,140,84,9,56,172,91,42,44,95,42,7,20,28,33,8,41,74,81,30,0,18,32,0,4,52,56,108,13,53,1,0,2,114,1,1,29,21,5,33,51,126,38,44,103,140,67,36,42,49,7,12,14,3,0,30,76,6,44,101,118,9,0,30,126,22,0,1,60,3,91,97,45,48,6,18,135,25,76,1,2,0,3,8,2,30,55,10,112,14,22,3,88,143,13,85,36,98,66,11,17,50,53,0,104,68,16,0,9,40,125,69,132,24,77,21,11,12,128,110,17,22,49,6,80,103,0,16,26,28,0,79,80,143,108,4,58,108,5,39,92,76,0,8,74,76,0,39,40,18,2,46,69,32,61,163,134,74,52,180,27,7,22,62,6,19,5,0,31,19,35,102,86,10,1,0,0,1,10,22,50,139,121,39,112,5,7,7,0,0,0,0,0,1,23,44,36,27,5,6,7,4,34,16,2,0,19,59,0,8,119,24,4,61,103,37,68,9,0,0,0,0,2,9,3,50,8,8,38,88,20,89,31,1,74,70,4,8,45,14,0,1,56,0,0,128,51,0,107,102,11,8,51,124,99,40,36,30,118,109,36,61,36,53,12,0,0,0,0,1,6,33,0,0,12,7,0,1,7,0,0,8,106,113,186,37,148,38,27,50,0,12,0,0,0,0,0,1,6,15,10,22,30,6,4,4,64,49,4,34,60,111,11,52,83,126,92,73,46,80,90,0,106,77,26,19,101,115,0,25,66,8,0,159,125,33,66,124,59,22,17,6,14,60,81,45,0,26,37,0,11,34,43,96,20,19,1,18,2,140,58,0,28,45,11,38,53,120,139,42,56,43,71,27,17,16,5,1,28,80,8,52,102,117,51,1,30,128,24,0,0,71,2,100,120,61,49,19,18,151,20,78,0,0,0,0,12,2,29,57,11,119,13,28,4,88,145,14,80,39,99,65,14,24,54,58,0,104,60,16,0,17,45,117,66,129,18,76,18,10,12,130,70,20,15,58,0,73,114,0,16,32,31,0,59,86,141,101,10,60,127,6,37,79,74,0,12,80,50,0,50,39,9,3,82,84,38,110

Nearest PDB structures (foldseek):
  6gup-assembly1_A  TM=1.003E+00  e=8.193E-74  Aspergillus fumigatus
  6gup-assembly1_B  TM=9.833E-01  e=9.047E-60  Aspergillus fumigatus
  7d79-assembly1_A  TM=5.266E-01  e=1.961E-08  Beauveria bassiana ARSEF 2860
  6k1t-assembly1_A  TM=6.385E-01  e=4.169E-06  Francisella philomiragia subsp. philomiragia ATCC 25015
  3h04-assembly1_A  TM=5.108E-01  e=1.125E-06  Staphylococcus aureus subsp. aureus Mu50